Protein AF-0000000068883357 (afdb_homodimer)

Sequence (444 aa):
MAEEHEEHEEHMDNANPYALFEGDIGDMPAEARMAAIALKRDRYISGPTYDTVLDNRDAVVRSLNNDLLDLVINERYRIMYATPVAGDDVTLRSLKTRVSLKREEAALLAFLRIRVLEYENVHADPADWLVSFEEIRAALATGAGYLAARNDEEGVAKQIGAIVSAMITYGYLVRLDDEAMYQITPLVPVVLDRELADTWLDVAEHGDGDTEDDDDDEKGAEMAEEHEEHEEHMDNANPYALFEGDIGDMPAEARMAAIALKRDRYISGPTYDTVLDNRDAVVRSLNNDLLDLVINERYRIMYATPVAGDDVTLRSLKTRVSLKREEAALLAFLRIRVLEYENVHADPADWLVSFEEIRAALATGAGYLAARNDEEGVAKQIGAIVSAMITYGYLVRLDDEAMYQITPLVPVVLDRELADTWLDVAEHGDGDTEDDDDDEKGAE

Solvent-accessible surface area (backbone atoms only — not comparable to full-atom values): 25673 Å² total; per-residue (Å²): 134,81,77,76,75,72,73,71,71,72,70,72,76,81,65,54,90,38,43,76,51,92,87,35,64,19,87,43,50,68,63,30,29,51,37,38,31,44,32,71,70,37,72,53,43,42,68,70,51,43,53,43,34,67,77,28,41,68,64,26,48,25,58,34,32,41,35,37,26,37,82,45,78,40,74,90,82,45,37,35,29,54,40,48,60,82,54,95,77,54,84,70,77,37,65,52,76,80,85,81,74,50,72,70,51,48,50,51,50,51,52,52,39,53,53,48,51,56,38,52,74,70,67,51,53,62,94,67,35,68,48,40,51,65,58,51,49,51,58,54,38,69,42,80,67,82,52,55,74,51,84,48,62,67,58,47,52,52,52,50,51,52,48,51,51,49,35,36,73,65,44,40,34,40,84,49,89,56,84,58,36,29,32,46,37,76,53,43,63,54,53,49,50,48,49,48,46,48,48,48,47,48,43,57,66,61,58,67,56,78,75,66,78,78,75,76,77,84,70,71,86,126,134,81,79,76,75,71,74,71,69,71,71,70,77,81,66,56,90,39,42,75,53,91,88,36,64,21,88,44,52,69,64,30,28,51,37,39,33,46,32,72,71,37,72,54,43,43,68,69,52,43,53,43,35,67,77,30,41,68,64,26,50,25,58,35,31,41,36,37,29,38,82,45,80,40,75,91,80,43,37,35,30,54,40,48,60,82,52,94,77,55,84,69,77,37,66,52,76,80,85,81,73,50,72,69,50,46,50,51,50,52,51,53,39,53,52,48,51,56,38,52,74,71,67,51,56,64,94,66,34,68,49,40,50,66,59,51,49,51,58,54,37,69,43,83,66,81,52,54,72,51,83,46,60,68,58,48,52,52,52,49,50,51,49,49,50,49,35,36,74,66,45,38,33,41,83,48,90,56,84,58,36,29,34,46,36,75,53,44,63,53,53,50,51,47,48,50,46,49,48,49,49,48,43,58,67,60,58,68,60,73,79,66,78,78,76,75,77,80,77,79,81,126

Organism: Bifidobacterium longum (strain NCC 2705) (NCBI:txid206672)

Radius of gyration: 30.2 Å; Cα contacts (8 Å, |Δi|>4): 501; chains: 2; bounding box: 98×130×65 Å

Secondary structure (DSSP, 8-state):
----------------TT--STT----S-HHHHHHHHHHHHSS-B-HHHHHHHHHTHHHHHHHHHHTTEEEEEETTTTEEEEEEPP-TT--SPPSSPPPPPPHHHHHHHHHHHHHHHHHHHTT--GGG-EEEHHHHHHHHHHSSSTTTT---HHHHHHHHHHHHHHHHHHTSEEE-SSTTEEEEPTHHHHHHHHHHHHHHHHHHHHHTSS------------/----------------TT--STT----S-HHHHHHHHHHHHSS-B-HHHHHHHHHTHHHHHHHHHHTTEEEEEETTTTEEEEEEPP-TT--SPPSSPPPPPPHHHHHHHHHHHHHHHHHHHTT--GGG-EEEHHHHHHHHHHSSSTTTT---HHHHHHHHHHHHHHHHHHTSEEE-SSTTEEEEPTHHHHHHHHHHHHHHHHHHHHTTSS------------

Foldseek 3Di:
DPPPPPPPPCPVVVPQPQDPDPPDPDNDHPLLVVLLVCQLPDLKDADPSLVSCVVVVVSSQVSQVVQQWHWDADPVLSMIHIDHHDDPPDPDDGSDDDDDDDPLLVQLLVVLLVLVVVCVVVPHDLQPSKDFQVNSLVSSCPPPDDLVPDPPPVVSSVVSVVSVVVCVVSPQWDDDPPPGMIGGHPVSNVVVVVVVVVVVVVCVVVVPPDPPPPPPPPPDDD/DPPPPPPPPCPVVVPQPQDPDPPDPDNDHPLLVVLLVCQLPDLKDADPSLVSCVVVVVSSQVSQVVQQWHWDADPVLSMIHIDHHDDPPDPDDGSDDDDDDDPLLVQLLVVLLVLVVVCVVVPHDLQPSKDFQVNSLVSSCPDPDDLVPDPPPVVSSVVSVVSVVVCVVSPQWDDDPPPGMIGGHPVSNVVVVVVVVVVVVVCVVVVPPDPPVPPVPPPDDD

Nearest PDB structures (foldseek):
  8dk2-assembly1_H  TM=7.836E-01  e=4.151E-09  Pseudomonas aeruginosa PA14
  8dk2-assembly1_G  TM=7.998E-01  e=5.548E-09  Pseudomonas aeruginosa PA14
  8bfn-assembly1_C  TM=7.828E-01  e=1.771E-08  Escherichia coli
  5meb-assembly2_B  TM=3.824E-01  e=5.414E-01  Saccharomyces cerevisiae
  7qp6-assembly1_5  TM=3.639E-01  e=3.895E+00  Homo sapiens

InterPro domains:
  IPR025449 Wadjet protein JetB [PF13835] (38-195)

pLDDT: mean 81.61, std 22.2, range [21.45, 98.81]

Structure (mmCIF, N/CA/C/O backbone):
data_AF-0000000068883357-model_v1
#
loop_
_entity.id
_entity.type
_entity.pdbx_description
1 polymer 'DUF4194 domain-containing protein'
#
loop_
_atom_site.group_PDB
_atom_site.id
_atom_site.type_symbol
_atom_site.label_atom_id
_atom_site.label_alt_id
_atom_site.label_comp_id
_atom_site.label_asym_id
_atom_site.label_entity_id
_atom_site.label_seq_id
_atom_site.pdbx_PDB_ins_code
_atom_site.Cartn_x
_atom_site.Cartn_y
_atom_site.Cartn_z
_atom_site.occupancy
_atom_site.B_iso_or_equiv
_atom_site.auth_seq_id
_atom_site.auth_comp_id
_atom_site.auth_asym_id
_atom_site.auth_atom_id
_atom_site.pdbx_PDB_model_num
ATOM 1 N N . MET A 1 1 ? 48.25 42.406 -24.797 1 24.56 1 MET A N 1
ATOM 2 C CA . MET A 1 1 ? 46.906 41.938 -25.062 1 24.56 1 MET A CA 1
ATOM 3 C C . MET A 1 1 ? 46.719 40.531 -24.531 1 24.56 1 MET A C 1
ATOM 5 O O . MET A 1 1 ? 47.094 39.531 -25.188 1 24.56 1 MET A O 1
ATOM 9 N N . ALA A 1 2 ? 46.938 40.312 -23.172 1 33.19 2 ALA A N 1
ATOM 10 C CA . ALA A 1 2 ? 46.875 39.062 -22.406 1 33.19 2 ALA A CA 1
ATOM 11 C C . ALA A 1 2 ? 45.531 38.344 -22.641 1 33.19 2 ALA A C 1
ATOM 13 O O . ALA A 1 2 ? 44.469 39 -22.562 1 33.19 2 ALA A O 1
ATOM 14 N N . GLU A 1 3 ? 45.438 37.312 -23.531 1 35.53 3 GLU A N 1
ATOM 15 C CA . GLU A 1 3 ? 44.312 36.406 -23.734 1 35.53 3 GLU A CA 1
ATOM 16 C C . GLU A 1 3 ? 43.781 35.875 -22.406 1 35.53 3 GLU A C 1
ATOM 18 O O . GLU A 1 3 ? 44.5 35.281 -21.625 1 35.53 3 GLU A O 1
ATOM 23 N N . GLU A 1 4 ? 42.969 36.625 -21.656 1 41.06 4 GLU A N 1
ATOM 24 C CA . GLU A 1 4 ? 42.219 36.125 -20.516 1 41.06 4 GLU A CA 1
ATOM 25 C C . GLU A 1 4 ? 41.562 34.781 -20.828 1 41.06 4 GLU A C 1
ATOM 27 O O . GLU A 1 4 ? 40.781 34.656 -21.766 1 41.06 4 GLU A O 1
ATOM 32 N N . HIS A 1 5 ? 42.344 33.656 -20.734 1 40 5 HIS A N 1
ATOM 33 C CA . HIS A 1 5 ? 41.781 32.312 -20.719 1 40 5 HIS A CA 1
ATOM 34 C C . HIS A 1 5 ? 40.562 32.25 -19.797 1 40 5 HIS A C 1
ATOM 36 O O . HIS A 1 5 ? 40.656 32.469 -18.594 1 40 5 HIS A O 1
ATOM 42 N N . GLU A 1 6 ? 39.438 32.812 -20.234 1 40.03 6 GLU A N 1
ATOM 43 C CA . GLU A 1 6 ? 38.188 32.438 -19.547 1 40.03 6 GLU A CA 1
ATOM 44 C C . GLU A 1 6 ? 38.156 30.969 -19.203 1 40.03 6 GLU A C 1
ATOM 46 O O . GLU A 1 6 ? 38.219 30.109 -20.094 1 40.03 6 GLU A O 1
ATOM 51 N N . GLU A 1 7 ? 38.844 30.547 -18.172 1 39.28 7 GLU A N 1
ATOM 52 C CA . GLU A 1 7 ? 38.531 29.25 -17.578 1 39.28 7 GLU A CA 1
ATOM 53 C C . GLU A 1 7 ? 37.031 29 -17.562 1 39.28 7 GLU A C 1
ATOM 55 O O . GLU A 1 7 ? 36.281 29.75 -16.922 1 39.28 7 GLU A O 1
ATOM 60 N N . HIS A 1 8 ? 36.375 28.766 -18.75 1 39.59 8 HIS A N 1
ATOM 61 C CA . HIS A 1 8 ? 35.062 28.109 -18.703 1 39.59 8 HIS A CA 1
ATOM 62 C C . HIS A 1 8 ? 35 27.062 -17.594 1 39.59 8 HIS A C 1
ATOM 64 O O . HIS A 1 8 ? 35.688 26.031 -17.656 1 39.59 8 HIS A O 1
ATOM 70 N N . GLU A 1 9 ? 35.031 27.484 -16.359 1 39.53 9 GLU A N 1
ATOM 71 C CA . GLU A 1 9 ? 34.562 26.516 -15.359 1 39.53 9 GLU A CA 1
ATOM 72 C C . GLU A 1 9 ? 33.469 25.625 -15.914 1 39.53 9 GLU A C 1
ATOM 74 O O . GLU A 1 9 ? 32.438 26.125 -16.344 1 39.53 9 GLU A O 1
ATOM 79 N N . GLU A 1 10 ? 33.719 24.656 -16.75 1 40.91 10 GLU A N 1
ATOM 80 C CA . GLU A 1 10 ? 32.812 23.531 -16.938 1 40.91 10 GLU A CA 1
ATOM 81 C C . GLU A 1 10 ? 32 23.266 -15.672 1 40.91 10 GLU A C 1
ATOM 83 O O . GLU A 1 10 ? 32.531 22.797 -14.664 1 40.91 10 GLU A O 1
ATOM 88 N N . HIS A 1 11 ? 31.312 24.25 -15.18 1 41.28 11 HIS A N 1
ATOM 89 C CA . HIS A 1 11 ? 30.234 23.766 -14.312 1 41.28 11 HIS A CA 1
ATOM 90 C C . HIS A 1 11 ? 29.703 22.422 -14.789 1 41.28 11 HIS A C 1
ATOM 92 O O . HIS A 1 11 ? 29 22.344 -15.797 1 41.28 11 HIS A O 1
ATOM 98 N N . MET A 1 12 ? 30.531 21.391 -14.953 1 41.78 12 MET A N 1
ATOM 99 C CA . MET A 1 12 ? 30.016 20.031 -15.062 1 41.78 12 MET A CA 1
ATOM 100 C C . MET A 1 12 ? 28.641 19.922 -14.391 1 41.78 12 MET A C 1
ATOM 102 O O . MET A 1 12 ? 28.531 20.078 -13.18 1 41.78 12 MET A O 1
ATOM 106 N N . ASP A 1 13 ? 27.562 20.562 -14.711 1 47.5 13 ASP A N 1
ATOM 107 C CA . ASP A 1 13 ? 26.156 20.328 -14.398 1 47.5 13 ASP A CA 1
ATOM 108 C C . ASP A 1 13 ? 25.906 18.859 -14.055 1 47.5 13 ASP A C 1
ATOM 110 O O . ASP A 1 13 ? 25.766 18.016 -14.945 1 47.5 13 ASP A O 1
ATOM 114 N N . ASN A 1 14 ? 26.656 18.141 -13.203 1 58.91 14 ASN A N 1
ATOM 115 C CA . ASN A 1 14 ? 26.594 16.781 -12.664 1 58.91 14 ASN A CA 1
ATOM 116 C C . ASN A 1 14 ? 25.156 16.328 -12.43 1 58.91 14 ASN A C 1
ATOM 118 O O . ASN A 1 14 ? 24.688 16.297 -11.289 1 58.91 14 ASN A O 1
ATOM 122 N N . ALA A 1 15 ? 24.203 16.531 -13.344 1 80 15 ALA A N 1
ATOM 123 C CA . ALA A 1 15 ? 22.797 16.156 -13.344 1 80 15 ALA A CA 1
ATOM 124 C C . ALA A 1 15 ? 22.625 14.648 -13.133 1 80 15 ALA A C 1
ATOM 126 O O . ALA A 1 15 ? 23.422 13.852 -13.641 1 80 15 ALA A O 1
ATOM 127 N N . ASN A 1 16 ? 21.969 14.148 -12.141 1 91.44 16 ASN A N 1
ATOM 128 C CA . ASN A 1 16 ? 21.594 12.75 -11.93 1 91.44 16 ASN A CA 1
ATOM 129 C C . ASN A 1 16 ? 21.094 12.102 -13.211 1 91.44 16 ASN A C 1
ATOM 131 O O . ASN A 1 16 ? 20.062 12.492 -13.75 1 91.44 16 ASN A O 1
ATOM 135 N N . PRO A 1 17 ? 21.953 11.289 -13.82 1 93.88 17 PRO A N 1
ATOM 136 C CA . PRO A 1 17 ? 21.562 10.672 -15.094 1 93.88 17 PRO A CA 1
ATOM 137 C C . PRO A 1 17 ? 20.25 9.898 -15.008 1 93.88 17 PRO A C 1
ATOM 139 O O . PRO A 1 17 ? 19.656 9.578 -16.031 1 93.88 17 PRO A O 1
ATOM 142 N N . TYR A 1 18 ? 19.766 9.609 -13.844 1 94.69 18 TYR A N 1
ATOM 143 C CA . TYR A 1 18 ? 18.531 8.828 -13.68 1 94.69 18 TYR A CA 1
ATOM 144 C C . TYR A 1 18 ? 17.359 9.727 -13.359 1 94.69 18 TYR A C 1
ATOM 146 O O . TYR A 1 18 ? 16.234 9.242 -13.164 1 94.69 18 TYR A O 1
ATOM 154 N N . ALA A 1 19 ? 17.578 11.008 -13.375 1 93.69 19 ALA A N 1
ATOM 155 C CA . ALA A 1 19 ? 16.531 11.922 -12.938 1 93.69 19 ALA A CA 1
ATOM 156 C C . ALA A 1 19 ? 15.336 11.891 -13.883 1 93.69 19 ALA A C 1
ATOM 158 O O . ALA A 1 19 ? 15.5 12.016 -15.102 1 93.69 19 ALA A O 1
ATOM 159 N N . LEU A 1 20 ? 14.164 11.727 -13.312 1 93 20 LEU A N 1
ATOM 160 C CA . LEU A 1 20 ? 12.93 11.688 -14.094 1 93 20 LEU A CA 1
ATOM 161 C C . LEU A 1 20 ? 12.094 12.938 -13.844 1 93 20 LEU A C 1
ATOM 163 O O . LEU A 1 20 ? 11.172 13.234 -14.609 1 93 20 LEU A O 1
ATOM 167 N N . PHE A 1 21 ? 12.352 13.656 -12.828 1 92.44 21 PHE A N 1
ATOM 168 C CA . PHE A 1 21 ? 11.664 14.891 -12.469 1 92.44 21 PHE A CA 1
ATOM 169 C C . PHE A 1 21 ? 12.617 15.859 -11.766 1 92.44 21 PHE A C 1
ATOM 171 O O . PHE A 1 21 ? 13.742 15.492 -11.43 1 92.44 21 PHE A O 1
ATOM 178 N N . GLU A 1 22 ? 12.156 17.062 -11.609 1 89.69 22 GLU A N 1
ATOM 179 C CA . GLU A 1 22 ? 13.008 18.078 -10.992 1 89.69 22 GLU A CA 1
ATOM 180 C C . GLU A 1 22 ? 13.367 17.703 -9.555 1 89.69 22 GLU A C 1
ATOM 182 O O . GLU A 1 22 ? 12.492 17.344 -8.766 1 89.69 22 GLU A O 1
ATOM 187 N N . GLY A 1 23 ? 14.664 17.656 -9.219 1 92.06 23 GLY A N 1
ATOM 188 C CA . GLY A 1 23 ? 15.117 17.375 -7.867 1 92.06 23 GLY A CA 1
ATOM 189 C C . GLY A 1 23 ? 15.281 15.891 -7.59 1 92.06 23 GLY A C 1
ATOM 190 O O . GLY A 1 23 ? 15.672 15.5 -6.488 1 92.06 23 GLY A O 1
ATOM 191 N N . ASP A 1 24 ? 15.07 15.141 -8.648 1 94.94 24 ASP A N 1
ATOM 192 C CA . ASP A 1 24 ? 15.125 13.688 -8.508 1 94.94 24 ASP A CA 1
ATOM 193 C C . ASP A 1 24 ? 16.562 13.219 -8.25 1 94.94 24 ASP A C 1
ATOM 195 O O . ASP A 1 24 ? 17.438 13.414 -9.078 1 94.94 24 ASP A O 1
ATOM 199 N N . ILE A 1 25 ? 16.719 12.5 -7.117 1 97.12 25 ILE A N 1
ATOM 200 C CA . ILE A 1 25 ? 18.047 11.984 -6.816 1 97.12 25 ILE A CA 1
ATOM 201 C C . ILE A 1 25 ? 18.016 10.461 -6.812 1 97.12 25 ILE A C 1
ATOM 203 O O . ILE A 1 25 ? 18.906 9.82 -6.25 1 97.12 25 ILE A O 1
ATOM 207 N N . GLY A 1 26 ? 16.938 9.891 -7.34 1 97 26 GLY A N 1
ATOM 208 C CA . GLY A 1 26 ? 16.891 8.453 -7.52 1 97 26 GLY A CA 1
ATOM 209 C C . GLY A 1 26 ? 18.078 7.902 -8.289 1 97 26 GLY A C 1
ATOM 210 O O . GLY A 1 26 ? 18.719 8.625 -9.047 1 97 26 GLY A O 1
ATOM 211 N N . ASP A 1 27 ? 18.312 6.648 -8.141 1 97.5 27 ASP A N 1
ATOM 212 C CA . ASP A 1 27 ? 19.5 6.047 -8.719 1 97.5 27 ASP A CA 1
ATOM 213 C C . ASP A 1 27 ? 19.156 4.824 -9.562 1 97.5 27 ASP A C 1
ATOM 215 O O . ASP A 1 27 ? 19.984 3.947 -9.773 1 97.5 27 ASP A O 1
ATOM 219 N N . MET A 1 28 ? 17.906 4.762 -9.945 1 97.62 28 MET A N 1
ATOM 220 C CA . MET A 1 28 ? 17.422 3.666 -10.773 1 97.62 28 MET A CA 1
ATOM 221 C C . MET A 1 28 ? 16.891 4.184 -12.117 1 97.62 28 MET A C 1
ATOM 223 O O . MET A 1 28 ? 16.281 5.246 -12.172 1 97.62 28 MET A O 1
ATOM 227 N N . PRO A 1 29 ? 17.188 3.402 -13.18 1 97.06 29 PRO A N 1
ATOM 228 C CA . PRO A 1 29 ? 16.531 3.762 -14.438 1 97.06 29 PRO A CA 1
ATOM 229 C C . PRO A 1 29 ? 15.008 3.68 -14.367 1 97.06 29 PRO A C 1
ATOM 231 O O . PRO A 1 29 ? 14.469 2.969 -13.516 1 97.06 29 PRO A O 1
ATOM 234 N N . ALA A 1 30 ? 14.383 4.328 -15.273 1 96.25 30 ALA A N 1
ATOM 235 C CA . ALA A 1 30 ? 12.93 4.449 -15.281 1 96.25 30 ALA A CA 1
ATOM 236 C C . ALA A 1 30 ? 12.266 3.072 -15.32 1 96.25 30 ALA A C 1
ATOM 238 O O . ALA A 1 30 ? 11.305 2.816 -14.594 1 96.25 30 ALA A O 1
ATOM 239 N N . GLU A 1 31 ? 12.812 2.168 -16.141 1 97.12 31 GLU A N 1
ATOM 240 C CA . GLU A 1 31 ? 12.219 0.845 -16.312 1 97.12 31 GLU A CA 1
ATOM 241 C C . GLU A 1 31 ? 12.344 0.024 -15.031 1 97.12 31 GLU A C 1
ATOM 243 O O . GLU A 1 31 ? 11.43 -0.726 -14.68 1 97.12 31 GLU A O 1
ATOM 248 N N . ALA A 1 32 ? 13.422 0.199 -14.375 1 98.44 32 ALA A N 1
ATOM 249 C CA . ALA A 1 32 ? 13.625 -0.507 -13.109 1 98.44 32 ALA A CA 1
ATOM 250 C C . ALA A 1 32 ? 12.672 0.008 -12.031 1 98.44 32 ALA A C 1
ATOM 252 O O . ALA A 1 32 ? 12.133 -0.774 -11.25 1 98.44 32 ALA A O 1
ATOM 253 N N . ARG A 1 33 ? 12.523 1.33 -12 1 98.31 33 ARG A N 1
ATOM 254 C CA . ARG A 1 33 ? 11.594 1.921 -11.047 1 98.31 33 ARG A CA 1
ATOM 255 C C . ARG A 1 33 ? 10.172 1.423 -11.281 1 98.31 33 ARG A C 1
ATOM 2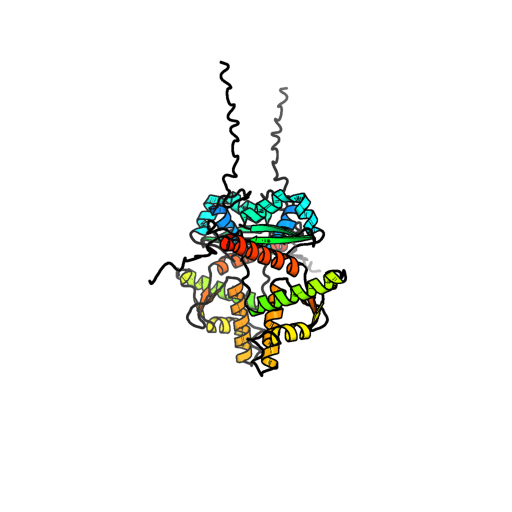57 O O . ARG A 1 33 ? 9.477 1.052 -10.336 1 98.31 33 ARG A O 1
ATOM 264 N N . MET A 1 34 ? 9.789 1.406 -12.539 1 97.62 34 MET A N 1
ATOM 265 C CA . MET A 1 34 ? 8.461 0.92 -12.914 1 97.62 34 MET A CA 1
ATOM 266 C C . MET A 1 34 ? 8.258 -0.52 -12.445 1 97.62 34 MET A C 1
ATOM 268 O O . MET A 1 34 ? 7.219 -0.855 -11.883 1 97.62 34 MET A O 1
ATOM 272 N N . ALA A 1 35 ? 9.227 -1.33 -12.688 1 98.62 35 ALA A N 1
ATOM 273 C CA . ALA A 1 35 ? 9.141 -2.746 -12.344 1 98.62 35 ALA A CA 1
ATOM 274 C C . ALA A 1 35 ? 9.102 -2.939 -10.828 1 98.62 35 ALA A C 1
ATOM 276 O O . ALA A 1 35 ? 8.297 -3.723 -10.32 1 98.62 35 ALA A O 1
ATOM 277 N N . ALA A 1 36 ? 9.969 -2.219 -10.117 1 98.81 36 ALA A N 1
ATOM 278 C CA . ALA A 1 36 ? 10.023 -2.322 -8.664 1 98.81 36 ALA A CA 1
ATOM 279 C C . ALA A 1 36 ? 8.711 -1.862 -8.039 1 98.81 36 ALA A C 1
ATOM 281 O O . ALA A 1 36 ? 8.188 -2.512 -7.129 1 98.81 36 ALA A O 1
ATOM 282 N N . ILE A 1 37 ? 8.18 -0.751 -8.523 1 98.62 37 ILE A N 1
ATOM 283 C CA . ILE A 1 37 ? 6.926 -0.215 -8.008 1 98.62 37 ILE A CA 1
ATOM 284 C C . ILE A 1 37 ? 5.793 -1.208 -8.266 1 98.62 37 ILE A C 1
ATOM 286 O O . ILE A 1 37 ? 4.949 -1.438 -7.395 1 98.62 37 ILE A O 1
ATOM 290 N N . ALA A 1 38 ? 5.742 -1.823 -9.438 1 98.38 38 ALA A N 1
ATOM 291 C CA . ALA A 1 38 ? 4.727 -2.824 -9.75 1 98.38 38 ALA A CA 1
ATOM 292 C C . ALA A 1 38 ? 4.789 -3.994 -8.766 1 98.38 38 ALA A C 1
ATOM 294 O O . ALA A 1 38 ? 3.754 -4.469 -8.297 1 98.38 38 ALA A O 1
ATOM 295 N N . LEU A 1 39 ? 5.98 -4.418 -8.438 1 98.69 39 LEU A N 1
ATOM 296 C CA . LEU A 1 39 ? 6.164 -5.527 -7.508 1 98.69 39 LEU A CA 1
ATOM 297 C C . LEU A 1 39 ? 5.723 -5.137 -6.102 1 98.69 39 LEU A C 1
ATOM 299 O O . LEU A 1 39 ? 5.23 -5.977 -5.344 1 98.69 39 LEU A O 1
ATOM 303 N N . LYS A 1 40 ? 5.918 -3.881 -5.762 1 98.56 40 LYS A N 1
ATOM 304 C CA . LYS A 1 40 ? 5.547 -3.395 -4.438 1 98.56 40 LYS A CA 1
ATOM 305 C C . LYS A 1 40 ? 4.035 -3.217 -4.32 1 98.56 40 LYS A C 1
ATOM 307 O O . LYS A 1 40 ? 3.469 -3.391 -3.238 1 98.56 40 LYS A O 1
ATOM 312 N N . ARG A 1 41 ? 3.379 -2.947 -5.406 1 97.31 41 ARG A N 1
ATOM 313 C CA . ARG A 1 41 ? 1.959 -2.611 -5.391 1 97.31 41 ARG A CA 1
ATOM 314 C C . ARG A 1 41 ? 1.103 -3.846 -5.645 1 97.31 41 ARG A C 1
ATOM 316 O O . ARG A 1 41 ? 0.072 -4.039 -4.996 1 97.31 41 ARG A O 1
ATOM 323 N N . ASP A 1 42 ? 1.564 -4.645 -6.59 1 96.75 42 ASP A N 1
ATOM 324 C CA . ASP A 1 42 ? 0.718 -5.707 -7.125 1 96.75 42 ASP A CA 1
ATOM 325 C C . ASP A 1 42 ? 0.974 -7.031 -6.41 1 96.75 42 ASP A C 1
ATOM 327 O O . ASP A 1 42 ? 2.012 -7.203 -5.766 1 96.75 42 ASP A O 1
ATOM 331 N N . ARG A 1 43 ? -0.01 -7.938 -6.496 1 96.06 43 ARG A N 1
ATOM 332 C CA . ARG A 1 43 ? 0.145 -9.25 -5.887 1 96.06 43 ARG A CA 1
ATOM 333 C C . ARG A 1 43 ? 1.195 -10.078 -6.625 1 96.06 43 ARG A C 1
ATOM 335 O O . ARG A 1 43 ? 1.906 -10.875 -6.012 1 96.06 43 ARG A O 1
ATOM 342 N N . TYR A 1 44 ? 1.238 -9.82 -7.922 1 97.06 44 TYR A N 1
ATOM 343 C CA . TYR A 1 44 ? 2.285 -10.406 -8.758 1 97.06 44 TYR A CA 1
ATOM 344 C C . TYR A 1 44 ? 2.389 -9.68 -10.094 1 97.06 44 TYR A C 1
ATOM 346 O O . TYR A 1 44 ? 1.505 -8.891 -10.445 1 97.06 44 TYR A O 1
ATOM 354 N N . ILE A 1 45 ? 3.543 -9.875 -10.812 1 98.06 45 ILE A N 1
ATOM 355 C CA . ILE A 1 45 ? 3.713 -9.328 -12.156 1 98.06 45 ILE A CA 1
ATOM 356 C C . ILE A 1 45 ? 3.979 -10.453 -13.148 1 98.06 45 ILE A C 1
ATOM 358 O O . ILE A 1 45 ? 4.41 -11.547 -12.758 1 98.06 45 ILE A O 1
ATOM 362 N N . SER A 1 46 ? 3.656 -10.227 -14.383 1 97.12 46 SER A N 1
ATOM 363 C CA . SER A 1 46 ? 3.883 -11.148 -15.492 1 97.12 46 SER A CA 1
ATOM 364 C C . SER A 1 46 ? 4.113 -10.391 -16.797 1 97.12 46 SER A C 1
ATOM 366 O O . SER A 1 46 ? 4.262 -9.172 -16.797 1 97.12 46 SER A O 1
ATOM 368 N N . GLY A 1 47 ? 4.297 -11.148 -17.875 1 96.25 47 GLY A N 1
ATOM 369 C CA . GLY A 1 47 ? 4.398 -10.539 -19.203 1 96.25 47 GLY A CA 1
ATOM 370 C C . GLY A 1 47 ? 5.609 -9.641 -19.344 1 96.25 47 GLY A C 1
ATOM 371 O O . GLY A 1 47 ? 6.711 -9.992 -18.922 1 96.25 47 GLY A O 1
ATOM 372 N N . PRO A 1 48 ? 5.449 -8.5 -19.922 1 97.56 48 PRO A N 1
ATOM 373 C CA . PRO A 1 48 ? 6.574 -7.617 -20.234 1 97.56 48 PRO A CA 1
ATOM 374 C C . PRO A 1 48 ? 7.305 -7.133 -18.984 1 97.56 48 PRO A C 1
ATOM 376 O O . PRO A 1 48 ? 8.523 -6.945 -19 1 97.56 48 PRO A O 1
ATOM 379 N N . THR A 1 49 ? 6.582 -6.895 -17.953 1 98 49 THR A N 1
ATOM 380 C CA . THR A 1 49 ? 7.203 -6.43 -16.719 1 98 49 THR A CA 1
ATOM 381 C C . THR A 1 49 ? 8.148 -7.492 -16.156 1 98 49 THR A C 1
ATOM 383 O O . THR A 1 49 ? 9.18 -7.164 -15.57 1 98 49 THR A O 1
ATOM 386 N N . TYR A 1 50 ? 7.797 -8.75 -16.375 1 98.25 50 TYR A N 1
ATOM 387 C CA . TYR A 1 50 ? 8.664 -9.859 -16 1 98.25 50 TYR A CA 1
ATOM 388 C C . TYR A 1 50 ? 10.031 -9.734 -16.656 1 98.25 50 TYR A C 1
ATOM 390 O O . TYR A 1 50 ? 11.062 -9.828 -15.984 1 98.25 50 TYR A O 1
ATOM 398 N N . ASP A 1 51 ? 10.07 -9.43 -17.891 1 98.5 51 ASP A N 1
ATOM 399 C CA . ASP A 1 51 ? 11.312 -9.281 -18.641 1 98.5 51 ASP A CA 1
ATOM 400 C C . ASP A 1 51 ? 12.078 -8.039 -18.203 1 98.5 51 ASP A C 1
ATOM 402 O O . ASP A 1 51 ? 13.312 -8.055 -18.141 1 98.5 51 ASP A O 1
ATOM 406 N N . THR A 1 52 ? 11.312 -7.027 -17.922 1 98.44 52 THR A N 1
ATOM 407 C CA . THR A 1 52 ? 11.93 -5.793 -17.453 1 98.44 52 THR A CA 1
ATOM 408 C C . THR A 1 52 ? 12.695 -6.027 -16.156 1 98.44 52 THR A C 1
ATOM 410 O O . THR A 1 52 ? 13.781 -5.488 -15.969 1 98.44 52 THR A O 1
ATOM 413 N N . VAL A 1 53 ? 12.141 -6.828 -15.297 1 98.75 53 VAL A N 1
ATOM 414 C CA . VAL A 1 53 ? 12.812 -7.148 -14.039 1 98.75 53 VAL A CA 1
ATOM 415 C C . VAL A 1 53 ? 14.102 -7.91 -14.328 1 98.75 53 VAL A C 1
ATOM 417 O O . VAL A 1 53 ? 15.156 -7.605 -13.75 1 98.75 53 VAL A O 1
ATOM 420 N N . LEU A 1 54 ? 14.023 -8.828 -15.242 1 98.19 54 LEU A N 1
ATOM 421 C CA . LEU A 1 54 ? 15.203 -9.625 -15.57 1 98.19 54 LEU A CA 1
ATOM 422 C C . LEU A 1 54 ? 16.312 -8.742 -16.125 1 98.19 54 LEU A C 1
ATOM 424 O O . LEU A 1 54 ? 17.484 -8.945 -15.812 1 98.19 54 LEU A O 1
ATOM 428 N N . ASP A 1 55 ? 15.938 -7.793 -16.891 1 98.25 55 ASP A N 1
ATOM 429 C CA . ASP A 1 55 ? 16.906 -6.895 -17.531 1 98.25 55 ASP A CA 1
ATOM 430 C C . ASP A 1 55 ? 17.484 -5.914 -16.516 1 98.25 55 ASP A C 1
ATOM 432 O O . ASP A 1 55 ? 18.5 -5.277 -16.781 1 98.25 55 ASP A O 1
ATOM 436 N N . ASN A 1 56 ? 16.781 -5.703 -15.367 1 98.38 56 ASN A N 1
ATOM 437 C CA . ASN A 1 56 ? 17.188 -4.738 -14.352 1 98.38 56 ASN A CA 1
ATOM 438 C C . ASN A 1 56 ? 17.219 -5.375 -12.961 1 98.38 56 ASN A C 1
ATOM 440 O O . ASN A 1 56 ? 16.844 -4.742 -11.977 1 98.38 56 ASN A O 1
ATOM 444 N N . ARG A 1 57 ? 17.594 -6.578 -12.859 1 98.19 57 ARG A N 1
ATOM 445 C CA . ARG A 1 57 ? 17.391 -7.418 -11.68 1 98.19 57 ARG A CA 1
ATOM 446 C C . ARG A 1 57 ? 18.094 -6.816 -10.461 1 98.19 57 ARG A C 1
ATOM 448 O O . ARG A 1 57 ? 17.484 -6.711 -9.391 1 98.19 57 ARG A O 1
ATOM 455 N N . ASP A 1 58 ? 19.312 -6.375 -10.594 1 97.94 58 ASP A N 1
ATOM 456 C CA . ASP A 1 58 ? 20.062 -5.879 -9.445 1 97.94 58 ASP A CA 1
ATOM 457 C C . ASP A 1 58 ? 19.391 -4.645 -8.844 1 97.94 58 ASP A C 1
ATOM 459 O O . ASP A 1 58 ? 19.219 -4.551 -7.629 1 97.94 58 ASP A O 1
ATOM 463 N N . ALA A 1 59 ? 19.047 -3.723 -9.703 1 98.44 59 ALA A N 1
ATOM 464 C CA . ALA A 1 59 ? 18.391 -2.496 -9.25 1 98.44 59 ALA A CA 1
ATOM 465 C C . ALA A 1 59 ? 17.047 -2.799 -8.594 1 98.44 59 ALA A C 1
ATOM 467 O O . ALA A 1 59 ? 16.719 -2.238 -7.543 1 98.44 59 ALA A O 1
ATOM 468 N N . VAL A 1 60 ? 16.312 -3.707 -9.18 1 98.81 60 VAL A N 1
ATOM 469 C CA . VAL A 1 60 ? 14.992 -4.055 -8.664 1 98.81 60 VAL A CA 1
ATOM 470 C C . VAL A 1 60 ? 15.133 -4.781 -7.328 1 98.81 60 VAL A C 1
ATOM 472 O O . VAL A 1 60 ? 14.453 -4.438 -6.359 1 98.81 60 VAL A O 1
ATOM 475 N N . VAL A 1 61 ? 16.047 -5.711 -7.246 1 98.69 61 VAL A N 1
ATOM 476 C CA . VAL A 1 61 ? 16.234 -6.488 -6.027 1 98.69 61 VAL A CA 1
ATOM 477 C C . VAL A 1 61 ? 16.734 -5.578 -4.906 1 98.69 61 VAL A C 1
ATOM 479 O O . VAL A 1 61 ? 16.266 -5.68 -3.766 1 98.69 61 VAL A O 1
ATOM 482 N N . ARG A 1 62 ? 17.578 -4.723 -5.199 1 98.56 62 ARG A N 1
ATOM 483 C CA . ARG A 1 62 ? 18.078 -3.783 -4.195 1 98.56 62 ARG A CA 1
ATOM 484 C C . ARG A 1 62 ? 16.938 -2.912 -3.662 1 98.56 62 ARG A C 1
ATOM 486 O O . ARG A 1 62 ? 16.828 -2.697 -2.451 1 98.56 62 ARG A O 1
ATOM 493 N N . SER A 1 63 ? 16.141 -2.383 -4.559 1 98.75 63 SER A N 1
ATOM 494 C CA . SER A 1 63 ? 14.984 -1.578 -4.168 1 98.75 63 SER A CA 1
ATOM 495 C C . SER A 1 63 ? 14.039 -2.361 -3.26 1 98.75 63 SER A C 1
ATOM 497 O O . SER A 1 63 ? 13.586 -1.844 -2.238 1 98.75 63 SER A O 1
ATOM 499 N N . LEU A 1 64 ? 13.781 -3.582 -3.592 1 98.75 64 LEU A N 1
ATOM 500 C CA . LEU A 1 64 ? 12.922 -4.441 -2.787 1 98.75 64 LEU A CA 1
ATOM 501 C C . LEU A 1 64 ? 13.562 -4.742 -1.438 1 98.75 64 LEU A C 1
ATOM 503 O O . LEU A 1 64 ? 12.898 -4.68 -0.401 1 98.75 64 LEU A O 1
ATOM 507 N N . ASN A 1 65 ? 14.852 -5.039 -1.448 1 98 65 ASN A N 1
ATOM 508 C CA . ASN A 1 65 ? 15.562 -5.348 -0.211 1 98 65 ASN A CA 1
ATOM 509 C C . ASN A 1 65 ? 15.578 -4.156 0.741 1 98 65 ASN A C 1
ATOM 511 O O . ASN A 1 65 ? 15.445 -4.324 1.954 1 98 65 ASN A O 1
ATOM 515 N N . ASN A 1 66 ? 15.695 -2.994 0.186 1 98.44 66 ASN A N 1
ATOM 516 C CA . ASN A 1 66 ? 15.633 -1.79 1.009 1 98.44 66 ASN A CA 1
ATOM 517 C C . ASN A 1 66 ? 14.281 -1.643 1.692 1 98.44 66 ASN A C 1
ATOM 519 O O . ASN A 1 66 ? 14.172 -0.979 2.725 1 98.44 66 ASN A O 1
ATOM 523 N N . ASP A 1 67 ? 13.258 -2.275 1.123 1 98.25 67 ASP A N 1
ATOM 524 C CA . ASP A 1 67 ? 11.922 -2.244 1.712 1 98.25 67 ASP A CA 1
ATOM 525 C C . ASP A 1 67 ? 11.617 -3.543 2.455 1 98.25 67 ASP A C 1
ATOM 527 O O . ASP A 1 67 ? 10.461 -3.85 2.73 1 98.25 67 ASP A O 1
ATOM 531 N N . LEU A 1 68 ? 12.664 -4.344 2.691 1 97.25 68 LEU A N 1
ATOM 532 C CA . LEU A 1 68 ? 12.602 -5.605 3.42 1 97.25 68 LEU A CA 1
ATOM 533 C C . LEU A 1 68 ? 11.688 -6.598 2.709 1 97.25 68 LEU A C 1
ATOM 535 O O . LEU A 1 68 ? 10.875 -7.27 3.35 1 97.25 68 LEU A O 1
ATOM 539 N N . LEU A 1 69 ? 11.82 -6.629 1.431 1 97.56 69 LEU A N 1
ATOM 540 C CA . LEU A 1 69 ? 11.109 -7.57 0.577 1 97.56 69 LEU A CA 1
ATOM 541 C C . LEU A 1 69 ? 12.078 -8.461 -0.19 1 97.56 69 LEU A C 1
ATOM 543 O O . LEU A 1 69 ? 13.164 -8.016 -0.568 1 97.56 69 LEU A O 1
ATOM 547 N N . ASP A 1 70 ? 11.633 -9.672 -0.438 1 96.25 70 ASP A N 1
ATOM 548 C CA . ASP A 1 70 ? 12.352 -10.609 -1.294 1 96.25 70 ASP A CA 1
ATOM 549 C C . ASP A 1 70 ? 11.609 -10.836 -2.607 1 96.25 70 ASP A C 1
ATOM 551 O O . ASP A 1 70 ? 10.375 -10.883 -2.629 1 96.25 70 ASP A O 1
ATOM 555 N N . LEU A 1 71 ? 12.391 -10.984 -3.605 1 97.62 71 LEU A N 1
ATOM 556 C CA . LEU A 1 71 ? 11.828 -11.297 -4.914 1 97.62 71 LEU A CA 1
ATOM 557 C C . LEU A 1 71 ? 11.688 -12.805 -5.102 1 97.62 71 LEU A C 1
ATOM 559 O O . LEU A 1 71 ? 12.656 -13.547 -4.945 1 97.62 71 LEU A O 1
ATOM 563 N N . VAL A 1 72 ? 10.516 -13.25 -5.367 1 95.75 72 VAL A N 1
ATOM 564 C CA . VAL A 1 72 ? 10.258 -14.648 -5.707 1 95.75 72 VAL A CA 1
ATOM 565 C C . VAL A 1 72 ? 9.992 -14.773 -7.207 1 95.75 72 VAL A C 1
ATOM 567 O O . VAL A 1 72 ? 9.125 -14.086 -7.746 1 95.75 72 VAL A O 1
ATOM 570 N N . ILE A 1 73 ? 10.758 -15.617 -7.832 1 96.5 73 ILE A N 1
ATOM 571 C CA . ILE A 1 73 ? 10.664 -15.789 -9.273 1 96.5 73 ILE A CA 1
ATOM 572 C C . ILE A 1 73 ? 10.18 -17.203 -9.586 1 96.5 73 ILE A C 1
ATOM 574 O O . ILE A 1 73 ? 10.758 -18.188 -9.109 1 96.5 73 ILE A O 1
ATOM 578 N N . ASN A 1 74 ? 9.125 -17.344 -10.32 1 96.31 74 ASN A N 1
ATOM 579 C CA . ASN A 1 74 ? 8.68 -18.625 -10.875 1 96.31 74 ASN A CA 1
ATOM 580 C C . ASN A 1 74 ? 8.836 -18.656 -12.398 1 96.31 74 ASN A C 1
ATOM 582 O O . ASN A 1 74 ? 8.102 -17.969 -13.117 1 96.31 74 ASN A O 1
ATOM 586 N N . GLU A 1 75 ? 9.68 -19.438 -12.852 1 95.69 75 GLU A N 1
ATOM 587 C CA . GLU A 1 75 ? 10 -19.484 -14.273 1 95.69 75 GLU A CA 1
ATOM 588 C C . GLU A 1 75 ? 8.969 -20.297 -15.047 1 95.69 75 GLU A C 1
ATOM 590 O O . GLU A 1 75 ? 8.703 -20.031 -16.219 1 95.69 75 GLU A O 1
ATOM 595 N N . ARG A 1 76 ? 8.43 -21.281 -14.406 1 93.19 76 ARG A N 1
ATOM 596 C CA . ARG A 1 76 ? 7.484 -22.172 -15.07 1 93.19 76 ARG A CA 1
ATOM 597 C C . ARG A 1 76 ? 6.262 -21.391 -15.562 1 93.19 76 ARG A C 1
ATOM 599 O O . ARG A 1 76 ? 5.848 -21.547 -16.719 1 93.19 76 ARG A O 1
ATOM 606 N N . TYR A 1 77 ? 5.691 -20.547 -14.711 1 94.38 77 TYR A N 1
ATOM 607 C CA . TYR A 1 77 ? 4.504 -19.781 -15.055 1 94.38 77 TYR A CA 1
ATOM 608 C C . TYR A 1 77 ? 4.875 -18.344 -15.453 1 94.38 77 TYR A C 1
ATOM 610 O O . TYR A 1 77 ? 4.008 -17.562 -15.852 1 94.38 77 TYR A O 1
ATOM 618 N N . ARG A 1 78 ? 6.176 -17.984 -15.312 1 96 78 ARG A N 1
ATOM 619 C CA . ARG A 1 78 ? 6.723 -16.656 -15.641 1 96 78 ARG A CA 1
ATOM 620 C C . ARG A 1 78 ? 6 -15.562 -14.867 1 96 78 ARG A C 1
ATOM 622 O O . ARG A 1 78 ? 5.508 -14.602 -15.453 1 96 78 ARG A O 1
ATOM 629 N N . ILE A 1 79 ? 5.941 -15.711 -13.594 1 96.94 79 ILE A N 1
ATOM 630 C CA . ILE A 1 79 ? 5.422 -14.656 -12.719 1 96.94 79 ILE A CA 1
ATOM 631 C C . ILE A 1 79 ? 6.43 -14.359 -11.617 1 96.94 79 ILE A C 1
ATOM 633 O O . ILE A 1 79 ? 7.289 -15.188 -11.305 1 96.94 79 ILE A O 1
ATOM 637 N N . MET A 1 80 ? 6.398 -13.156 -11.102 1 98.12 80 MET A N 1
ATOM 638 C CA . MET A 1 80 ? 7.199 -12.695 -9.977 1 98.12 80 MET A CA 1
ATOM 639 C C . MET A 1 80 ? 6.328 -11.992 -8.938 1 98.12 80 MET A C 1
ATOM 641 O O . MET A 1 80 ? 5.324 -11.367 -9.281 1 98.12 80 MET A O 1
ATOM 645 N N . TYR A 1 81 ? 6.691 -12.133 -7.734 1 97.19 81 TYR A N 1
ATOM 646 C CA . TYR A 1 81 ? 6.051 -11.328 -6.695 1 97.19 81 TYR A CA 1
ATOM 647 C C . TYR A 1 81 ? 7.031 -11.008 -5.574 1 97.19 81 TYR A C 1
ATOM 649 O O . TYR A 1 81 ? 8.109 -11.602 -5.492 1 97.19 81 TYR A O 1
ATOM 657 N N . ALA A 1 82 ? 6.758 -10.023 -4.809 1 97.19 82 ALA A N 1
ATOM 658 C CA . ALA A 1 82 ? 7.57 -9.602 -3.668 1 97.19 82 ALA A CA 1
ATOM 659 C C . ALA A 1 82 ? 6.938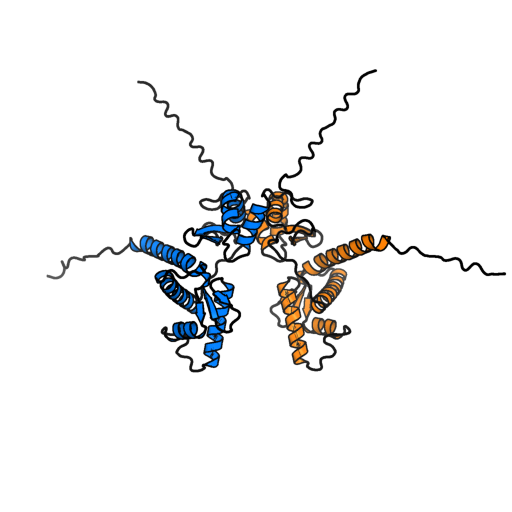 -10.047 -2.352 1 97.19 82 ALA A C 1
ATOM 661 O O . ALA A 1 82 ? 5.727 -9.906 -2.158 1 97.19 82 ALA A O 1
ATOM 662 N N . THR A 1 83 ? 7.742 -10.594 -1.461 1 94.31 83 THR A N 1
ATOM 663 C CA . THR A 1 83 ? 7.266 -11.062 -0.164 1 94.31 83 THR A CA 1
ATOM 664 C C . THR A 1 83 ? 8.141 -10.516 0.961 1 94.31 83 THR A C 1
ATOM 666 O O . THR A 1 83 ? 9.336 -10.297 0.771 1 94.31 83 THR A O 1
ATOM 669 N N . PRO A 1 84 ? 7.512 -10.242 2.113 1 94.62 84 PRO A N 1
ATOM 670 C CA . PRO A 1 84 ? 8.336 -9.797 3.238 1 94.62 84 PRO A CA 1
ATOM 671 C C . PRO A 1 84 ? 9.469 -10.773 3.566 1 94.62 84 PRO A C 1
ATOM 673 O O . PRO A 1 84 ? 9.273 -11.992 3.48 1 94.62 84 PRO A O 1
ATOM 676 N N . VAL A 1 85 ? 10.602 -10.188 3.875 1 92.12 85 VAL A N 1
ATOM 677 C CA . VAL A 1 85 ? 11.742 -11.016 4.266 1 92.12 85 VAL A CA 1
ATOM 678 C C . VAL A 1 85 ? 11.414 -11.766 5.555 1 92.12 85 VAL A C 1
ATOM 680 O O . VAL A 1 85 ? 10.773 -11.219 6.453 1 92.12 85 VAL A O 1
ATOM 683 N N . ALA A 1 86 ? 11.758 -13.047 5.461 1 74.69 86 ALA A N 1
ATOM 684 C CA . ALA A 1 86 ? 11.547 -13.914 6.621 1 74.69 86 ALA A CA 1
ATOM 685 C C . ALA A 1 86 ? 12.773 -13.922 7.527 1 74.69 86 ALA A C 1
ATOM 687 O O . ALA A 1 86 ? 13.898 -13.758 7.062 1 74.69 86 ALA A O 1
ATOM 688 N N . GLY A 1 87 ? 12.68 -13.719 8.789 1 67.94 87 GLY A N 1
ATOM 689 C CA . GLY A 1 87 ? 13.844 -13.953 9.625 1 67.94 87 GLY A CA 1
ATOM 690 C C . GLY A 1 87 ? 13.688 -13.422 11.031 1 67.94 87 GLY A C 1
ATOM 691 O O . GLY A 1 87 ? 12.984 -12.438 11.258 1 67.94 87 GLY A O 1
ATOM 692 N N . ASP A 1 88 ? 13.93 -14.242 11.938 1 63.16 88 ASP A N 1
ATOM 693 C CA . ASP A 1 88 ? 13.891 -13.961 13.367 1 63.16 88 ASP A CA 1
ATOM 694 C C . ASP A 1 88 ? 14.664 -12.688 13.695 1 63.16 88 ASP A C 1
ATOM 696 O O . ASP A 1 88 ? 14.391 -12.023 14.703 1 63.16 88 ASP A O 1
ATOM 700 N N . ASP A 1 89 ? 15.555 -12.336 12.711 1 66.75 89 ASP A N 1
ATOM 701 C CA . ASP A 1 89 ? 16.484 -11.266 13.07 1 66.75 89 ASP A CA 1
ATOM 702 C C . ASP A 1 89 ? 15.914 -9.898 12.68 1 66.75 89 ASP A C 1
ATOM 704 O O . ASP A 1 89 ? 16.375 -8.867 13.172 1 66.75 89 ASP A O 1
ATOM 708 N N . VAL A 1 90 ? 14.938 -10 11.75 1 66.94 90 VAL A N 1
ATOM 709 C CA . VAL A 1 90 ? 14.461 -8.703 11.289 1 66.94 90 VAL A CA 1
ATOM 710 C C . VAL A 1 90 ? 13.227 -8.289 12.094 1 66.94 90 VAL A C 1
ATOM 712 O O . VAL A 1 90 ? 12.195 -8.961 12.055 1 66.94 90 VAL A O 1
ATOM 715 N N . THR A 1 91 ? 13.391 -7.305 12.914 1 80.38 91 THR A N 1
ATOM 716 C CA . THR A 1 91 ? 12.305 -6.812 13.766 1 80.38 91 THR A CA 1
ATOM 717 C C . THR A 1 91 ? 11.594 -5.637 13.102 1 80.38 91 THR A C 1
ATOM 719 O O . THR A 1 91 ? 10.523 -5.219 13.555 1 80.38 91 THR A O 1
ATOM 722 N N . LEU A 1 92 ? 12.172 -5.266 11.906 1 89.44 92 LEU A N 1
ATOM 723 C CA . LEU A 1 92 ? 11.602 -4.109 11.227 1 89.44 92 LEU A CA 1
ATOM 724 C C . LEU A 1 92 ? 10.391 -4.512 10.391 1 89.44 92 LEU A C 1
ATOM 726 O O . LEU A 1 92 ? 10.383 -5.582 9.781 1 89.44 92 LEU A O 1
ATOM 730 N N . ARG A 1 93 ? 9.43 -3.674 10.297 1 92.81 93 ARG A N 1
ATOM 731 C CA . ARG A 1 93 ? 8.234 -3.904 9.484 1 92.81 93 ARG A CA 1
ATOM 732 C C . ARG A 1 93 ? 8.539 -3.74 8 1 92.81 93 ARG A C 1
ATOM 734 O O . ARG A 1 93 ? 9.141 -2.744 7.594 1 92.81 93 ARG A O 1
ATOM 741 N N . SER A 1 94 ? 8.195 -4.688 7.254 1 96.31 94 SER A N 1
ATOM 742 C CA . SER A 1 94 ? 8.383 -4.633 5.805 1 96.31 94 SER A CA 1
ATOM 743 C C . SER A 1 94 ? 7.312 -3.775 5.145 1 96.31 94 SER A C 1
ATOM 745 O O . SER A 1 94 ? 6.316 -3.42 5.777 1 96.31 94 SER A O 1
ATOM 747 N N . LEU A 1 95 ? 7.574 -3.414 3.941 1 97.94 95 LEU A N 1
ATOM 748 C CA . LEU A 1 95 ? 6.609 -2.623 3.189 1 97.94 95 LEU A CA 1
ATOM 749 C C . LEU A 1 95 ? 5.293 -3.377 3.035 1 97.94 95 LEU A C 1
ATOM 751 O O . LEU A 1 95 ? 4.215 -2.801 3.217 1 97.94 95 LEU A O 1
ATOM 755 N N . LYS A 1 96 ? 5.457 -4.629 2.662 1 96.44 96 LYS A N 1
ATOM 756 C CA . LYS A 1 96 ? 4.285 -5.492 2.57 1 96.44 96 LYS A CA 1
ATOM 757 C C . LYS A 1 96 ? 4.133 -6.352 3.822 1 96.44 96 LYS A C 1
ATOM 759 O O . LYS A 1 96 ? 5.121 -6.676 4.48 1 96.44 96 LYS A O 1
ATOM 764 N N . THR A 1 97 ? 2.91 -6.664 4.09 1 89.5 97 THR A N 1
ATOM 765 C CA . THR A 1 97 ? 2.637 -7.594 5.184 1 89.5 97 THR A CA 1
ATOM 766 C C . THR A 1 97 ? 2.287 -8.977 4.645 1 89.5 97 THR A C 1
ATOM 768 O O . THR A 1 97 ? 1.768 -9.102 3.533 1 89.5 97 THR A O 1
ATOM 771 N N . ARG A 1 98 ? 2.682 -9.891 5.477 1 84.44 98 ARG A N 1
ATOM 772 C CA . ARG A 1 98 ? 2.334 -11.25 5.094 1 84.44 98 ARG A CA 1
ATOM 773 C C . ARG A 1 98 ? 0.844 -11.516 5.297 1 84.44 98 ARG A C 1
ATOM 775 O O . ARG A 1 98 ? 0.263 -11.086 6.297 1 84.44 98 ARG A O 1
ATOM 782 N N . VAL A 1 99 ? 0.294 -12.125 4.277 1 80.69 99 VAL A N 1
ATOM 783 C CA . VAL A 1 99 ? -1.121 -12.461 4.391 1 80.69 99 VAL A CA 1
ATOM 784 C C . VAL A 1 99 ? -1.275 -13.82 5.078 1 80.69 99 VAL A C 1
ATOM 786 O O . VAL A 1 99 ? -0.604 -14.789 4.715 1 80.69 99 VAL A O 1
ATOM 789 N N . SER A 1 100 ? -2.023 -13.844 6.16 1 84.75 100 SER A N 1
ATOM 790 C CA . SER A 1 100 ? -2.406 -15.094 6.816 1 84.75 100 SER A CA 1
ATOM 791 C C . SER A 1 100 ? -3.795 -15.547 6.375 1 84.75 100 SER A C 1
ATOM 793 O O . SER A 1 100 ? -4.75 -14.766 6.426 1 84.75 100 SER A O 1
ATOM 795 N N . LEU A 1 101 ? -3.803 -16.781 5.902 1 88.31 101 LEU A N 1
ATOM 796 C CA . LEU A 1 101 ? -5.082 -17.281 5.41 1 88.31 101 LEU A CA 1
ATOM 797 C C . LEU A 1 101 ? -5.879 -17.922 6.535 1 88.31 101 LEU A C 1
ATOM 799 O O . LEU A 1 101 ? -5.332 -18.688 7.332 1 88.31 101 LEU A O 1
ATOM 803 N N . LYS A 1 102 ? -7.145 -17.594 6.535 1 88.81 102 LYS A N 1
ATOM 804 C CA . LYS A 1 102 ? -8.047 -18.359 7.387 1 88.81 102 LYS A CA 1
ATOM 805 C C . LYS A 1 102 ? -8.219 -19.781 6.875 1 88.81 102 LYS A C 1
ATOM 807 O O . LYS A 1 102 ? -7.863 -20.094 5.734 1 88.81 102 LYS A O 1
ATOM 812 N N . ARG A 1 103 ? -8.75 -20.609 7.766 1 86.19 103 ARG A N 1
ATOM 813 C CA . ARG A 1 103 ? -8.906 -22.031 7.434 1 86.19 103 ARG A CA 1
ATOM 814 C C . ARG A 1 103 ? -9.703 -22.203 6.148 1 86.19 103 ARG A C 1
ATOM 816 O O . ARG A 1 103 ? -9.305 -22.953 5.258 1 86.19 103 ARG A O 1
ATOM 823 N N . GLU A 1 104 ? -10.781 -21.5 6.055 1 87.44 104 GLU A N 1
ATOM 824 C CA . GLU A 1 104 ? -11.656 -21.641 4.895 1 87.44 104 GLU A CA 1
ATOM 825 C C . GLU A 1 104 ? -10.984 -21.094 3.633 1 87.44 104 GLU A C 1
ATOM 827 O O . GLU A 1 104 ? -11.195 -21.625 2.537 1 87.44 104 GLU A O 1
ATOM 832 N N . GLU A 1 105 ? -10.195 -20.094 3.754 1 90.94 105 GLU A N 1
ATOM 833 C CA . GLU A 1 105 ? -9.43 -19.531 2.639 1 90.94 105 GLU A CA 1
ATOM 834 C C . GLU A 1 105 ? -8.359 -20.516 2.168 1 90.94 105 GLU A C 1
ATOM 836 O O . GLU A 1 105 ? -8.164 -20.703 0.965 1 90.94 105 GLU A O 1
ATOM 841 N N . ALA A 1 106 ? -7.762 -21.141 3.137 1 90.31 106 ALA A N 1
ATOM 842 C CA . ALA A 1 106 ? -6.766 -22.156 2.814 1 90.31 106 ALA A CA 1
ATOM 843 C C . ALA A 1 106 ? -7.398 -23.344 2.094 1 90.31 106 ALA A C 1
ATOM 845 O O . ALA A 1 106 ? -6.82 -23.891 1.148 1 90.31 106 ALA A O 1
ATOM 846 N N . ALA A 1 107 ? -8.539 -23.734 2.561 1 89.56 107 ALA A N 1
ATOM 847 C CA . ALA A 1 107 ? -9.266 -24.828 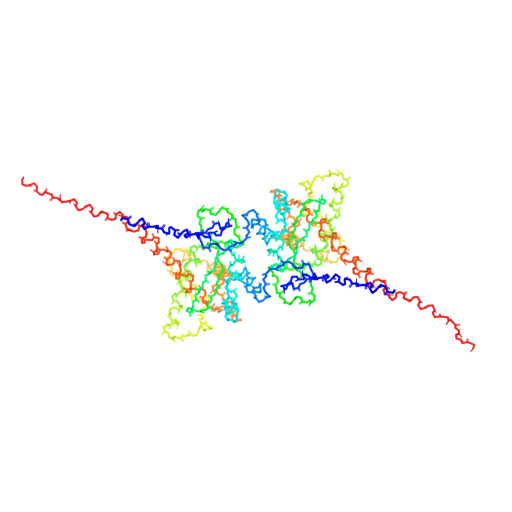1.926 1 89.56 107 ALA A CA 1
ATOM 848 C C . ALA A 1 107 ? -9.617 -24.484 0.48 1 89.56 107 ALA A C 1
ATOM 850 O O . ALA A 1 107 ? -9.461 -25.312 -0.417 1 89.56 107 ALA A O 1
ATOM 851 N N . LEU A 1 108 ? -10.133 -23.312 0.325 1 93.62 108 LEU A N 1
ATOM 852 C CA . LEU A 1 108 ? -10.453 -22.891 -1.032 1 93.62 108 LEU A CA 1
ATOM 853 C C . LEU A 1 108 ? -9.195 -22.875 -1.902 1 93.62 108 LEU A C 1
ATOM 855 O O . LEU A 1 108 ? -9.234 -23.297 -3.055 1 93.62 108 LEU A O 1
ATOM 859 N N . LEU A 1 109 ? -8.102 -22.422 -1.34 1 94.62 109 LEU A N 1
ATOM 860 C CA . LEU A 1 109 ? -6.844 -22.391 -2.078 1 94.62 109 LEU A CA 1
ATOM 861 C C . LEU A 1 109 ? -6.426 -23.797 -2.502 1 94.62 109 LEU A C 1
ATOM 863 O O . LEU A 1 109 ? -5.977 -24 -3.633 1 94.62 109 LEU A O 1
ATOM 867 N N . ALA A 1 110 ? -6.598 -24.688 -1.69 1 92.06 110 ALA A N 1
ATOM 868 C CA . ALA A 1 110 ? -6.281 -26.078 -1.997 1 92.06 110 ALA A CA 1
ATOM 869 C C . ALA A 1 110 ? -7.176 -26.625 -3.115 1 92.06 110 ALA A C 1
ATOM 871 O O . ALA A 1 110 ? -6.699 -27.297 -4.031 1 92.06 110 ALA A O 1
ATOM 872 N N . PHE A 1 111 ? -8.398 -26.312 -2.953 1 93.19 111 PHE A N 1
ATOM 873 C CA . PHE A 1 111 ? -9.328 -26.719 -4 1 93.19 111 PHE A CA 1
ATOM 874 C C . PHE A 1 111 ? -8.93 -26.109 -5.34 1 93.19 111 PHE A C 1
ATOM 876 O O . PHE A 1 111 ? -8.922 -26.812 -6.359 1 93.19 111 PHE A O 1
ATOM 883 N N . LEU A 1 112 ? -8.586 -24.828 -5.398 1 96.81 112 LEU A N 1
ATOM 884 C CA . LEU A 1 112 ? -8.164 -24.156 -6.625 1 96.81 112 LEU A CA 1
ATOM 885 C C . LEU A 1 112 ? -6.926 -24.828 -7.211 1 96.81 112 LEU A C 1
ATOM 887 O O . LEU A 1 112 ? -6.793 -24.953 -8.43 1 96.81 112 LEU A O 1
ATOM 891 N N . ARG A 1 113 ? -6.07 -25.281 -6.344 1 95.62 113 ARG A N 1
ATOM 892 C CA . ARG A 1 113 ? -4.871 -25.953 -6.809 1 95.62 113 ARG A CA 1
ATOM 893 C C . ARG A 1 113 ? -5.227 -27.266 -7.516 1 95.62 113 ARG A C 1
ATOM 895 O O . ARG A 1 113 ? -4.645 -27.594 -8.555 1 95.62 113 ARG A O 1
ATOM 902 N N . ILE A 1 114 ? -6.164 -27.953 -6.969 1 93.94 114 ILE A N 1
ATOM 903 C CA . ILE A 1 114 ? -6.621 -29.203 -7.574 1 93.94 114 ILE A CA 1
ATOM 904 C C . ILE A 1 114 ? -7.207 -28.906 -8.961 1 93.94 114 ILE A C 1
ATOM 906 O O . ILE A 1 114 ? -6.914 -29.625 -9.922 1 93.94 114 ILE A O 1
ATOM 910 N N . ARG A 1 115 ? -7.977 -27.922 -9.047 1 95.62 115 ARG A N 1
ATOM 911 C CA . ARG A 1 115 ? -8.562 -27.531 -10.328 1 95.62 115 ARG A CA 1
ATOM 912 C C . ARG A 1 115 ? -7.477 -27.172 -11.344 1 95.62 115 ARG A C 1
ATOM 914 O O . ARG A 1 115 ? -7.555 -27.578 -12.508 1 95.62 115 ARG A O 1
ATOM 921 N N . VAL A 1 116 ? -6.457 -26.469 -10.883 1 96.81 116 VAL A N 1
ATOM 922 C CA . VAL A 1 116 ? -5.363 -26.062 -11.766 1 96.81 116 VAL A CA 1
ATOM 923 C C . VAL A 1 116 ? -4.656 -27.312 -12.297 1 96.81 116 VAL A C 1
ATOM 925 O O . VAL A 1 116 ? -4.316 -27.375 -13.477 1 96.81 116 VAL A O 1
ATOM 928 N N . LEU A 1 117 ? -4.465 -28.281 -11.43 1 95.06 117 LEU A N 1
ATOM 929 C CA . LEU A 1 117 ? -3.83 -29.516 -11.852 1 95.06 117 LEU A CA 1
ATOM 930 C C . LEU A 1 117 ? -4.637 -30.188 -12.953 1 95.06 117 LEU A C 1
ATOM 932 O O . LEU A 1 117 ? -4.066 -30.734 -13.906 1 95.06 117 LEU A O 1
ATOM 936 N N . GLU A 1 118 ? -5.926 -30.125 -12.805 1 96.19 118 GLU A N 1
ATOM 937 C CA . GLU A 1 118 ? -6.797 -30.688 -13.836 1 96.19 118 GLU A CA 1
ATOM 938 C C . GLU A 1 118 ? -6.633 -29.953 -15.156 1 96.19 118 GLU A C 1
ATOM 940 O O . GLU A 1 118 ? -6.566 -30.578 -16.219 1 96.19 118 GLU A O 1
ATOM 945 N N . TYR A 1 119 ? -6.566 -28.703 -15.094 1 97.19 119 TYR A N 1
ATOM 946 C CA . TYR A 1 119 ? -6.383 -27.891 -16.297 1 97.19 119 TYR A CA 1
ATOM 947 C C . TYR A 1 119 ? -5.02 -28.156 -16.922 1 97.19 119 TYR A C 1
ATOM 949 O O . TYR A 1 119 ? -4.895 -28.219 -18.141 1 97.19 119 TYR A O 1
ATOM 957 N N . GLU A 1 120 ? -4.023 -28.281 -16.078 1 95.31 120 GLU A N 1
ATOM 958 C CA . GLU A 1 120 ? -2.674 -28.531 -16.578 1 95.31 120 GLU A CA 1
ATOM 959 C C . GLU A 1 120 ? -2.58 -29.906 -17.266 1 95.31 120 GLU A C 1
ATOM 961 O O . GLU A 1 120 ? -1.849 -30.062 -18.234 1 95.31 120 GLU A O 1
ATOM 966 N N . ASN A 1 121 ? -3.316 -30.812 -16.719 1 96.06 121 ASN A N 1
ATOM 967 C CA . ASN A 1 121 ? -3.326 -32.156 -17.281 1 96.06 121 ASN A CA 1
ATOM 968 C C . ASN A 1 121 ? -3.816 -32.156 -18.719 1 96.06 121 ASN A C 1
ATOM 970 O O . ASN A 1 121 ? -3.402 -33 -19.531 1 96.06 121 ASN A O 1
ATOM 974 N N . VAL A 1 122 ? -4.633 -31.219 -19.031 1 96.62 122 VAL A N 1
ATOM 975 C CA . VAL A 1 122 ? -5.152 -31.156 -20.391 1 96.62 122 VAL A CA 1
ATOM 976 C C . VAL A 1 122 ? -4.473 -30.016 -21.156 1 96.62 122 VAL A C 1
ATOM 978 O O . VAL A 1 122 ? -4.973 -29.578 -22.188 1 96.62 122 VAL A O 1
ATOM 981 N N . HIS A 1 123 ? -3.424 -29.391 -20.609 1 95.25 123 HIS A N 1
ATOM 982 C CA . HIS A 1 123 ? -2.572 -28.375 -21.219 1 95.25 123 HIS A CA 1
ATOM 983 C C . HIS A 1 123 ? -3.369 -27.109 -21.547 1 95.25 123 HIS A C 1
ATOM 985 O O . HIS A 1 123 ? -3.164 -26.5 -22.594 1 95.25 123 HIS A O 1
ATOM 991 N N . ALA A 1 124 ? -4.34 -26.812 -20.641 1 96.5 124 ALA A N 1
ATOM 992 C CA . ALA A 1 124 ? -5.109 -25.594 -20.812 1 96.5 124 ALA A CA 1
ATOM 993 C C . ALA A 1 124 ? -4.266 -24.359 -20.469 1 96.5 124 ALA A C 1
ATOM 995 O O . ALA A 1 124 ? -3.463 -24.391 -19.531 1 96.5 124 ALA A O 1
ATOM 996 N N . ASP A 1 125 ? -4.473 -23.328 -21.172 1 95.69 125 ASP A N 1
ATOM 997 C CA . ASP A 1 125 ? -3.82 -22.062 -20.875 1 95.69 125 ASP A CA 1
ATOM 998 C C . ASP A 1 125 ? -4.34 -21.469 -19.578 1 95.69 125 ASP A C 1
ATOM 1000 O O . ASP A 1 125 ? -5.535 -21.547 -19.281 1 95.69 125 ASP A O 1
ATOM 1004 N N . PRO A 1 126 ? -3.529 -20.797 -18.844 1 94.94 126 PRO A N 1
ATOM 1005 C CA . PRO A 1 126 ? -3.965 -20.188 -17.594 1 94.94 126 PRO A CA 1
ATOM 1006 C C . PRO A 1 126 ? -5.16 -19.25 -17.766 1 94.94 126 PRO A C 1
ATOM 1008 O O . PRO A 1 126 ? -5.988 -19.125 -16.859 1 94.94 126 PRO A O 1
ATOM 1011 N N . ALA A 1 127 ? -5.215 -18.594 -18.875 1 93.94 127 ALA A N 1
ATOM 1012 C CA . ALA A 1 127 ? -6.332 -17.688 -19.141 1 93.94 127 ALA A CA 1
ATOM 1013 C C . ALA A 1 127 ? -7.652 -18.453 -19.172 1 93.94 127 ALA A C 1
ATOM 1015 O O . ALA A 1 127 ? -8.727 -17.859 -19.031 1 93.94 127 ALA A O 1
ATOM 1016 N N . ASP A 1 128 ? -7.555 -19.812 -19.234 1 96.25 128 ASP A N 1
ATOM 1017 C CA . ASP A 1 128 ? -8.75 -20.641 -19.375 1 96.25 128 ASP A CA 1
ATOM 1018 C C . ASP A 1 128 ? -9.062 -21.359 -18.078 1 96.25 128 ASP A C 1
ATOM 1020 O O . ASP A 1 128 ? -9.977 -22.188 -18.016 1 96.25 128 ASP A O 1
ATOM 1024 N N . TRP A 1 129 ? -8.289 -21.078 -17.062 1 97.94 129 TRP A N 1
ATOM 1025 C CA . TRP A 1 129 ? -8.555 -21.703 -15.766 1 97.94 129 TRP A CA 1
ATOM 1026 C C . TRP A 1 129 ? -9.758 -21.062 -15.086 1 97.94 129 TRP A C 1
ATOM 1028 O O . TRP A 1 129 ? -9.617 -20.078 -14.367 1 97.94 129 TRP A O 1
ATOM 1038 N N . LEU A 1 130 ? -10.938 -21.703 -15.25 1 97.38 130 LEU A N 1
ATOM 1039 C CA . LEU A 1 130 ? -12.18 -21.109 -14.773 1 97.38 130 LEU A CA 1
ATOM 1040 C C . LEU A 1 130 ? -12.789 -21.938 -13.648 1 97.38 130 LEU A C 1
ATOM 1042 O O . LEU A 1 130 ? -12.609 -23.156 -13.602 1 97.38 130 LEU A O 1
ATOM 1046 N N . VAL A 1 131 ? -13.469 -21.297 -12.789 1 97.5 131 VAL A N 1
ATOM 1047 C CA . VAL A 1 131 ? -14.203 -21.953 -11.711 1 97.5 131 VAL A CA 1
ATOM 1048 C C . VAL A 1 131 ? -15.469 -21.156 -11.398 1 97.5 131 VAL A C 1
ATOM 1050 O O . VAL A 1 131 ? -15.453 -19.922 -11.422 1 97.5 131 VAL A O 1
ATOM 1053 N N . SER A 1 132 ? -16.531 -21.797 -11.156 1 96.5 132 SER A N 1
ATOM 1054 C CA . SER A 1 132 ? -17.781 -21.125 -10.867 1 96.5 132 SER A CA 1
ATOM 1055 C C . SER A 1 132 ? -18.016 -21 -9.367 1 96.5 132 SER A C 1
ATOM 1057 O O . SER A 1 132 ? -17.422 -21.734 -8.578 1 96.5 132 SER A O 1
ATOM 1059 N N . PHE A 1 133 ? -18.875 -20.062 -9.016 1 94.75 133 PHE A N 1
ATOM 1060 C CA . PHE A 1 133 ? -19.266 -19.906 -7.625 1 94.75 133 PHE A CA 1
ATOM 1061 C C . PHE A 1 133 ? -19.844 -21.203 -7.078 1 94.75 133 PHE A C 1
ATOM 1063 O O . PHE A 1 133 ? -19.562 -21.594 -5.941 1 94.75 133 PHE A O 1
ATOM 1070 N N . GLU A 1 134 ? -20.578 -21.891 -7.879 1 92.38 134 GLU A N 1
ATOM 1071 C CA . GLU A 1 134 ? -21.219 -23.125 -7.453 1 92.38 134 GLU A CA 1
ATOM 1072 C C . GLU A 1 134 ? -20.203 -24.234 -7.18 1 92.38 134 GLU A C 1
ATOM 1074 O O . GLU A 1 134 ? -20.344 -25 -6.227 1 92.38 134 GLU A O 1
ATOM 1079 N N . GLU A 1 135 ? -19.203 -24.312 -8.008 1 94.25 135 GLU A N 1
ATOM 1080 C CA . GLU A 1 135 ? -18.141 -25.281 -7.777 1 94.25 135 GLU A CA 1
ATOM 1081 C C . GLU A 1 135 ? -17.406 -25 -6.469 1 94.25 135 GLU A C 1
ATOM 1083 O O . GLU A 1 135 ? -17.062 -25.922 -5.73 1 94.25 135 GLU A O 1
ATOM 1088 N N . ILE A 1 136 ? -17.188 -23.672 -6.215 1 94.94 136 ILE A N 1
ATOM 1089 C CA . ILE A 1 136 ? -16.516 -23.266 -4.98 1 94.94 136 ILE A CA 1
ATOM 1090 C C . ILE A 1 136 ? -17.406 -23.625 -3.783 1 94.94 136 ILE A C 1
ATOM 1092 O O . ILE A 1 136 ? -16.922 -24.188 -2.797 1 94.94 136 ILE A O 1
ATOM 1096 N N . ARG A 1 137 ? -18.625 -23.328 -3.951 1 91.5 137 ARG A N 1
ATOM 1097 C CA . ARG A 1 137 ? -19.578 -23.641 -2.889 1 91.5 137 ARG A CA 1
ATOM 1098 C C . ARG A 1 137 ? -19.594 -25.141 -2.582 1 91.5 137 ARG A C 1
ATOM 1100 O O . ARG A 1 137 ? -19.547 -25.547 -1.418 1 91.5 137 ARG A O 1
ATOM 1107 N N . ALA A 1 138 ? -19.656 -25.953 -3.594 1 89.56 138 ALA A N 1
ATOM 1108 C CA . ALA A 1 138 ? -19.688 -27.406 -3.438 1 89.56 138 ALA A CA 1
ATOM 1109 C C . ALA A 1 138 ? -18.406 -27.906 -2.762 1 89.56 138 ALA A C 1
ATOM 1111 O O . ALA A 1 138 ? -18.469 -28.781 -1.902 1 89.56 138 ALA A O 1
ATOM 1112 N N . ALA A 1 139 ? -17.312 -27.375 -3.146 1 88.38 139 ALA A N 1
ATOM 1113 C CA . ALA A 1 139 ? -16.016 -27.781 -2.609 1 88.38 139 ALA A CA 1
ATOM 1114 C C . ALA A 1 139 ? -15.914 -27.469 -1.12 1 88.38 139 ALA A C 1
ATOM 1116 O O . ALA A 1 139 ? -15.359 -28.25 -0.347 1 88.38 139 ALA A O 1
ATOM 1117 N N . LEU A 1 140 ? -16.438 -26.297 -0.727 1 87.88 140 LEU A N 1
ATOM 1118 C CA . LEU A 1 140 ? -16.312 -25.859 0.657 1 87.88 140 LEU A CA 1
ATOM 1119 C C . LEU A 1 140 ? -17.406 -26.484 1.527 1 87.88 140 LEU A C 1
ATOM 1121 O O . LEU A 1 140 ? -17.234 -26.609 2.742 1 87.88 140 LEU A O 1
ATOM 1125 N N . ALA A 1 141 ? -18.516 -26.781 0.925 1 77.88 141 ALA A N 1
ATOM 1126 C CA . ALA A 1 141 ? -19.609 -27.422 1.66 1 77.88 141 ALA A CA 1
ATOM 1127 C C . ALA A 1 141 ? -19.25 -28.859 2.029 1 77.88 141 ALA A C 1
ATOM 1129 O O . ALA A 1 141 ? -19.734 -29.375 3.043 1 77.88 141 ALA A O 1
ATOM 1130 N N . THR A 1 142 ? -18.766 -29.641 1.033 1 63.28 142 THR A N 1
ATOM 1131 C CA . THR A 1 142 ? -18.422 -31.031 1.257 1 63.28 142 THR A CA 1
ATOM 1132 C C . THR A 1 142 ? -17.359 -31.172 2.344 1 63.28 142 THR A C 1
ATOM 1134 O O . THR A 1 142 ? -17.297 -32.188 3.035 1 63.28 142 THR A O 1
ATOM 1137 N N . GLY A 1 143 ? -16.5 -30.281 2.344 1 53.38 143 GLY A N 1
ATOM 1138 C CA . GLY A 1 143 ? -15.516 -30.469 3.402 1 53.38 143 GLY A CA 1
ATOM 1139 C C . GLY A 1 143 ? -16.094 -30.266 4.793 1 53.38 143 GLY A C 1
ATOM 1140 O O . GLY A 1 143 ? -17.188 -29.703 4.945 1 53.38 143 GLY A O 1
ATOM 1141 N N . ALA A 1 144 ? -15.773 -31.156 5.621 1 49.53 144 ALA A N 1
ATOM 1142 C CA . ALA A 1 144 ? -16.281 -31.562 6.93 1 49.53 144 ALA A CA 1
ATOM 1143 C C . ALA A 1 144 ? -16.938 -30.375 7.641 1 49.53 144 ALA A C 1
ATOM 1145 O O . ALA A 1 144 ? -18 -30.531 8.258 1 49.53 144 ALA A O 1
ATOM 1146 N N . GLY A 1 145 ? -16.578 -29.266 8.227 1 50.41 145 GLY A N 1
ATOM 1147 C CA . GLY A 1 145 ? -17.047 -28.641 9.453 1 50.41 145 GLY A CA 1
ATOM 1148 C C . GLY A 1 145 ? -17.844 -27.375 9.227 1 50.41 145 GLY A C 1
ATOM 1149 O O . GLY A 1 145 ? -18.891 -27.172 9.836 1 50.41 145 GLY A O 1
ATOM 1150 N N . TYR A 1 146 ? -17.328 -26.484 8.461 1 54.75 146 TYR A N 1
ATOM 1151 C CA . TYR A 1 146 ? -17.703 -25.141 8.859 1 54.75 146 TYR A CA 1
ATOM 1152 C C . TYR A 1 146 ? -19.047 -24.75 8.266 1 54.75 146 TYR A C 1
ATOM 1154 O O . TYR A 1 146 ? -19.891 -24.188 8.969 1 54.75 146 TYR A O 1
ATOM 1162 N N . LEU A 1 147 ? -19.312 -25.062 6.918 1 61.44 147 LEU A N 1
ATOM 1163 C CA . LEU A 1 147 ? -20.516 -24.484 6.32 1 61.44 147 LEU A CA 1
ATOM 1164 C C . LEU A 1 147 ? -21.609 -25.531 6.219 1 61.44 147 LEU A C 1
ATOM 1166 O O . LEU A 1 147 ? -22.766 -25.203 5.957 1 61.44 147 LEU A O 1
ATOM 1170 N N . ALA A 1 148 ? -21.312 -26.797 6.312 1 55.19 148 ALA A N 1
ATOM 1171 C CA . ALA A 1 148 ? -22.312 -27.844 6.172 1 55.19 148 ALA A CA 1
ATOM 1172 C C . ALA A 1 148 ? -23.391 -27.719 7.23 1 55.19 148 ALA A C 1
ATOM 1174 O O . ALA A 1 148 ? -24.547 -28.109 6.996 1 55.19 148 ALA A O 1
ATOM 1175 N N . ALA A 1 149 ? -22.953 -27.125 8.297 1 54.72 149 ALA A N 1
ATOM 1176 C CA . ALA A 1 149 ? -23.906 -27.188 9.398 1 54.72 149 ALA A CA 1
ATOM 1177 C C . ALA A 1 149 ? -24.953 -26.078 9.273 1 54.72 149 ALA A C 1
ATOM 1179 O O . ALA A 1 149 ? -25.938 -26.062 10.016 1 54.72 149 ALA A O 1
ATOM 1180 N N . ARG A 1 150 ? -24.656 -25.266 8.234 1 58.72 150 ARG A N 1
ATOM 1181 C CA . ARG A 1 150 ? -25.578 -24.125 8.312 1 58.72 150 ARG A CA 1
ATOM 1182 C C . ARG A 1 150 ? -26.75 -24.312 7.344 1 58.72 150 ARG A C 1
ATOM 1184 O O . ARG A 1 150 ? -26.531 -24.594 6.16 1 58.72 150 ARG A O 1
ATOM 1191 N N . ASN A 1 151 ? -27.891 -24.531 7.852 1 63.81 151 ASN A N 1
ATOM 1192 C CA . ASN A 1 151 ? -29.156 -24.656 7.121 1 63.81 151 ASN A CA 1
ATOM 1193 C C . ASN A 1 151 ? -29.547 -23.344 6.438 1 63.81 151 ASN A C 1
ATOM 1195 O O . ASN A 1 151 ? -30.5 -23.312 5.648 1 63.81 151 ASN A O 1
ATOM 1199 N N . ASP A 1 152 ? -28.875 -22.312 6.789 1 76.38 152 ASP A N 1
ATOM 1200 C CA . ASP A 1 152 ? -29.219 -21.016 6.203 1 76.38 152 ASP A CA 1
ATOM 1201 C C . ASP A 1 152 ? -28.453 -20.766 4.91 1 76.38 152 ASP A C 1
ATOM 1203 O O . ASP A 1 152 ? -27.312 -20.297 4.941 1 76.38 152 ASP A O 1
ATOM 1207 N N . GLU A 1 153 ? -29.172 -21.219 3.781 1 78.62 153 GLU A N 1
ATOM 1208 C CA . GLU A 1 153 ? -28.578 -21.172 2.453 1 78.62 153 GLU A CA 1
ATOM 1209 C C . GLU A 1 153 ? -28.078 -19.766 2.133 1 78.62 153 GLU A C 1
ATOM 1211 O O . GLU A 1 153 ? -26.984 -19.594 1.574 1 78.62 153 GLU A O 1
ATOM 1216 N N . GLU A 1 154 ? -28.875 -18.828 2.477 1 82.62 154 GLU A N 1
ATOM 1217 C CA . GLU A 1 154 ? -28.5 -17.453 2.203 1 82.62 154 GLU A CA 1
ATOM 1218 C C . GLU A 1 154 ? -27.266 -17.047 2.996 1 82.62 154 GLU A C 1
ATOM 1220 O O . GLU A 1 154 ? -26.375 -16.375 2.471 1 82.62 154 GLU A O 1
ATOM 1225 N N . GLY A 1 155 ? -27.25 -17.484 4.176 1 84 155 GLY A N 1
ATOM 1226 C CA . GLY A 1 155 ? -26.094 -17.203 5.023 1 84 155 GLY A CA 1
ATOM 1227 C C . GLY A 1 155 ? -24.812 -17.859 4.527 1 84 155 GLY A C 1
ATOM 1228 O O . GLY A 1 155 ? -23.75 -17.234 4.543 1 84 155 GLY A O 1
ATOM 1229 N N . VAL A 1 156 ? -25.031 -19.031 4.039 1 83.12 156 VAL A N 1
ATOM 1230 C CA . VAL A 1 156 ? -23.891 -19.766 3.502 1 83.12 156 VAL A CA 1
ATOM 1231 C C . VAL A 1 156 ? -23.359 -19.062 2.25 1 83.12 156 VAL A C 1
ATOM 1233 O O . VAL A 1 156 ? -22.156 -18.891 2.088 1 83.12 156 VAL A O 1
ATOM 1236 N N . ALA A 1 157 ? -24.234 -18.656 1.372 1 86.56 157 ALA A N 1
ATOM 1237 C CA . ALA A 1 157 ? -23.859 -17.984 0.139 1 86.56 157 ALA A CA 1
ATOM 1238 C C . ALA A 1 157 ? -23.125 -16.688 0.439 1 86.56 157 ALA A C 1
ATOM 1240 O O . ALA A 1 157 ? -22.141 -16.344 -0.24 1 86.56 157 ALA A O 1
ATOM 1241 N N . LYS A 1 158 ? -23.562 -16.047 1.401 1 90.12 158 LYS A N 1
ATOM 1242 C CA . LYS A 1 158 ? -22.922 -14.805 1.813 1 90.12 158 LYS A CA 1
ATOM 1243 C C . LYS A 1 158 ? -21.5 -15.062 2.344 1 90.12 158 LYS A C 1
ATOM 1245 O O . LYS A 1 158 ? -20.578 -14.32 2.029 1 90.12 158 LYS A O 1
ATOM 1250 N N . GLN A 1 159 ? -21.406 -16.109 3.076 1 91 159 GLN A N 1
ATOM 1251 C CA . GLN A 1 159 ? -20.109 -16.469 3.635 1 91 159 GLN A CA 1
ATOM 1252 C C . GLN A 1 159 ? -19.125 -16.875 2.537 1 91 159 GLN A C 1
ATOM 1254 O O . GLN A 1 159 ? -17.953 -16.469 2.562 1 91 159 GLN A O 1
ATOM 1259 N N . ILE A 1 160 ? -19.609 -17.625 1.645 1 92.06 160 ILE A N 1
ATOM 1260 C CA . ILE A 1 160 ? -18.781 -18.047 0.526 1 92.06 160 ILE A CA 1
ATOM 1261 C C . ILE A 1 160 ? -18.375 -16.828 -0.305 1 92.06 160 ILE A C 1
ATOM 1263 O O . ILE A 1 160 ? -17.234 -16.719 -0.752 1 92.06 160 ILE A O 1
ATOM 1267 N N . GLY A 1 161 ? -19.344 -15.992 -0.533 1 93.62 161 GLY A N 1
ATOM 1268 C CA . GLY A 1 161 ? -19.062 -14.75 -1.234 1 93.62 161 GLY A CA 1
ATOM 1269 C C . GLY A 1 161 ? -17.922 -13.953 -0.604 1 93.62 161 GLY A C 1
ATOM 127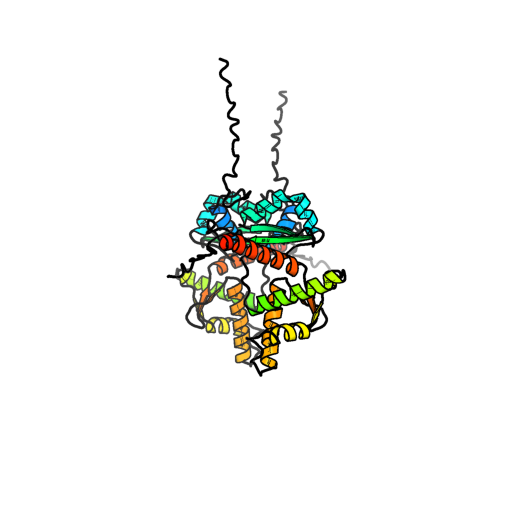0 O O . GLY A 1 161 ? -17.078 -13.398 -1.31 1 93.62 161 GLY A O 1
ATOM 1271 N N . ALA A 1 162 ? -17.922 -13.953 0.69 1 95.25 162 ALA A N 1
ATOM 1272 C CA . ALA A 1 162 ? -16.875 -13.234 1.417 1 95.25 162 ALA A CA 1
ATOM 1273 C C . ALA A 1 162 ? -15.508 -13.898 1.209 1 95.25 162 ALA A C 1
ATOM 1275 O O . ALA A 1 162 ? -14.5 -13.211 1.052 1 95.25 162 ALA A O 1
ATOM 1276 N N . ILE A 1 163 ? -15.531 -15.148 1.216 1 94 163 ILE A N 1
ATOM 1277 C CA . ILE A 1 163 ? -14.297 -15.898 1.019 1 94 163 ILE A CA 1
ATOM 1278 C C . ILE A 1 163 ? -13.766 -15.656 -0.393 1 94 163 ILE A C 1
ATOM 1280 O O . ILE A 1 163 ? -12.57 -15.43 -0.583 1 94 163 ILE A O 1
ATOM 1284 N N . VAL A 1 164 ? -14.656 -15.695 -1.323 1 95.75 164 VAL A N 1
ATOM 1285 C CA . VAL A 1 164 ? -14.281 -15.461 -2.715 1 95.75 164 VAL A CA 1
ATOM 1286 C C . VAL A 1 164 ? -13.727 -14.047 -2.867 1 95.75 164 VAL A C 1
ATOM 1288 O O . VAL A 1 164 ? -12.703 -13.836 -3.533 1 95.75 164 VAL A O 1
ATOM 1291 N N . SER A 1 165 ? -14.383 -13.156 -2.248 1 96.44 165 SER A N 1
ATOM 1292 C CA . SER A 1 165 ? -13.922 -11.773 -2.289 1 96.44 165 SER A CA 1
ATOM 1293 C C . SER A 1 165 ? -12.508 -11.648 -1.729 1 96.44 165 SER A C 1
ATOM 1295 O O . SER A 1 165 ? -11.68 -10.914 -2.277 1 96.44 165 SER A O 1
ATOM 1297 N N . ALA A 1 166 ? -12.211 -12.359 -0.695 1 96.19 166 ALA A N 1
ATOM 1298 C CA . ALA A 1 166 ? -10.875 -12.359 -0.114 1 96.19 166 ALA A CA 1
ATOM 1299 C C . ALA A 1 166 ? -9.852 -12.938 -1.093 1 96.19 166 ALA A C 1
ATOM 1301 O O . ALA A 1 166 ? -8.766 -12.383 -1.259 1 96.19 166 ALA A O 1
ATOM 1302 N N . MET A 1 167 ? -10.227 -13.906 -1.745 1 95.81 167 MET A N 1
ATOM 1303 C CA . MET A 1 167 ? -9.32 -14.57 -2.678 1 95.81 167 MET A CA 1
ATOM 1304 C C . MET A 1 167 ? -9.016 -13.672 -3.875 1 95.81 167 MET A C 1
ATOM 1306 O O . MET A 1 167 ? -7.922 -13.727 -4.438 1 95.81 167 MET A O 1
ATOM 1310 N N . ILE A 1 168 ? -10.023 -12.914 -4.246 1 96.69 168 ILE A N 1
ATOM 1311 C CA . ILE A 1 168 ? -9.82 -11.93 -5.305 1 96.69 168 ILE A CA 1
ATOM 1312 C C . ILE A 1 168 ? -8.852 -10.852 -4.824 1 96.69 168 ILE A C 1
ATOM 1314 O O . ILE A 1 168 ? -7.902 -10.5 -5.531 1 96.69 168 ILE A O 1
ATOM 1318 N N . THR A 1 169 ? -9.078 -10.477 -3.625 1 95.69 169 THR A N 1
ATOM 1319 C CA . THR A 1 169 ? -8.227 -9.445 -3.035 1 95.69 169 THR A CA 1
ATOM 1320 C C . THR A 1 169 ? -6.785 -9.938 -2.92 1 95.69 169 THR A C 1
ATOM 1322 O O . THR A 1 169 ? -5.844 -9.172 -3.146 1 95.69 169 THR A O 1
ATOM 1325 N N . TYR A 1 170 ? -6.594 -11.227 -2.674 1 94.56 170 TYR A N 1
ATOM 1326 C CA . TYR A 1 170 ? -5.266 -11.805 -2.49 1 94.56 170 TYR A CA 1
ATOM 1327 C C . TYR A 1 170 ? -4.613 -12.109 -3.834 1 94.56 170 TYR A C 1
ATOM 1329 O O . TYR A 1 170 ? -3.424 -12.43 -3.895 1 94.56 170 TYR A O 1
ATOM 1337 N N . GLY A 1 171 ? -5.32 -12.047 -4.863 1 95.56 171 GLY A N 1
ATOM 1338 C CA . GLY A 1 171 ? -4.773 -12.211 -6.203 1 95.56 171 GLY A CA 1
ATOM 1339 C C . GLY A 1 171 ? -4.898 -13.625 -6.73 1 95.56 171 GLY A C 1
ATOM 1340 O O . GLY A 1 171 ? -4.379 -13.938 -7.805 1 95.56 171 GLY A O 1
ATOM 1341 N N . TYR A 1 172 ? -5.668 -14.438 -6.082 1 96.38 172 TYR A N 1
ATOM 1342 C CA . TYR A 1 172 ? -5.773 -15.836 -6.5 1 96.38 172 TYR A CA 1
ATOM 1343 C C . TYR A 1 172 ? -6.883 -16.016 -7.531 1 96.38 172 TYR A C 1
ATOM 1345 O O . TYR A 1 172 ? -6.863 -16.969 -8.312 1 96.38 172 TYR A O 1
ATOM 1353 N N . LEU A 1 173 ? -7.871 -15.109 -7.484 1 97.69 173 LEU A N 1
ATOM 1354 C CA . LEU A 1 173 ? -9.016 -15.141 -8.391 1 97.69 173 LEU A CA 1
ATOM 1355 C C . LEU A 1 173 ? -9.219 -13.781 -9.055 1 97.69 173 LEU A C 1
ATOM 1357 O O . LEU A 1 173 ? -8.906 -12.742 -8.461 1 97.69 173 LEU A O 1
ATOM 1361 N N . VAL A 1 174 ? -9.719 -13.844 -10.234 1 97.25 174 VAL A N 1
ATOM 1362 C CA . VAL A 1 174 ? -10.164 -12.656 -10.953 1 97.25 174 VAL A CA 1
ATOM 1363 C C . VAL A 1 174 ? -11.648 -12.789 -11.289 1 97.25 174 VAL A C 1
ATOM 1365 O O . VAL A 1 174 ? -12.086 -13.805 -11.828 1 97.25 174 VAL A O 1
ATOM 1368 N N . ARG A 1 175 ? -12.336 -11.773 -10.93 1 95.94 175 ARG A N 1
ATOM 1369 C CA . ARG A 1 175 ? -13.758 -11.773 -11.266 1 95.94 175 ARG A CA 1
ATOM 1370 C C . ARG A 1 175 ? -13.961 -11.531 -12.758 1 95.94 175 ARG A C 1
ATOM 1372 O O . ARG A 1 175 ? -13.359 -10.625 -13.336 1 95.94 175 ARG A O 1
ATOM 1379 N N . LEU A 1 176 ? -14.734 -12.352 -13.406 1 93.56 176 LEU A N 1
ATOM 1380 C CA . LEU A 1 176 ? -15.062 -12.18 -14.812 1 93.56 176 LEU A CA 1
ATOM 1381 C C . LEU A 1 176 ? -16.406 -11.484 -14.977 1 93.56 176 LEU A C 1
ATOM 1383 O O . LEU A 1 176 ? -17.109 -11.234 -13.992 1 93.56 176 LEU A O 1
ATOM 1387 N N . ASP A 1 177 ? -16.734 -11.031 -16.203 1 86.12 177 ASP A N 1
ATOM 1388 C CA . ASP A 1 177 ? -17.953 -10.289 -16.5 1 86.12 177 ASP A CA 1
ATOM 1389 C C . ASP A 1 177 ? -19.203 -11.094 -16.141 1 86.12 177 ASP A C 1
ATOM 1391 O O . ASP A 1 177 ? -20.188 -10.531 -15.641 1 86.12 177 ASP A O 1
ATOM 1395 N N . ASP A 1 178 ? -19.188 -12.398 -16.562 1 75.5 178 ASP A N 1
ATOM 1396 C CA . ASP A 1 178 ? -20.281 -13.266 -16.156 1 75.5 178 ASP A CA 1
ATOM 1397 C C . ASP A 1 178 ? -20.297 -13.453 -14.633 1 75.5 178 ASP A C 1
ATOM 1399 O O . ASP A 1 178 ? -19.312 -13.875 -14.039 1 75.5 178 ASP A O 1
ATOM 1403 N N . GLU A 1 179 ? -21.484 -13.117 -14.203 1 76.88 179 GLU A N 1
ATOM 1404 C CA . GLU A 1 179 ? -21.672 -13.195 -12.758 1 76.88 179 GLU A CA 1
ATOM 1405 C C . GLU A 1 179 ? -21.453 -14.617 -12.25 1 76.88 179 GLU A C 1
ATOM 1407 O O . GLU A 1 179 ? -21.797 -15.586 -12.93 1 76.88 179 GLU A O 1
ATOM 1412 N N . ALA A 1 180 ? -20.562 -14.914 -11.414 1 86.94 180 ALA A N 1
ATOM 1413 C CA . ALA A 1 180 ? -20.391 -16.156 -10.68 1 86.94 180 ALA A CA 1
ATOM 1414 C C . ALA A 1 180 ? -19.281 -17.016 -11.297 1 86.94 180 ALA A C 1
ATOM 1416 O O . ALA A 1 180 ? -19.219 -18.219 -11.055 1 86.94 180 ALA A O 1
ATOM 1417 N N . MET A 1 181 ? -18.594 -16.438 -12.336 1 95.19 181 MET A N 1
ATOM 1418 C CA . MET A 1 181 ? -17.422 -17.125 -12.898 1 95.19 181 MET A CA 1
ATOM 1419 C C . MET A 1 181 ? -16.141 -16.391 -12.555 1 95.19 181 MET A C 1
ATOM 1421 O O . MET A 1 181 ? -16.109 -15.148 -12.594 1 95.19 181 MET A O 1
ATOM 1425 N N . TYR A 1 182 ? -15.102 -17.156 -12.25 1 98.06 182 TYR A N 1
ATOM 1426 C CA . TYR A 1 182 ? -13.812 -16.609 -11.852 1 98.06 182 TYR A CA 1
ATOM 1427 C C . TYR A 1 182 ? -12.672 -17.281 -12.602 1 98.06 182 TYR A C 1
ATOM 1429 O O . TYR A 1 182 ? -12.789 -18.453 -13 1 98.06 182 TYR A O 1
ATOM 1437 N N . GLN A 1 183 ? -11.742 -16.562 -12.828 1 98.25 183 GLN A N 1
ATOM 1438 C CA . GLN A 1 183 ? -10.508 -17.109 -13.367 1 98.25 183 GLN A CA 1
ATOM 1439 C C . GLN A 1 183 ? -9.492 -17.359 -12.258 1 98.25 183 GLN A C 1
ATOM 1441 O O . GLN A 1 183 ? -9.281 -16.516 -11.391 1 98.25 183 GLN A O 1
ATOM 1446 N N . ILE A 1 184 ? -8.945 -18.516 -12.227 1 98.12 184 ILE A N 1
ATOM 1447 C CA . ILE A 1 184 ? -7.863 -18.844 -11.312 1 98.12 184 ILE A CA 1
ATOM 1448 C C . ILE A 1 184 ? -6.547 -18.297 -11.844 1 98.12 184 ILE A C 1
ATOM 1450 O O . ILE A 1 184 ? -6.211 -18.484 -13.016 1 98.12 184 ILE A O 1
ATOM 1454 N N . THR A 1 185 ? -5.789 -17.672 -10.984 1 97.75 185 THR A N 1
ATOM 1455 C CA . THR A 1 185 ? -4.562 -17.031 -11.461 1 97.75 185 THR A CA 1
ATOM 1456 C C . THR A 1 185 ? -3.373 -17.984 -11.297 1 97.75 185 THR A C 1
ATOM 1458 O O . THR A 1 185 ? -3.414 -18.906 -10.484 1 97.75 185 THR A O 1
ATOM 1461 N N . PRO A 1 186 ? -2.281 -17.719 -11.938 1 96.5 186 PRO A N 1
ATOM 1462 C CA . PRO A 1 186 ? -1.078 -18.547 -11.82 1 96.5 186 PRO A CA 1
ATOM 1463 C C . PRO A 1 186 ? -0.402 -18.406 -10.461 1 96.5 186 PRO A C 1
ATOM 1465 O O . PRO A 1 186 ? 0.499 -19.188 -10.133 1 96.5 186 PRO A O 1
ATOM 1468 N N . LEU A 1 187 ? -0.845 -17.5 -9.703 1 95.94 187 LEU A N 1
ATOM 1469 C CA . LEU A 1 187 ? -0.317 -17.359 -8.344 1 95.94 187 LEU A CA 1
ATOM 1470 C C . LEU A 1 187 ? -0.647 -18.594 -7.512 1 95.94 187 LEU A C 1
ATOM 1472 O O . LEU A 1 187 ? 0.11 -18.953 -6.605 1 95.94 187 LEU A O 1
ATOM 1476 N N . VAL A 1 188 ? -1.72 -19.281 -7.816 1 95.56 188 VAL A N 1
ATOM 1477 C CA . VAL A 1 188 ? -2.221 -20.406 -7.031 1 95.56 188 VAL A CA 1
ATOM 1478 C C . VAL A 1 188 ? -1.193 -21.531 -7.027 1 95.56 188 VAL A C 1
ATOM 1480 O O . VAL A 1 188 ? -0.722 -21.953 -5.969 1 95.56 188 VAL A O 1
ATOM 1483 N N . PRO A 1 189 ? -0.745 -22.031 -8.164 1 94.75 189 PRO A N 1
ATOM 1484 C CA . PRO A 1 189 ? 0.245 -23.109 -8.133 1 94.75 189 PRO A CA 1
ATOM 1485 C C . PRO A 1 189 ? 1.607 -22.656 -7.621 1 94.75 189 PRO A C 1
ATOM 1487 O O . PRO A 1 189 ? 2.379 -23.469 -7.094 1 94.75 189 PRO A O 1
ATOM 1490 N N . VAL A 1 190 ? 1.873 -21.422 -7.668 1 92.56 190 VAL A N 1
ATOM 1491 C CA . VAL A 1 190 ? 3.191 -20.922 -7.305 1 92.56 190 VAL A CA 1
ATOM 1492 C C . VAL A 1 190 ? 3.303 -20.812 -5.785 1 92.56 190 VAL A C 1
ATOM 1494 O O . VAL A 1 190 ? 4.305 -21.234 -5.199 1 92.56 190 VAL A O 1
ATOM 1497 N N . VAL A 1 191 ? 2.277 -20.266 -5.156 1 88.94 191 VAL A N 1
ATOM 1498 C CA . VAL A 1 191 ? 2.33 -20.016 -3.719 1 88.94 191 VAL A CA 1
ATOM 1499 C C . VAL A 1 191 ? 2.189 -21.344 -2.967 1 88.94 191 VAL A C 1
ATOM 1501 O O . VAL A 1 191 ? 2.85 -21.562 -1.947 1 88.94 191 VAL A O 1
ATOM 1504 N N . LEU A 1 192 ? 1.391 -22.219 -3.383 1 84.56 192 LEU A N 1
ATOM 1505 C CA . LEU A 1 192 ? 1.195 -23.484 -2.697 1 84.56 192 LEU A CA 1
ATOM 1506 C C . LEU A 1 192 ? 2.416 -24.391 -2.861 1 84.56 192 LEU A C 1
ATOM 1508 O O . LEU A 1 192 ? 2.764 -25.141 -1.949 1 84.56 192 LEU A O 1
ATOM 1512 N N . ASP A 1 193 ? 3.043 -24.266 -3.988 1 77.5 193 ASP A N 1
ATOM 1513 C CA . ASP A 1 193 ? 4.285 -25.016 -4.164 1 77.5 193 ASP A CA 1
ATOM 1514 C C . ASP A 1 193 ? 5.344 -24.562 -3.162 1 77.5 193 ASP A C 1
ATOM 1516 O O . ASP A 1 193 ? 6.066 -25.391 -2.602 1 77.5 193 ASP A O 1
ATOM 1520 N N . ARG A 1 194 ? 5.328 -23.344 -2.959 1 70.31 194 ARG A N 1
ATOM 1521 C CA . ARG A 1 194 ? 6.277 -22.797 -1.996 1 70.31 194 ARG A CA 1
ATOM 1522 C C . ARG A 1 194 ? 5.898 -23.188 -0.57 1 70.31 194 ARG A C 1
ATOM 1524 O O . ARG A 1 194 ? 6.758 -23.562 0.229 1 70.31 194 ARG A O 1
ATOM 1531 N N . GLU A 1 195 ? 4.664 -23.016 -0.251 1 66.12 195 GLU A N 1
ATOM 1532 C CA . GLU A 1 195 ? 4.191 -23.359 1.083 1 66.12 195 GLU A CA 1
ATOM 1533 C C . GLU A 1 195 ? 4.387 -24.859 1.358 1 66.12 195 GLU A C 1
ATOM 1535 O O . GLU A 1 195 ? 4.754 -25.25 2.471 1 66.12 195 GLU A O 1
ATOM 1540 N N . LEU A 1 196 ? 4.035 -25.531 0.355 1 62.12 196 LEU A N 1
ATOM 1541 C CA . LEU A 1 196 ? 4.254 -26.969 0.462 1 62.12 196 LEU A CA 1
ATOM 1542 C C . LEU A 1 196 ? 5.738 -27.281 0.608 1 62.12 196 LEU A C 1
ATOM 1544 O O . LEU A 1 196 ? 6.117 -28.141 1.404 1 62.12 196 LEU A O 1
ATOM 1548 N N . ALA A 1 197 ? 6.516 -26.516 -0.17 1 56.12 197 ALA A N 1
ATOM 1549 C CA . ALA A 1 197 ? 7.961 -26.672 -0.037 1 56.12 197 ALA A CA 1
ATOM 1550 C C . ALA A 1 197 ? 8.43 -26.281 1.364 1 56.12 197 ALA A C 1
ATOM 1552 O O . ALA A 1 197 ? 9.242 -26.984 1.969 1 56.12 197 ALA A O 1
ATOM 1553 N N . ASP A 1 198 ? 7.836 -25.281 1.891 1 60.22 198 ASP A N 1
ATOM 1554 C CA . ASP A 1 198 ? 8.195 -24.844 3.232 1 60.22 198 ASP A CA 1
ATOM 1555 C C . ASP A 1 198 ? 7.727 -25.828 4.289 1 60.22 198 ASP A C 1
ATOM 1557 O O . ASP A 1 198 ? 8.43 -26.078 5.27 1 60.22 198 ASP A O 1
ATOM 1561 N N . THR A 1 199 ? 6.551 -26.312 4.059 1 56.16 199 THR A N 1
ATOM 1562 C CA . THR A 1 199 ? 6.035 -27.344 4.957 1 56.16 199 THR A CA 1
ATOM 1563 C C . THR A 1 199 ? 6.891 -28.594 4.883 1 56.16 199 THR A C 1
ATOM 1565 O O . THR A 1 199 ? 7.207 -29.203 5.91 1 56.16 199 THR A O 1
ATOM 1568 N N . TRP A 1 200 ? 7.25 -28.969 3.641 1 51.78 200 TRP A N 1
ATOM 1569 C CA . TRP A 1 200 ? 8.094 -30.141 3.461 1 51.78 200 TRP A CA 1
ATOM 1570 C C . TRP A 1 200 ? 9.492 -29.891 4.023 1 51.78 200 TRP A C 1
ATOM 1572 O O . TRP A 1 200 ? 10.07 -30.781 4.66 1 51.78 200 TRP A O 1
ATOM 1582 N N . LEU A 1 201 ? 9.984 -28.797 3.879 1 50 201 LEU A N 1
ATOM 1583 C CA . LEU A 1 201 ? 11.273 -28.438 4.449 1 50 201 LEU A CA 1
ATOM 1584 C C . LEU A 1 201 ? 11.195 -28.375 5.973 1 50 201 LEU A C 1
ATOM 1586 O O . LEU A 1 201 ? 12.125 -28.797 6.664 1 50 201 LEU A O 1
ATOM 1590 N N . ASP A 1 202 ? 10.125 -27.844 6.434 1 50.94 202 ASP A N 1
ATOM 1591 C CA . ASP A 1 202 ? 9.898 -27.844 7.875 1 50.94 202 ASP A CA 1
ATOM 1592 C C . ASP A 1 202 ? 9.734 -29.25 8.422 1 50.94 202 ASP A C 1
ATOM 1594 O O . ASP A 1 202 ? 10.242 -29.578 9.5 1 50.94 202 ASP A O 1
ATOM 1598 N N . VAL A 1 203 ? 8.984 -30.062 7.738 1 48.41 203 VAL A N 1
ATOM 1599 C CA . VAL A 1 203 ? 8.828 -31.469 8.102 1 48.41 203 VAL A CA 1
ATOM 1600 C C . VAL A 1 203 ? 10.156 -32.188 7.941 1 48.41 203 VAL A C 1
ATOM 1602 O O . VAL A 1 203 ? 10.531 -33 8.789 1 48.41 203 VAL A O 1
ATOM 1605 N N . ALA A 1 204 ? 10.922 -32.031 6.879 1 48.94 204 ALA A N 1
ATOM 1606 C CA . ALA A 1 204 ? 12.242 -32.625 6.699 1 48.94 204 ALA A CA 1
ATOM 1607 C C . ALA A 1 204 ? 13.211 -32.156 7.777 1 48.94 204 ALA A C 1
ATOM 1609 O O . ALA A 1 204 ? 14.039 -32.938 8.258 1 48.94 204 ALA A O 1
ATOM 1610 N N . GLU A 1 205 ? 13.18 -30.922 8.133 1 47.62 205 GLU A N 1
ATOM 1611 C CA . GLU A 1 205 ? 14.031 -30.391 9.188 1 47.62 205 GLU A CA 1
ATOM 1612 C C . GLU A 1 205 ? 13.586 -30.891 10.562 1 47.62 205 GLU A C 1
ATOM 1614 O O . GLU A 1 205 ? 14.422 -31.156 11.43 1 47.62 205 GLU A O 1
ATOM 1619 N N . HIS A 1 206 ? 12.266 -30.938 10.797 1 46.59 206 HIS A N 1
ATOM 1620 C CA . HIS A 1 206 ? 11.766 -31.438 12.07 1 46.59 206 HIS A CA 1
ATOM 1621 C C . HIS A 1 206 ? 11.547 -32.938 12.031 1 46.59 206 HIS A C 1
ATOM 1623 O O . HIS A 1 206 ? 11.289 -33.562 13.07 1 46.59 206 HIS A O 1
ATOM 1629 N N . GLY A 1 207 ? 11.383 -33.5 10.828 1 43.78 207 GLY A N 1
ATOM 1630 C CA . GLY A 1 207 ? 11.18 -34.938 10.688 1 43.78 207 GLY A CA 1
ATOM 1631 C C . GLY A 1 207 ? 12.43 -35.75 11.008 1 43.78 207 GLY A C 1
ATOM 1632 O O . GLY A 1 207 ? 12.383 -36.969 11.031 1 43.78 207 GLY A O 1
ATOM 1633 N N . ASP A 1 208 ? 13.633 -35.188 10.766 1 42.28 208 ASP A N 1
ATOM 1634 C CA . ASP A 1 208 ? 14.781 -36.062 11.047 1 42.28 208 ASP A CA 1
ATOM 1635 C C . ASP A 1 208 ? 14.938 -36.281 12.547 1 42.28 208 ASP A C 1
ATOM 1637 O O . ASP A 1 208 ? 15.867 -36.969 12.984 1 42.28 208 ASP A O 1
ATOM 1641 N N . GLY A 1 209 ? 14.234 -35.438 13.383 1 38.59 209 GLY A N 1
ATOM 1642 C CA . GLY A 1 209 ? 14.578 -35.75 14.758 1 38.59 209 GLY A CA 1
ATOM 1643 C C . GLY A 1 209 ? 14.156 -37.125 15.18 1 38.59 209 GLY A C 1
ATOM 1644 O O . GLY A 1 209 ? 15 -38.031 15.328 1 38.59 209 GLY A O 1
ATOM 1645 N N . ASP A 1 210 ? 13.148 -37.25 16.125 1 37.84 210 ASP A N 1
ATOM 1646 C CA . ASP A 1 210 ? 13.094 -38.188 17.25 1 37.84 210 ASP A CA 1
ATOM 1647 C C . ASP A 1 210 ? 12.508 -39.531 16.812 1 37.84 210 ASP A C 1
ATOM 1649 O O . ASP A 1 210 ? 11.391 -39.875 17.203 1 37.84 210 ASP A O 1
ATOM 1653 N N . THR A 1 211 ? 12.383 -39.812 15.5 1 36.34 211 THR A N 1
ATOM 1654 C CA . THR A 1 211 ? 11.859 -41.188 15.461 1 36.34 211 THR A CA 1
ATOM 1655 C C . THR A 1 211 ? 12.859 -42.156 16.078 1 36.34 211 THR A C 1
ATOM 1657 O O . THR A 1 211 ? 13.633 -42.781 15.352 1 36.34 211 THR A O 1
ATOM 1660 N N . GLU A 1 212 ? 13.641 -41.656 17.062 1 34.09 212 GLU A N 1
ATOM 1661 C CA . GLU A 1 212 ? 14.367 -42.719 17.766 1 34.09 212 GLU A CA 1
ATOM 1662 C C . GLU A 1 212 ? 13.438 -43.844 18.172 1 34.09 212 GLU A C 1
ATOM 1664 O O . GLU A 1 212 ? 12.422 -43.625 18.828 1 34.09 212 GLU A O 1
ATOM 1669 N N . ASP A 1 213 ? 13.336 -44.844 17.344 1 34.09 213 ASP A N 1
ATOM 1670 C CA . ASP A 1 213 ? 12.82 -46.188 17.609 1 34.09 213 ASP A CA 1
ATOM 1671 C C . ASP A 1 213 ? 13.328 -46.719 18.938 1 34.09 213 ASP A C 1
ATOM 1673 O O . ASP A 1 213 ? 14.523 -46.938 19.109 1 34.09 213 ASP A O 1
ATOM 1677 N N . ASP A 1 214 ? 12.867 -46.156 20.125 1 32.25 214 ASP A N 1
ATOM 1678 C CA . ASP A 1 214 ? 13.07 -46.75 21.453 1 32.25 214 ASP A CA 1
ATOM 1679 C C . ASP A 1 214 ? 12.711 -48.219 21.438 1 32.25 214 ASP A C 1
ATOM 1681 O O . ASP A 1 214 ? 11.531 -48.594 21.375 1 32.25 214 ASP A O 1
ATOM 1685 N N . ASP A 1 215 ? 13.383 -49.094 20.688 1 32.25 215 ASP A N 1
ATOM 1686 C CA . ASP A 1 215 ? 13.359 -50.531 20.859 1 32.25 215 ASP A CA 1
ATOM 1687 C C . ASP A 1 215 ? 13.727 -50.938 22.297 1 32.25 215 ASP A C 1
ATOM 1689 O O . ASP A 1 215 ? 14.898 -50.875 22.672 1 32.25 215 ASP A O 1
ATOM 1693 N N . ASP A 1 216 ? 13 -50.438 23.297 1 31.97 216 ASP A N 1
ATOM 1694 C CA . ASP A 1 216 ? 13.117 -50.938 24.672 1 31.97 216 ASP A CA 1
ATOM 1695 C C . ASP A 1 216 ? 12.984 -52.438 24.719 1 31.97 216 ASP A C 1
ATOM 1697 O O . ASP A 1 216 ? 11.969 -53 24.297 1 31.97 216 ASP A O 1
ATOM 1701 N N . ASP A 1 217 ? 14.156 -53.25 24.688 1 32.72 217 ASP A N 1
ATOM 1702 C CA . ASP A 1 217 ? 14.406 -54.656 25.047 1 32.72 217 ASP A CA 1
ATOM 1703 C C . ASP A 1 217 ? 13.742 -55 26.375 1 32.72 217 ASP A C 1
ATOM 1705 O O . ASP A 1 217 ? 13.758 -54.188 27.312 1 32.72 217 ASP A O 1
ATOM 1709 N N . GLU A 1 218 ? 12.719 -55.938 26.344 1 32.81 218 GLU A N 1
ATOM 1710 C CA . GLU A 1 218 ? 11.945 -56.688 27.312 1 32.81 218 GLU A CA 1
ATOM 1711 C C . GLU A 1 218 ? 12.852 -57.344 28.344 1 32.81 218 GLU A C 1
ATOM 1713 O O . GLU A 1 218 ? 13.289 -58.5 28.172 1 32.81 218 GLU A O 1
ATOM 1718 N N . LYS A 1 219 ? 13.984 -56.781 28.766 1 31.58 219 LYS A N 1
ATOM 1719 C CA . LYS A 1 219 ? 14.672 -57.688 29.703 1 31.58 219 LYS A CA 1
ATOM 1720 C C . LYS A 1 219 ? 13.852 -57.875 30.969 1 31.58 219 LYS A C 1
ATOM 1722 O O . LYS A 1 219 ? 14.328 -58.5 31.922 1 31.58 219 LYS A O 1
ATOM 1727 N N . GLY A 1 220 ? 12.812 -57.219 31.281 1 21.45 220 GLY A N 1
ATOM 1728 C CA . GLY A 1 220 ? 12.508 -57.312 32.688 1 21.45 220 GLY A CA 1
ATOM 1729 C C . GLY A 1 220 ? 12.352 -58.719 33.188 1 21.45 220 GLY A C 1
ATOM 1730 O O . GLY A 1 220 ? 12.984 -59.125 34.188 1 21.45 220 GLY A O 1
ATOM 1731 N N . ALA A 1 221 ? 11.141 -59.031 33.688 1 23.73 221 ALA A N 1
ATOM 1732 C CA . ALA A 1 221 ? 10.672 -59.594 34.938 1 23.73 221 ALA A CA 1
ATOM 1733 C C . ALA A 1 221 ? 10.641 -61.125 34.875 1 23.73 221 ALA A C 1
ATOM 1735 O O . ALA A 1 221 ? 9.883 -61.688 34.094 1 23.73 221 ALA A O 1
ATOM 1736 N N . GLU A 1 222 ? 11.906 -61.75 34.969 1 22.64 222 GLU A N 1
ATOM 1737 C CA . GLU A 1 222 ? 11.883 -62.969 35.75 1 22.64 222 GLU A CA 1
ATOM 1738 C C . GLU A 1 222 ? 11.242 -62.75 37.125 1 22.64 222 GLU A C 1
ATOM 1740 O O . GLU A 1 222 ? 11.484 -61.75 37.781 1 22.64 222 GLU A O 1
ATOM 1745 N N . MET B 1 1 ? 63.406 -26.266 2.287 1 24.17 1 MET B N 1
ATOM 1746 C CA . MET B 1 1 ? 62.25 -26.062 3.168 1 24.17 1 MET B CA 1
ATOM 1747 C C . MET B 1 1 ? 61.531 -24.766 2.832 1 24.17 1 MET B C 1
ATOM 1749 O O . MET B 1 1 ? 61.875 -23.703 3.336 1 24.17 1 MET B O 1
ATOM 1753 N N . ALA B 1 2 ? 61.156 -24.531 1.488 1 33.69 2 ALA B N 1
ATOM 1754 C CA . ALA B 1 2 ? 60.5 -23.375 0.913 1 33.69 2 ALA B CA 1
ATOM 1755 C C . ALA B 1 2 ? 59.219 -23.031 1.674 1 33.69 2 ALA B C 1
ATOM 1757 O O . ALA B 1 2 ? 58.438 -23.938 2.012 1 33.69 2 ALA B O 1
ATOM 1758 N N . GLU B 1 3 ? 59.219 -22.016 2.58 1 35.44 3 GLU B N 1
ATOM 1759 C CA . GLU B 1 3 ? 58.094 -21.422 3.264 1 35.44 3 GLU B CA 1
ATOM 1760 C C . GLU B 1 3 ? 56.938 -21.141 2.287 1 35.44 3 GLU B C 1
ATOM 1762 O O . GLU B 1 3 ? 57.125 -20.422 1.309 1 35.44 3 GLU B O 1
ATOM 1767 N N . GLU B 1 4 ? 56.156 -22.109 1.847 1 40.72 4 GLU B N 1
ATOM 1768 C CA . GLU B 1 4 ? 54.875 -21.906 1.146 1 40.72 4 GLU B CA 1
ATOM 1769 C C . GLU B 1 4 ? 54.094 -20.75 1.763 1 40.72 4 GLU B C 1
ATOM 1771 O O . GLU B 1 4 ? 53.719 -20.812 2.936 1 40.72 4 GLU B O 1
ATOM 1776 N N . HIS B 1 5 ? 54.469 -19.5 1.486 1 40.62 5 HIS B N 1
ATOM 1777 C CA . HIS B 1 5 ? 53.625 -18.359 1.783 1 40.62 5 HIS B CA 1
ATOM 1778 C C . HIS B 1 5 ? 52.156 -18.656 1.392 1 40.62 5 HIS B C 1
ATOM 1780 O O . HIS B 1 5 ? 51.875 -18.891 0.218 1 40.62 5 HIS B O 1
ATOM 1786 N N . GLU B 1 6 ? 51.5 -19.5 2.178 1 39.88 6 GLU B N 1
ATOM 1787 C CA . GLU B 1 6 ? 50.031 -19.516 2.027 1 39.88 6 GLU B CA 1
ATOM 1788 C C . GLU B 1 6 ? 49.5 -18.094 1.81 1 39.88 6 GLU B C 1
ATOM 1790 O O . GLU B 1 6 ? 49.625 -17.234 2.672 1 39.88 6 GLU B O 1
ATOM 1795 N N . GLU B 1 7 ? 49.625 -17.547 0.647 1 39.41 7 GLU B N 1
ATOM 1796 C CA . GLU B 1 7 ? 48.781 -16.422 0.293 1 39.41 7 GLU B CA 1
ATOM 1797 C C . GLU B 1 7 ? 47.375 -16.609 0.847 1 39.41 7 GLU B C 1
ATOM 1799 O O . GLU B 1 7 ? 46.656 -17.547 0.47 1 39.41 7 GLU B O 1
ATOM 1804 N N . HIS B 1 8 ? 47.188 -16.531 2.205 1 39.59 8 HIS B N 1
ATOM 1805 C CA . HIS B 1 8 ? 45.844 -16.266 2.682 1 39.59 8 HIS B CA 1
ATOM 1806 C C . HIS B 1 8 ? 45.094 -15.32 1.735 1 39.59 8 HIS B C 1
ATOM 1808 O O . HIS B 1 8 ? 45.469 -14.148 1.602 1 39.59 8 HIS B O 1
ATOM 1814 N N . GLU B 1 9 ? 44.781 -15.75 0.57 1 39.69 9 GLU B N 1
ATOM 1815 C CA . GLU B 1 9 ? 43.75 -14.984 -0.136 1 39.69 9 GLU B CA 1
ATOM 1816 C C . GLU B 1 9 ? 42.719 -14.391 0.836 1 39.69 9 GLU B C 1
ATOM 1818 O O . GLU B 1 9 ? 42.094 -15.125 1.593 1 39.69 9 GLU B O 1
ATOM 1823 N N . GLU B 1 10 ? 43.031 -13.359 1.566 1 41.09 10 GLU B N 1
ATOM 1824 C CA . GLU B 1 10 ? 41.969 -12.508 2.123 1 41.09 10 GLU B CA 1
ATOM 1825 C C . GLU B 1 10 ? 40.719 -12.555 1.269 1 41.09 10 GLU B C 1
ATOM 1827 O O . GLU B 1 10 ? 40.688 -12.016 0.16 1 41.09 10 GLU B O 1
ATOM 1832 N N . HIS B 1 11 ? 40.219 -13.703 1.022 1 41.44 11 HIS B N 1
ATOM 1833 C CA . HIS B 1 11 ? 38.812 -13.586 0.646 1 41.44 11 HIS B CA 1
ATOM 1834 C C . HIS B 1 11 ? 38.125 -12.414 1.359 1 41.44 11 HIS B C 1
ATOM 1836 O O . HIS B 1 11 ? 37.875 -12.477 2.562 1 41.44 11 HIS B O 1
ATOM 1842 N N . MET B 1 12 ? 38.656 -11.188 1.265 1 41.97 12 MET B N 1
ATOM 1843 C CA . MET B 1 12 ? 37.875 -10.023 1.631 1 41.97 12 MET B CA 1
ATOM 1844 C C . MET B 1 12 ? 36.375 -10.336 1.528 1 41.97 12 MET B C 1
ATOM 1846 O O . MET B 1 12 ? 35.875 -10.594 0.438 1 41.97 12 MET B O 1
ATOM 1850 N N . ASP B 1 13 ? 35.75 -11.219 2.205 1 47.47 13 ASP B N 1
ATOM 1851 C CA . ASP B 1 13 ? 34.312 -11.406 2.434 1 47.47 13 ASP B CA 1
ATOM 1852 C C . ASP B 1 13 ? 33.562 -10.094 2.268 1 47.47 13 ASP B C 1
ATOM 1854 O O . ASP B 1 13 ? 33.5 -9.273 3.189 1 47.47 13 ASP B O 1
ATOM 1858 N N . ASN B 1 14 ? 33.688 -9.25 1.243 1 59.75 14 ASN B N 1
ATOM 1859 C CA . ASN B 1 14 ? 33.062 -8.008 0.823 1 59.75 14 ASN B CA 1
ATOM 1860 C C . ASN B 1 14 ? 31.562 -8.008 1.17 1 59.75 14 ASN B C 1
ATOM 1862 O O . ASN B 1 14 ? 30.719 -8.203 0.296 1 59.75 14 ASN B O 1
ATOM 1866 N N . ALA B 1 15 ? 31.141 -8.422 2.371 1 80.75 15 ALA B N 1
ATOM 1867 C CA . ALA B 1 15 ? 29.797 -8.477 2.926 1 80.75 15 ALA B CA 1
ATOM 1868 C C . ALA B 1 15 ? 29.125 -7.102 2.875 1 80.75 15 ALA B C 1
ATOM 1870 O O . ALA B 1 15 ? 29.781 -6.078 3.064 1 80.75 15 ALA B O 1
ATOM 1871 N N . ASN B 1 16 ? 28.062 -6.863 2.211 1 91.44 16 ASN B N 1
ATOM 1872 C CA . ASN B 1 16 ? 27.25 -5.652 2.229 1 91.44 16 ASN B CA 1
ATOM 1873 C C . ASN B 1 16 ? 27.094 -5.102 3.643 1 91.44 16 ASN B C 1
ATOM 1875 O O . ASN B 1 16 ? 26.484 -5.746 4.5 1 91.44 16 ASN B O 1
ATOM 1879 N N . PRO B 1 17 ? 27.812 -4.043 3.945 1 93.88 17 PRO B N 1
ATOM 1880 C CA . PRO B 1 17 ? 27.766 -3.494 5.305 1 93.88 17 PRO B CA 1
ATOM 1881 C C . PRO B 1 17 ? 26.344 -3.145 5.75 1 93.88 17 PRO B C 1
ATOM 1883 O O . PRO B 1 17 ? 26.109 -2.953 6.945 1 93.88 17 PRO B O 1
ATOM 1886 N N . TYR B 1 18 ? 25.406 -3.078 4.859 1 94.75 18 TYR B N 1
ATOM 1887 C CA . TYR B 1 18 ? 24.047 -2.699 5.207 1 94.75 18 TYR B CA 1
ATOM 1888 C C . TYR B 1 18 ? 23.141 -3.926 5.293 1 94.75 18 TYR B C 1
ATOM 1890 O O . TYR B 1 18 ? 21.953 -3.805 5.555 1 94.75 18 TYR B O 1
ATOM 1898 N N . ALA B 1 19 ? 23.719 -5.07 5.148 1 93.81 19 ALA B N 1
ATOM 1899 C CA . ALA B 1 19 ? 22.906 -6.277 5.074 1 93.81 19 ALA B CA 1
ATOM 1900 C C . ALA B 1 19 ? 22.188 -6.543 6.398 1 93.81 19 ALA B C 1
ATOM 1902 O O . ALA B 1 19 ? 22.828 -6.539 7.461 1 93.81 19 ALA B O 1
ATOM 1903 N N . LEU B 1 20 ? 20.906 -6.766 6.305 1 93.06 20 LEU B N 1
ATOM 1904 C CA . LEU B 1 20 ? 20.109 -7.051 7.488 1 93.06 20 LEU B CA 1
ATOM 1905 C C . LEU B 1 20 ? 19.641 -8.508 7.492 1 93.06 20 LEU B C 1
ATOM 1907 O O . LEU B 1 20 ? 19.203 -9.016 8.523 1 93.06 20 LEU B O 1
ATOM 1911 N N . PHE B 1 21 ? 19.703 -9.164 6.418 1 92.44 21 PHE B N 1
ATOM 1912 C CA . PHE B 1 21 ? 19.328 -10.57 6.27 1 92.44 21 PHE B CA 1
ATOM 1913 C C . PHE B 1 21 ? 20.188 -11.25 5.207 1 92.44 21 PHE B C 1
ATOM 1915 O O . PHE B 1 21 ? 20.953 -10.586 4.5 1 92.44 21 PHE B O 1
ATOM 1922 N N . GLU B 1 22 ? 20.078 -12.539 5.16 1 89.81 22 GLU B N 1
ATOM 1923 C CA . GLU B 1 22 ? 20.906 -13.297 4.211 1 89.81 22 GLU B CA 1
ATOM 1924 C C . GLU B 1 22 ? 20.562 -12.914 2.771 1 89.81 22 GLU B C 1
ATOM 1926 O O . GLU B 1 22 ? 19.406 -12.883 2.383 1 89.81 22 GLU B O 1
ATOM 1931 N N . GLY B 1 23 ? 21.578 -12.516 1.971 1 92 23 GLY B N 1
ATOM 1932 C CA . GLY B 1 23 ? 21.406 -12.188 0.565 1 92 23 GLY B CA 1
ATOM 1933 C C . GLY B 1 23 ? 21 -10.742 0.336 1 92 23 GLY B C 1
ATOM 1934 O O . GLY B 1 23 ? 20.812 -10.32 -0.806 1 92 23 GLY B O 1
ATOM 1935 N N . ASP B 1 24 ? 20.984 -10.016 1.44 1 94.94 24 ASP B N 1
ATOM 1936 C CA . ASP B 1 24 ? 20.562 -8.625 1.377 1 94.94 24 ASP B CA 1
ATOM 1937 C C . ASP B 1 24 ? 21.578 -7.77 0.632 1 94.94 24 ASP B C 1
ATOM 1939 O O . ASP B 1 24 ? 22.719 -7.641 1.067 1 94.94 24 ASP B O 1
ATOM 1943 N N . ILE B 1 25 ? 21.078 -7.109 -0.434 1 97.12 25 ILE B N 1
ATOM 1944 C CA . ILE B 1 25 ? 21.984 -6.246 -1.181 1 97.12 25 ILE B CA 1
ATOM 1945 C C . ILE B 1 25 ? 21.516 -4.797 -1.081 1 97.12 25 ILE B C 1
ATOM 1947 O O . ILE B 1 25 ? 21.922 -3.953 -1.888 1 97.12 25 ILE B O 1
ATOM 1951 N N . GLY B 1 26 ? 20.594 -4.543 -0.157 1 97 26 GLY B N 1
ATOM 1952 C CA . GLY B 1 26 ? 20.188 -3.172 0.11 1 97 26 GLY B CA 1
ATOM 1953 C C . GLY B 1 26 ? 21.359 -2.258 0.418 1 97 26 GLY B C 1
ATOM 1954 O O . GLY B 1 26 ? 22.422 -2.719 0.851 1 97 26 GLY B O 1
ATOM 1955 N N . ASP B 1 27 ? 21.156 -0.997 0.264 1 97.5 27 ASP B N 1
ATOM 1956 C CA . ASP B 1 27 ? 22.25 -0.04 0.4 1 97.5 27 ASP B CA 1
ATOM 1957 C C . ASP B 1 27 ? 21.891 1.074 1.378 1 97.5 27 ASP B C 1
ATOM 1959 O O . ASP B 1 27 ? 22.438 2.172 1.311 1 97.5 27 ASP B O 1
ATOM 1963 N N . MET B 1 28 ? 20.922 0.776 2.203 1 97.62 28 MET B N 1
ATOM 1964 C CA . MET B 1 28 ? 20.469 1.73 3.215 1 97.62 28 MET B CA 1
ATOM 1965 C C . MET B 1 28 ? 20.656 1.163 4.617 1 97.62 28 MET B C 1
ATOM 1967 O O . MET B 1 28 ? 20.453 -0.029 4.844 1 97.62 28 MET B O 1
ATOM 1971 N N . PRO B 1 29 ? 21.078 2.064 5.539 1 97.06 29 PRO B N 1
ATOM 1972 C CA . PRO B 1 29 ? 21.062 1.604 6.93 1 97.06 29 PRO B CA 1
ATOM 1973 C C . PRO B 1 29 ? 19.672 1.233 7.426 1 97.06 29 PRO B C 1
ATOM 1975 O O . PRO B 1 29 ? 18.672 1.702 6.875 1 97.06 29 PRO B O 1
ATOM 1978 N N . ALA B 1 30 ? 19.656 0.483 8.469 1 96.25 30 ALA B N 1
ATOM 1979 C CA . ALA B 1 30 ? 18.406 -0.055 9.008 1 96.25 30 ALA B CA 1
ATOM 1980 C C . ALA B 1 30 ? 17.438 1.066 9.367 1 96.25 30 ALA B C 1
ATOM 1982 O O . ALA B 1 30 ? 16.25 0.988 9.055 1 96.25 30 ALA B O 1
ATOM 1983 N N . GLU B 1 31 ? 17.953 2.137 9.984 1 97.06 31 GLU B N 1
ATOM 1984 C CA . GLU B 1 31 ? 17.109 3.238 10.43 1 97.06 31 GLU B CA 1
ATOM 1985 C C . GLU B 1 31 ? 16.5 3.98 9.242 1 97.06 31 GLU B C 1
ATOM 1987 O O . GLU B 1 31 ? 15.344 4.406 9.297 1 97.06 31 GLU B O 1
ATOM 1992 N N . ALA B 1 32 ? 17.266 4.09 8.219 1 98.44 32 ALA B N 1
ATOM 1993 C CA . ALA B 1 32 ? 16.766 4.75 7.016 1 98.44 32 ALA B CA 1
ATOM 1994 C C . ALA B 1 32 ? 15.68 3.918 6.34 1 98.44 32 ALA B C 1
ATOM 1996 O O . ALA B 1 32 ? 14.688 4.461 5.855 1 98.44 32 ALA B O 1
ATOM 1997 N N . ARG B 1 33 ? 15.914 2.613 6.293 1 98.31 33 ARG B N 1
ATOM 1998 C CA . ARG B 1 33 ? 14.914 1.723 5.711 1 98.31 33 ARG B CA 1
ATOM 1999 C C . ARG B 1 33 ? 13.602 1.796 6.48 1 98.31 33 ARG B C 1
ATOM 2001 O O . ARG B 1 33 ? 12.531 1.891 5.883 1 98.31 33 ARG B O 1
ATOM 2008 N N . MET B 1 34 ? 13.727 1.769 7.805 1 97.62 34 MET B N 1
ATOM 2009 C CA . MET B 1 34 ? 12.555 1.866 8.664 1 97.62 34 MET B CA 1
ATOM 2010 C C . MET B 1 34 ? 11.781 3.156 8.391 1 97.62 34 MET B C 1
ATOM 2012 O O . MET B 1 34 ? 10.555 3.139 8.266 1 97.62 34 MET B O 1
ATOM 2016 N N . ALA B 1 35 ? 12.492 4.23 8.305 1 98.56 35 ALA B N 1
ATOM 2017 C CA . ALA B 1 35 ? 11.875 5.535 8.094 1 98.56 35 ALA B CA 1
ATOM 2018 C C . ALA B 1 35 ? 11.227 5.621 6.715 1 98.56 35 ALA B C 1
ATOM 2020 O O . ALA B 1 35 ? 10.102 6.105 6.582 1 98.56 35 ALA B O 1
ATOM 2021 N N . ALA B 1 36 ? 11.938 5.145 5.688 1 98.81 36 ALA B N 1
ATOM 2022 C CA . ALA B 1 36 ? 11.414 5.176 4.324 1 98.81 36 ALA B CA 1
ATOM 2023 C C . ALA B 1 36 ? 10.156 4.316 4.203 1 98.81 36 ALA B C 1
ATOM 2025 O O . ALA B 1 36 ? 9.172 4.73 3.59 1 98.81 36 ALA B O 1
ATOM 2026 N N . ILE B 1 37 ? 10.195 3.127 4.781 1 98.62 37 ILE B N 1
ATOM 2027 C CA . ILE B 1 37 ? 9.055 2.219 4.738 1 98.62 37 ILE B CA 1
ATOM 2028 C C . ILE B 1 37 ? 7.863 2.854 5.453 1 98.62 37 ILE B C 1
ATOM 2030 O O . ILE B 1 37 ? 6.73 2.775 4.973 1 98.62 37 ILE B O 1
ATOM 2034 N N . ALA B 1 38 ? 8.062 3.494 6.594 1 98.38 38 ALA B N 1
ATOM 2035 C CA . ALA B 1 38 ? 6.992 4.172 7.32 1 98.38 38 ALA B CA 1
ATOM 2036 C C . ALA B 1 38 ? 6.344 5.25 6.457 1 98.38 38 ALA B C 1
ATOM 2038 O O . ALA B 1 38 ? 5.117 5.379 6.43 1 98.38 38 ALA B O 1
ATOM 2039 N N . LEU B 1 39 ? 7.152 5.98 5.727 1 98.62 39 LEU B N 1
ATOM 2040 C CA . LEU B 1 39 ? 6.648 7.039 4.859 1 98.62 39 LEU B CA 1
ATOM 2041 C C . LEU B 1 39 ? 5.852 6.457 3.695 1 98.62 39 LEU B C 1
ATOM 2043 O O . LEU B 1 39 ? 4.898 7.074 3.221 1 98.62 39 LEU B O 1
ATOM 2047 N N . LYS B 1 40 ? 6.266 5.293 3.244 1 98.56 40 LYS B N 1
ATOM 2048 C CA . LYS B 1 40 ? 5.59 4.645 2.123 1 98.56 40 LYS B CA 1
ATOM 2049 C C . LYS B 1 40 ? 4.266 4.027 2.562 1 98.56 40 LYS B C 1
ATOM 2051 O O . LYS B 1 40 ? 3.314 3.967 1.78 1 98.56 40 LYS B O 1
ATOM 2056 N N . ARG B 1 41 ? 4.168 3.639 3.787 1 97.31 41 ARG B N 1
ATOM 2057 C CA . ARG B 1 41 ? 3.01 2.9 4.281 1 97.31 41 ARG B CA 1
ATOM 2058 C C . ARG B 1 41 ? 1.987 3.844 4.906 1 97.31 41 ARG B C 1
ATOM 2060 O O . ARG B 1 41 ? 0.782 3.688 4.699 1 97.31 41 ARG B O 1
ATOM 2067 N N . ASP B 1 42 ? 2.506 4.793 5.664 1 96.62 42 ASP B N 1
ATOM 2068 C CA . ASP B 1 42 ? 1.648 5.59 6.535 1 96.62 42 ASP B CA 1
ATOM 2069 C C . ASP B 1 42 ? 1.223 6.887 5.848 1 96.62 42 ASP B C 1
ATOM 2071 O O . ASP B 1 42 ? 1.849 7.316 4.879 1 96.62 42 ASP B O 1
ATOM 2075 N N . ARG B 1 43 ? 0.128 7.465 6.352 1 95.81 43 ARG B N 1
ATOM 2076 C CA . ARG B 1 43 ? -0.343 8.734 5.805 1 95.81 43 ARG B CA 1
ATOM 2077 C C . ARG B 1 43 ? 0.615 9.867 6.148 1 95.81 43 ARG B C 1
ATOM 2079 O O . ARG B 1 43 ? 0.782 10.805 5.367 1 95.81 43 ARG B O 1
ATOM 2086 N N . TYR B 1 44 ? 1.199 9.703 7.32 1 96.94 44 TYR B N 1
ATOM 2087 C CA . TYR B 1 44 ? 2.258 10.617 7.742 1 96.94 44 TYR B CA 1
ATOM 2088 C C . TYR B 1 44 ? 3.057 10.031 8.898 1 96.94 44 TYR B C 1
ATOM 2090 O O . TYR B 1 44 ? 2.641 9.047 9.508 1 96.94 44 TYR B O 1
ATOM 2098 N N . ILE B 1 45 ? 4.285 10.602 9.148 1 98 45 ILE B N 1
ATOM 2099 C CA . ILE B 1 45 ? 5.094 10.203 10.297 1 98 45 ILE B CA 1
ATOM 2100 C C . ILE B 1 45 ? 5.363 11.422 11.188 1 98 45 ILE B C 1
ATOM 2102 O O . ILE B 1 45 ? 5.281 12.562 10.727 1 98 45 ILE B O 1
ATOM 2106 N N . SER B 1 46 ? 5.605 11.18 12.445 1 97.06 46 SER B N 1
ATOM 2107 C CA . SER B 1 46 ? 5.945 12.195 13.438 1 97.06 46 SER B CA 1
ATOM 2108 C C . SER B 1 46 ? 6.855 11.617 14.523 1 97.06 46 SER B C 1
ATOM 2110 O O . SER B 1 46 ? 7.344 10.492 14.398 1 97.06 46 SER B O 1
ATOM 2112 N N . GLY B 1 47 ? 7.195 12.453 15.508 1 96.06 47 GLY B N 1
ATOM 2113 C CA . GLY B 1 47 ? 7.953 11.984 16.656 1 96.06 47 GLY B CA 1
ATOM 2114 C C . GLY B 1 47 ? 9.336 11.484 16.297 1 96.06 47 GLY B C 1
ATOM 2115 O O . GLY B 1 47 ? 10.047 12.117 15.508 1 96.06 47 GLY B O 1
ATOM 2116 N N . PRO B 1 48 ? 9.734 10.391 16.828 1 97.5 48 PRO B N 1
ATOM 2117 C CA . PRO B 1 48 ? 11.102 9.891 16.641 1 97.5 48 PRO B CA 1
ATOM 2118 C C . PRO B 1 48 ? 11.422 9.562 15.188 1 97.5 48 PRO B C 1
ATOM 2120 O O . PRO B 1 48 ? 12.562 9.742 14.75 1 97.5 48 PRO B O 1
ATOM 2123 N N . THR B 1 49 ? 10.477 9.062 14.484 1 98 49 THR B N 1
ATOM 2124 C CA . THR B 1 49 ? 10.703 8.734 13.086 1 98 49 THR B CA 1
ATOM 2125 C C . THR B 1 49 ? 11.016 9.984 12.281 1 98 49 THR B C 1
ATOM 2127 O O . THR B 1 49 ? 11.805 9.945 11.328 1 98 49 THR B O 1
ATOM 2130 N N . TYR B 1 50 ? 10.422 11.109 12.688 1 98.25 50 TYR B N 1
ATOM 2131 C CA . TYR B 1 50 ? 10.719 12.398 12.078 1 98.25 50 TYR B CA 1
ATOM 2132 C C . TYR B 1 50 ? 12.211 12.719 12.172 1 98.25 50 TYR B C 1
ATOM 2134 O O . TYR B 1 50 ? 12.844 13.07 11.18 1 98.25 50 TYR B O 1
ATOM 2142 N N . ASP B 1 51 ? 12.789 12.5 13.281 1 98.44 51 ASP B N 1
ATOM 2143 C CA . ASP B 1 51 ? 14.211 12.766 13.523 1 98.44 51 ASP B CA 1
ATOM 2144 C C . ASP B 1 51 ? 15.086 11.773 12.75 1 98.44 51 ASP B C 1
ATOM 2146 O O . ASP B 1 51 ? 16.141 12.148 12.242 1 98.44 51 ASP B O 1
ATOM 2150 N N . THR B 1 52 ? 14.602 10.578 12.711 1 98.44 52 THR B N 1
ATOM 2151 C CA . THR B 1 52 ? 15.336 9.555 11.984 1 98.44 52 THR B CA 1
ATOM 2152 C C . THR B 1 52 ? 15.461 9.922 10.508 1 98.44 52 THR B C 1
ATOM 2154 O O . THR B 1 52 ? 16.516 9.719 9.891 1 98.44 52 THR B O 1
ATOM 2157 N N . VAL B 1 53 ? 14.422 10.469 9.961 1 98.75 53 VAL B N 1
ATOM 2158 C CA . VAL B 1 53 ? 14.453 10.898 8.57 1 98.75 53 VAL B CA 1
ATOM 2159 C C . VAL B 1 53 ? 15.477 12.023 8.398 1 98.75 53 VAL B C 1
ATOM 2161 O O . VAL B 1 53 ? 16.281 12 7.457 1 98.75 53 VAL B O 1
ATOM 2164 N N . LEU B 1 54 ? 15.469 12.93 9.32 1 98.12 54 LEU B N 1
ATOM 2165 C CA . LEU B 1 54 ? 16.391 14.055 9.234 1 98.12 54 LEU B CA 1
ATOM 2166 C C . LEU B 1 54 ? 17.844 13.57 9.297 1 98.12 54 LEU B C 1
ATOM 2168 O O . LEU B 1 54 ? 18.703 14.086 8.578 1 98.12 54 LEU B O 1
ATOM 2172 N N . ASP B 1 55 ? 18.078 12.602 10.086 1 98.19 55 ASP B N 1
ATOM 2173 C CA . ASP B 1 55 ? 19.422 12.062 10.266 1 98.19 55 ASP B CA 1
ATOM 2174 C C . ASP B 1 55 ? 19.844 11.234 9.055 1 98.19 55 ASP B C 1
ATOM 2176 O O . ASP B 1 55 ? 21.031 10.945 8.891 1 98.19 55 ASP B O 1
ATOM 2180 N N . ASN B 1 56 ? 18.875 10.766 8.234 1 98.38 56 ASN B N 1
ATOM 2181 C CA . ASN B 1 56 ? 19.125 9.898 7.086 1 98.38 56 ASN B CA 1
ATOM 2182 C C . ASN B 1 56 ? 18.469 10.438 5.82 1 98.38 56 ASN B C 1
ATOM 2184 O O . ASN B 1 56 ? 17.953 9.664 5.008 1 98.38 56 ASN B O 1
ATOM 2188 N N . ARG B 1 57 ? 18.391 11.695 5.664 1 98.19 57 ARG B N 1
ATOM 2189 C CA . ARG B 1 57 ? 17.531 12.359 4.695 1 98.19 57 ARG B CA 1
ATOM 2190 C C . ARG B 1 57 ? 17.859 11.922 3.273 1 98.19 57 ARG B C 1
ATOM 2192 O O . ARG B 1 57 ? 16.969 11.586 2.494 1 98.19 57 ARG B O 1
ATOM 2199 N N . ASP B 1 58 ? 19.125 11.867 2.918 1 97.94 58 ASP B N 1
ATOM 2200 C CA . ASP B 1 58 ? 19.5 11.547 1.546 1 97.94 58 ASP B CA 1
ATOM 2201 C C . ASP B 1 58 ? 19.062 10.141 1.167 1 97.94 58 ASP B C 1
ATOM 2203 O O . ASP B 1 58 ? 18.484 9.93 0.093 1 97.94 58 ASP B O 1
ATOM 2207 N N . ALA B 1 59 ? 19.344 9.203 2.045 1 98.44 59 ALA B N 1
ATOM 2208 C CA . ALA B 1 59 ? 18.969 7.82 1.788 1 98.44 59 ALA B CA 1
ATOM 2209 C C . ALA B 1 59 ? 17.453 7.676 1.694 1 98.44 59 ALA B C 1
ATOM 2211 O O . ALA B 1 59 ? 16.938 6.98 0.813 1 98.44 59 ALA B O 1
ATOM 2212 N N . VAL B 1 60 ? 16.75 8.359 2.564 1 98.81 60 VAL B N 1
ATOM 2213 C CA . VAL B 1 60 ? 15.289 8.273 2.6 1 98.81 60 VAL B CA 1
ATOM 2214 C C . VAL B 1 60 ? 14.711 8.93 1.35 1 98.81 60 VAL B C 1
ATOM 2216 O O . VAL B 1 60 ? 13.852 8.352 0.68 1 98.81 60 VAL B O 1
ATOM 2219 N N . VAL B 1 61 ? 15.211 10.078 0.985 1 98.69 61 VAL B N 1
ATOM 2220 C CA . VAL B 1 61 ? 14.695 10.805 -0.172 1 98.69 61 VAL B CA 1
ATOM 2221 C C . VAL B 1 61 ? 14.984 10.016 -1.446 1 98.69 61 VAL B C 1
ATOM 2223 O O . VAL B 1 61 ? 14.125 9.914 -2.326 1 98.69 61 VAL B O 1
ATOM 2226 N N . ARG B 1 62 ? 16.109 9.461 -1.542 1 98.56 62 ARG B N 1
ATOM 2227 C CA . ARG B 1 62 ? 16.438 8.656 -2.707 1 98.56 62 ARG B CA 1
ATOM 2228 C C . ARG B 1 62 ? 15.5 7.461 -2.834 1 98.56 62 ARG B C 1
ATOM 2230 O O . ARG B 1 62 ? 15.016 7.152 -3.928 1 98.56 62 ARG B O 1
ATOM 2237 N N . SER B 1 63 ? 15.273 6.773 -1.737 1 98.75 63 SER B N 1
ATOM 2238 C CA . SER B 1 63 ? 14.352 5.648 -1.717 1 98.75 63 SER B CA 1
ATOM 2239 C C . SER B 1 63 ? 12.953 6.066 -2.17 1 98.75 63 SER B C 1
ATOM 2241 O O . SER B 1 63 ? 12.328 5.379 -2.977 1 98.75 63 SER B O 1
ATOM 2243 N N . LEU B 1 64 ? 12.484 7.18 -1.686 1 98.75 64 LEU B N 1
ATOM 2244 C CA . LEU B 1 64 ? 11.172 7.699 -2.062 1 98.75 64 LEU B CA 1
ATOM 2245 C C . LEU B 1 64 ? 11.148 8.094 -3.535 1 98.75 64 LEU B C 1
ATOM 2247 O O . LEU B 1 64 ? 10.195 7.785 -4.254 1 98.75 64 LEU B O 1
ATOM 2251 N N . ASN B 1 65 ? 12.203 8.758 -3.99 1 98 65 ASN B N 1
ATOM 2252 C CA . ASN B 1 65 ? 12.281 9.195 -5.383 1 98 65 ASN B CA 1
ATOM 2253 C C . ASN B 1 65 ? 12.289 8.008 -6.34 1 98 65 ASN B C 1
ATOM 2255 O O . ASN B 1 65 ? 11.664 8.055 -7.402 1 98 65 ASN B O 1
ATOM 2259 N N . ASN B 1 66 ? 12.945 6.961 -5.93 1 98.44 66 ASN B N 1
ATOM 2260 C CA . ASN B 1 66 ? 12.938 5.75 -6.742 1 98.44 66 ASN B CA 1
ATOM 2261 C C . ASN B 1 66 ? 11.531 5.172 -6.883 1 98.44 66 ASN B C 1
ATOM 2263 O O . ASN B 1 66 ? 11.25 4.449 -7.836 1 98.44 66 ASN B O 1
ATOM 2267 N N . ASP B 1 67 ? 10.656 5.508 -5.945 1 98.25 67 ASP B N 1
ATOM 2268 C CA . ASP B 1 67 ? 9.266 5.051 -6 1 98.25 67 ASP B CA 1
ATOM 2269 C C . ASP B 1 67 ? 8.344 6.16 -6.504 1 98.25 67 ASP B C 1
ATOM 2271 O O . ASP B 1 67 ? 7.129 6.094 -6.312 1 98.25 67 ASP B O 1
ATOM 2275 N N . LEU B 1 68 ? 8.945 7.215 -7.059 1 97.25 68 LEU B N 1
ATOM 2276 C CA . LEU B 1 68 ? 8.242 8.352 -7.641 1 97.25 68 LEU B CA 1
ATOM 2277 C C . LEU B 1 68 ? 7.41 9.078 -6.586 1 97.25 68 LEU B C 1
ATOM 2279 O O . LEU B 1 68 ? 6.266 9.453 -6.844 1 97.25 68 LEU B O 1
ATOM 2283 N N . LEU B 1 69 ? 7.996 9.227 -5.445 1 97.56 69 LEU B N 1
ATO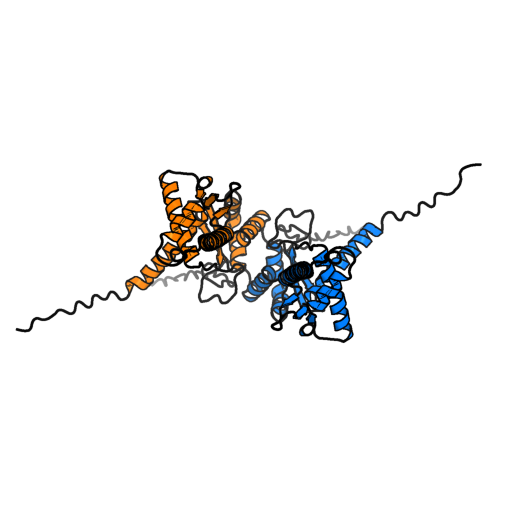M 2284 C CA . LEU B 1 69 ? 7.402 9.969 -4.336 1 97.56 69 LEU B CA 1
ATOM 2285 C C . LEU B 1 69 ? 8.289 11.141 -3.934 1 97.56 69 LEU B C 1
ATOM 2287 O O . LEU B 1 69 ? 9.516 11.055 -4.008 1 97.56 69 LEU B O 1
ATOM 2291 N N . ASP B 1 70 ? 7.637 12.188 -3.473 1 96.19 70 ASP B N 1
ATOM 2292 C CA . ASP B 1 70 ? 8.312 13.344 -2.891 1 96.19 70 ASP B CA 1
ATOM 2293 C C . ASP B 1 70 ? 8.078 13.422 -1.384 1 96.19 70 ASP B C 1
ATOM 2295 O O . ASP B 1 70 ? 6.98 13.117 -0.906 1 96.19 70 ASP B O 1
ATOM 2299 N N . LEU B 1 71 ? 9.094 13.836 -0.738 1 97.56 71 LEU B N 1
ATOM 2300 C CA . LEU B 1 71 ? 8.992 14.047 0.702 1 97.56 71 LEU B CA 1
ATOM 2301 C C . LEU B 1 71 ? 8.5 15.453 1.014 1 97.56 71 LEU B C 1
ATOM 2303 O O . LEU B 1 71 ? 9.078 16.438 0.55 1 97.56 71 LEU B O 1
ATOM 2307 N N . VAL B 1 72 ? 7.438 15.555 1.72 1 95.69 72 VAL B N 1
ATOM 2308 C CA . VAL B 1 72 ? 6.934 16.828 2.209 1 9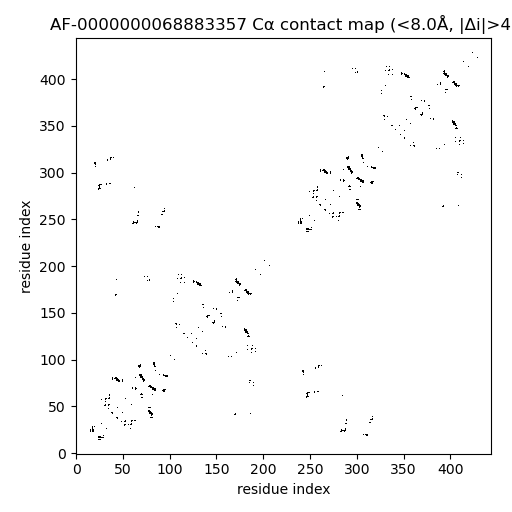5.69 72 VAL B CA 1
ATOM 2309 C C . VAL B 1 72 ? 7.211 16.969 3.705 1 95.69 72 VAL B C 1
ATOM 2311 O O . VAL B 1 72 ? 6.848 16.078 4.488 1 95.69 72 VAL B O 1
ATOM 2314 N N . ILE B 1 73 ? 7.883 18.031 4.051 1 96.5 73 ILE B N 1
ATOM 2315 C CA . ILE B 1 73 ? 8.273 18.25 5.438 1 96.5 73 ILE B CA 1
ATOM 2316 C C . ILE B 1 73 ? 7.555 19.484 5.988 1 96.5 73 ILE B C 1
ATOM 2318 O O . ILE B 1 73 ? 7.605 20.562 5.391 1 96.5 73 ILE B O 1
ATOM 2322 N N . ASN B 1 74 ? 6.848 19.328 7.066 1 96.25 74 ASN B N 1
ATOM 2323 C CA . ASN B 1 74 ? 6.289 20.453 7.816 1 96.25 74 ASN B CA 1
ATOM 2324 C C . ASN B 1 74 ? 6.977 20.625 9.172 1 96.25 74 ASN B C 1
ATOM 2326 O O . ASN B 1 74 ? 6.781 19.797 10.07 1 96.25 74 ASN B O 1
ATOM 2330 N N . GLU B 1 75 ? 7.664 21.625 9.328 1 95.62 75 GLU B N 1
ATOM 2331 C CA . GLU B 1 75 ? 8.461 21.844 10.531 1 95.62 75 GLU B CA 1
ATOM 2332 C C . GLU B 1 75 ? 7.605 22.375 11.672 1 95.62 75 GLU B C 1
ATOM 2334 O O . GLU B 1 75 ? 7.879 22.094 12.844 1 95.62 75 GLU B O 1
ATOM 2339 N N . ARG B 1 76 ? 6.609 23.125 11.336 1 93.12 76 ARG B N 1
ATOM 2340 C CA . ARG B 1 76 ? 5.762 23.734 12.352 1 93.12 76 ARG B CA 1
ATOM 2341 C C . ARG B 1 76 ? 5.09 22.656 13.211 1 93.12 76 ARG B C 1
ATOM 2343 O O . ARG B 1 76 ? 5.109 22.75 14.445 1 93.12 76 ARG B O 1
ATOM 2350 N N . TYR B 1 77 ? 4.52 21.641 12.594 1 94.25 77 TYR B N 1
ATOM 2351 C CA . TYR B 1 77 ? 3.824 20.578 13.312 1 94.25 77 TYR B CA 1
ATOM 2352 C C . TYR B 1 77 ? 4.711 19.344 13.461 1 94.25 77 TYR B C 1
ATOM 2354 O O . TYR B 1 77 ? 4.324 18.375 14.109 1 94.25 77 TYR B O 1
ATOM 2362 N N . ARG B 1 78 ? 5.91 19.375 12.82 1 95.94 78 ARG B N 1
ATOM 2363 C CA . ARG B 1 78 ? 6.895 18.297 12.844 1 95.94 78 ARG B CA 1
ATOM 2364 C C . ARG B 1 78 ? 6.289 16.984 12.328 1 95.94 78 ARG B C 1
ATOM 2366 O O . ARG B 1 78 ? 6.355 15.961 13 1 95.94 78 ARG B O 1
ATOM 2373 N N . ILE B 1 79 ? 5.73 17.031 11.18 1 96.81 79 ILE B N 1
ATOM 2374 C CA . ILE B 1 79 ? 5.25 15.82 10.5 1 96.81 79 ILE B CA 1
ATOM 2375 C C . ILE B 1 79 ? 5.816 15.766 9.086 1 96.81 79 ILE B C 1
ATOM 2377 O O . ILE B 1 79 ? 6.215 16.797 8.531 1 96.81 79 ILE B O 1
ATOM 2381 N N . MET B 1 80 ? 5.949 14.594 8.562 1 98.06 80 MET B N 1
ATOM 2382 C CA . MET B 1 80 ? 6.375 14.32 7.188 1 98.06 80 MET B CA 1
ATOM 2383 C C . MET B 1 80 ? 5.43 13.336 6.508 1 98.06 80 MET B C 1
ATOM 2385 O O . MET B 1 80 ? 4.855 12.461 7.168 1 98.06 80 MET B O 1
ATOM 2389 N N . TYR B 1 81 ? 5.254 13.508 5.27 1 97.12 81 TYR B N 1
ATOM 2390 C CA . TYR B 1 81 ? 4.543 12.492 4.496 1 97.12 81 TYR B CA 1
ATOM 2391 C C . TYR B 1 81 ? 5.09 12.406 3.078 1 97.12 81 TYR B C 1
ATOM 2393 O O . TYR B 1 81 ? 5.832 13.289 2.637 1 97.12 81 TYR B O 1
ATOM 2401 N N . ALA B 1 82 ? 4.859 11.344 2.402 1 97.12 82 ALA B N 1
ATOM 2402 C CA . ALA B 1 82 ? 5.277 11.117 1.022 1 97.12 82 ALA B CA 1
ATOM 2403 C C . ALA B 1 82 ? 4.102 11.273 0.061 1 97.12 82 ALA B C 1
ATOM 2405 O O . ALA B 1 82 ? 3.006 10.766 0.32 1 97.12 82 ALA B O 1
ATOM 2406 N N . THR B 1 83 ? 4.312 11.992 -1.03 1 94.25 83 THR B N 1
ATOM 2407 C CA . THR B 1 83 ? 3.277 12.219 -2.031 1 94.25 83 THR B CA 1
ATOM 2408 C C . THR B 1 83 ? 3.793 11.891 -3.43 1 94.25 83 THR B C 1
ATOM 2410 O O . THR B 1 83 ? 4.984 12.047 -3.711 1 94.25 83 THR B O 1
ATOM 2413 N N . PRO B 1 84 ? 2.887 11.375 -4.285 1 94.62 84 PRO B N 1
ATOM 2414 C CA . PRO B 1 84 ? 3.328 11.133 -5.66 1 94.62 84 PRO B CA 1
ATOM 2415 C C . PRO B 1 84 ? 3.91 12.375 -6.324 1 94.62 84 PRO B C 1
ATOM 2417 O O . PRO B 1 84 ? 3.418 13.484 -6.102 1 94.62 84 PRO B O 1
ATOM 2420 N N . VAL B 1 85 ? 4.977 12.141 -7.059 1 92.06 85 VAL B N 1
ATOM 2421 C CA . VAL B 1 85 ? 5.594 13.234 -7.793 1 92.06 85 VAL B CA 1
ATOM 2422 C C . VAL B 1 85 ? 4.613 13.789 -8.828 1 92.06 85 VAL B C 1
ATOM 2424 O O . VAL B 1 85 ? 3.873 13.023 -9.453 1 92.06 85 VAL B O 1
ATOM 2427 N N . ALA B 1 86 ? 4.574 15.109 -8.797 1 74.69 86 ALA B N 1
ATOM 2428 C CA . ALA B 1 86 ? 3.701 15.805 -9.742 1 74.69 86 ALA B CA 1
ATOM 2429 C C . ALA B 1 86 ? 4.441 16.125 -11.039 1 74.69 86 ALA B C 1
ATOM 2431 O O . ALA B 1 86 ? 5.66 16.328 -11.031 1 74.69 86 ALA B O 1
ATOM 2432 N N . GLY B 1 87 ? 3.963 15.82 -12.172 1 67.94 87 GLY B N 1
ATOM 2433 C CA . GLY B 1 87 ? 4.605 16.344 -13.367 1 67.94 87 GLY B CA 1
ATOM 2434 C C . GLY B 1 87 ? 4.105 15.711 -14.648 1 67.94 87 GLY B C 1
ATOM 2435 O O . GLY B 1 87 ? 3.686 14.555 -14.648 1 67.94 87 GLY B O 1
ATOM 2436 N N . ASP B 1 88 ? 3.766 16.516 -15.531 1 63.22 88 ASP B N 1
ATOM 2437 C CA . ASP B 1 88 ? 3.285 16.156 -16.859 1 63.22 88 ASP B CA 1
ATOM 2438 C C . ASP B 1 88 ? 4.219 15.148 -17.531 1 63.22 88 ASP B C 1
ATOM 2440 O O . ASP B 1 88 ? 3.793 14.375 -18.391 1 63.22 88 ASP B O 1
ATOM 2444 N N . ASP B 1 89 ? 5.465 15.117 -16.969 1 66.69 89 ASP B N 1
ATOM 2445 C CA . ASP B 1 89 ? 6.461 14.344 -17.688 1 66.69 89 ASP B CA 1
ATOM 2446 C C . ASP B 1 89 ? 6.492 12.891 -17.203 1 66.69 89 ASP B C 1
ATOM 2448 O O . ASP B 1 89 ? 7.004 12.016 -17.906 1 66.69 89 ASP B O 1
ATOM 2452 N N . VAL B 1 90 ? 5.949 12.75 -15.977 1 67.06 90 VAL B N 1
ATOM 2453 C CA . VAL B 1 90 ? 6.074 11.391 -15.445 1 67.06 90 VAL B CA 1
ATOM 2454 C C . VAL B 1 90 ? 4.809 10.602 -15.758 1 67.06 90 VAL B C 1
ATOM 2456 O O . VAL B 1 90 ? 3.719 10.953 -15.297 1 67.06 90 VAL B O 1
ATOM 2459 N N . THR B 1 91 ? 4.922 9.656 -16.641 1 80.31 91 THR B N 1
ATOM 2460 C CA . THR B 1 91 ? 3.799 8.828 -17.047 1 80.31 91 THR B CA 1
ATOM 2461 C C . THR B 1 91 ? 3.76 7.535 -16.234 1 80.31 91 THR B C 1
ATOM 2463 O O . THR B 1 91 ? 2.773 6.797 -16.266 1 80.31 91 THR B O 1
ATOM 2466 N N . LEU B 1 92 ? 4.816 7.418 -15.375 1 89.5 92 LEU B N 1
ATOM 2467 C CA . LEU B 1 92 ? 4.906 6.188 -14.594 1 89.5 92 LEU B CA 1
ATOM 2468 C C . LEU B 1 92 ? 4.031 6.27 -13.344 1 89.5 92 LEU B C 1
ATOM 2470 O O . LEU B 1 92 ? 3.938 7.328 -12.719 1 89.5 92 LEU B O 1
ATOM 2474 N N . ARG B 1 93 ? 3.465 5.195 -12.953 1 92.75 93 ARG B N 1
ATOM 2475 C CA . ARG B 1 93 ? 2.645 5.113 -11.75 1 92.75 93 ARG B CA 1
ATOM 2476 C C . ARG B 1 93 ? 3.512 5.133 -10.492 1 92.75 93 ARG B C 1
ATOM 2478 O O . ARG B 1 93 ? 4.484 4.383 -10.391 1 92.75 93 ARG B O 1
ATOM 2485 N N . SER B 1 94 ? 3.211 5.98 -9.617 1 96.31 94 SER B N 1
ATOM 2486 C CA . SER B 1 94 ? 3.926 6.066 -8.352 1 96.31 94 SER B CA 1
ATOM 2487 C C . SER B 1 94 ? 3.479 4.973 -7.387 1 96.31 94 SER B C 1
ATOM 2489 O O . SER B 1 94 ? 2.467 4.305 -7.621 1 96.31 94 SER B O 1
ATOM 2491 N N . LEU B 1 95 ? 4.266 4.777 -6.395 1 97.94 95 LEU B N 1
ATOM 2492 C CA . LEU B 1 95 ? 3.922 3.779 -5.383 1 97.94 95 LEU B CA 1
ATOM 2493 C C . LEU B 1 95 ? 2.598 4.121 -4.711 1 97.94 95 LEU B C 1
ATOM 2495 O O . LEU B 1 95 ? 1.752 3.244 -4.516 1 97.94 95 LEU B O 1
ATOM 2499 N N . LYS B 1 96 ? 2.506 5.383 -4.344 1 96.44 96 LYS B N 1
ATOM 2500 C CA . LYS B 1 96 ? 1.251 5.867 -3.777 1 96.44 96 LYS B CA 1
ATOM 2501 C C . LYS B 1 96 ? 0.406 6.57 -4.836 1 96.44 96 LYS B C 1
ATOM 2503 O O . LYS B 1 96 ? 0.943 7.141 -5.785 1 96.44 96 LYS B O 1
ATOM 2508 N N . THR B 1 97 ? -0.864 6.492 -4.621 1 89.44 97 THR B N 1
ATOM 2509 C CA . THR B 1 97 ? -1.777 7.238 -5.48 1 89.44 97 THR B CA 1
ATOM 2510 C C . THR B 1 97 ? -2.283 8.492 -4.773 1 89.44 97 THR B C 1
ATOM 2512 O O . THR B 1 97 ? -2.377 8.523 -3.543 1 89.44 97 THR B O 1
ATOM 2515 N N . ARG B 1 98 ? -2.506 9.438 -5.637 1 84.25 98 ARG B N 1
ATOM 2516 C CA . ARG B 1 98 ? -3.07 10.664 -5.078 1 84.25 98 ARG B CA 1
ATOM 2517 C C . ARG B 1 98 ? -4.535 10.469 -4.703 1 84.25 98 ARG B C 1
ATOM 2519 O O . ARG B 1 98 ? -5.293 9.836 -5.441 1 84.25 98 ARG B O 1
ATOM 2526 N N . VAL B 1 99 ? -4.824 10.945 -3.516 1 80.62 99 VAL B N 1
ATOM 2527 C CA . VAL B 1 99 ? -6.215 10.844 -3.08 1 80.62 99 VAL B CA 1
ATOM 2528 C C . VAL B 1 99 ? -6.996 12.062 -3.568 1 80.62 99 VAL B C 1
ATOM 2530 O O . VAL B 1 99 ? -6.551 13.203 -3.406 1 80.62 99 VAL B O 1
ATOM 2533 N N . SER B 1 100 ? -8.07 11.812 -4.289 1 84.69 100 SER B N 1
ATOM 2534 C CA . SER B 1 100 ? -9.008 12.859 -4.676 1 84.69 100 SER B CA 1
ATOM 2535 C C . SER B 1 100 ? -10.203 12.906 -3.727 1 84.69 100 SER B C 1
ATOM 2537 O O . SER B 1 100 ? -10.836 11.883 -3.463 1 84.69 100 SER B O 1
ATOM 2539 N N . LEU B 1 101 ? -10.383 14.102 -3.205 1 88.38 101 LEU B N 1
ATOM 2540 C CA . LEU B 1 101 ? -11.477 14.234 -2.248 1 88.38 101 LEU B CA 1
ATOM 2541 C C . LEU B 1 101 ? -12.789 14.555 -2.963 1 88.38 101 LEU B C 1
ATOM 2543 O O . LEU B 1 101 ? -12.82 15.398 -3.861 1 88.38 101 LEU B O 1
ATOM 2547 N N . LYS B 1 102 ? -13.812 13.867 -2.516 1 88.75 102 LYS B N 1
ATOM 2548 C CA . LYS B 1 102 ? -15.148 14.281 -2.934 1 88.75 102 LYS B CA 1
ATOM 2549 C C . LYS B 1 102 ? -15.523 15.625 -2.309 1 88.75 102 LYS B C 1
ATOM 2551 O O . LYS B 1 102 ? -14.875 16.078 -1.365 1 88.75 102 LYS B O 1
ATOM 2556 N N . ARG B 1 103 ? -16.562 16.203 -2.887 1 86.12 103 ARG B N 1
ATOM 2557 C CA . ARG B 1 103 ? -17 17.531 -2.439 1 86.12 103 ARG B CA 1
ATOM 2558 C C . ARG B 1 103 ? -17.281 17.531 -0.941 1 86.12 103 ARG B C 1
ATOM 2560 O O . ARG B 1 103 ? -16.812 18.422 -0.22 1 86.12 103 ARG B O 1
ATOM 2567 N N . GLU B 1 104 ? -17.984 16.562 -0.503 1 87.38 104 GLU B N 1
ATOM 2568 C CA . GLU B 1 104 ? -18.375 16.5 0.905 1 87.38 104 GLU B CA 1
ATOM 2569 C C . GLU B 1 104 ? -17.156 16.25 1.795 1 87.38 104 GLU B C 1
ATOM 2571 O O . GLU B 1 104 ? -17.094 16.734 2.924 1 87.38 104 GLU B O 1
ATOM 2576 N N . GLU B 1 105 ? -16.219 15.508 1.33 1 91 105 GLU B N 1
ATOM 2577 C CA . GLU B 1 105 ? -14.969 15.273 2.049 1 91 105 GLU B CA 1
ATOM 2578 C C . GLU B 1 105 ? -14.133 16.547 2.148 1 91 105 GLU B C 1
ATOM 2580 O O . GLU B 1 105 ? -13.57 16.844 3.203 1 91 105 GLU B O 1
ATOM 2585 N N . ALA B 1 106 ? -14.133 17.266 1.066 1 90.38 106 ALA B N 1
ATOM 2586 C CA . ALA B 1 106 ? -13.43 18.547 1.056 1 90.38 106 ALA B CA 1
ATOM 2587 C C . ALA B 1 106 ? -14.07 19.531 2.031 1 90.38 106 ALA B C 1
ATOM 2589 O O . ALA B 1 106 ? -13.367 20.266 2.721 1 90.38 106 ALA B O 1
ATOM 2590 N N . ALA B 1 107 ? -15.359 19.531 2.041 1 89.62 107 ALA B N 1
ATOM 2591 C CA . ALA B 1 107 ? -16.094 20.406 2.967 1 89.62 107 ALA B CA 1
ATOM 2592 C C . ALA B 1 107 ? -15.766 20.047 4.418 1 89.62 107 ALA B C 1
ATOM 2594 O O . ALA B 1 107 ? -15.539 20.938 5.238 1 89.62 107 ALA B O 1
ATOM 2595 N N . LEU B 1 108 ? -15.82 18.797 4.684 1 93.62 108 LEU B N 1
ATOM 2596 C CA . LEU B 1 108 ? -15.469 18.375 6.035 1 93.62 108 LEU B CA 1
ATOM 2597 C C . LEU B 1 108 ? -14.039 18.766 6.375 1 93.62 108 LEU B C 1
ATOM 2599 O O . LEU B 1 108 ? -13.766 19.234 7.48 1 93.62 108 LEU B O 1
ATOM 2603 N N . LEU B 1 109 ? -13.148 18.625 5.414 1 94.62 109 LEU B N 1
ATOM 2604 C CA . LEU B 1 109 ? -11.758 19.016 5.629 1 94.62 109 LEU B CA 1
ATOM 2605 C C . LEU B 1 109 ? -11.641 20.5 5.949 1 94.62 109 LEU B C 1
ATOM 2607 O O . LEU B 1 109 ? -10.883 20.891 6.84 1 94.62 109 LEU B O 1
ATOM 2611 N N . ALA B 1 110 ? -12.359 21.266 5.32 1 92.06 110 ALA B N 1
ATOM 2612 C CA . ALA B 1 110 ? -12.375 22.703 5.57 1 92.06 110 ALA B CA 1
ATOM 2613 C C . ALA B 1 110 ? -12.898 23 6.969 1 92.06 110 ALA B C 1
ATOM 2615 O O . ALA B 1 110 ? -12.328 23.844 7.68 1 92.06 110 ALA B O 1
ATOM 2616 N N . PHE B 1 111 ? -13.945 22.344 7.246 1 93.19 111 PHE B N 1
ATOM 2617 C CA . PHE B 1 111 ? -14.5 22.516 8.586 1 93.19 111 PHE B CA 1
ATOM 2618 C C . PHE B 1 111 ? -13.469 22.141 9.648 1 93.19 111 PHE B C 1
ATOM 2620 O O . PHE B 1 111 ? -13.289 22.859 10.633 1 93.19 111 PHE B O 1
ATOM 2627 N N . LEU B 1 112 ? -12.773 21.016 9.492 1 96.88 112 LEU B N 1
ATOM 2628 C CA . LEU B 1 112 ? -11.75 20.578 10.438 1 96.88 112 LEU B CA 1
ATOM 2629 C C . LEU B 1 112 ? -10.633 21.609 10.555 1 96.88 112 LEU B C 1
ATOM 2631 O O . LEU B 1 112 ? -10.102 21.828 11.641 1 96.88 112 LEU B O 1
ATOM 2635 N N . ARG B 1 113 ? -10.328 22.234 9.461 1 95.56 113 ARG B N 1
ATOM 2636 C CA . ARG B 1 113 ? -9.297 23.266 9.484 1 95.56 113 ARG B CA 1
ATOM 2637 C C . ARG B 1 113 ? -9.727 24.438 10.352 1 95.56 113 ARG B C 1
ATOM 2639 O O . ARG B 1 113 ? -8.93 24.984 11.109 1 95.56 113 ARG B O 1
ATOM 2646 N N . ILE B 1 114 ? -10.961 24.797 10.234 1 94 114 ILE B N 1
ATOM 2647 C CA . ILE B 1 114 ? -11.508 25.891 11.039 1 94 114 ILE B CA 1
ATOM 2648 C C . ILE B 1 114 ? -11.422 25.516 12.516 1 94 114 ILE B C 1
ATOM 2650 O O . ILE B 1 114 ? -11.023 26.344 13.344 1 94 114 ILE B O 1
ATOM 2654 N N . ARG B 1 115 ? -11.781 24.344 12.836 1 95.62 115 ARG B N 1
ATOM 2655 C CA . ARG B 1 115 ? -11.711 23.875 14.219 1 95.62 115 ARG B CA 1
ATOM 2656 C C . ARG B 1 115 ? -10.273 23.906 14.734 1 95.62 115 ARG B C 1
ATOM 2658 O O . ARG B 1 115 ? -10.031 24.328 15.867 1 95.62 115 ARG B O 1
ATOM 2665 N N . VAL B 1 116 ? -9.336 23.5 13.891 1 96.81 116 VAL B N 1
ATOM 2666 C CA . VAL B 1 116 ? -7.93 23.5 14.273 1 96.81 116 VAL B CA 1
ATOM 2667 C C . VAL B 1 116 ? -7.469 24.922 14.578 1 96.81 116 VAL B C 1
ATOM 2669 O O . VAL B 1 116 ? -6.746 25.141 15.555 1 96.81 116 VAL B O 1
ATOM 2672 N N . LEU B 1 117 ? -7.91 25.844 13.758 1 95.06 117 LEU B N 1
ATOM 2673 C CA . LEU B 1 117 ? -7.555 27.25 13.992 1 95.06 117 LEU B CA 1
ATOM 2674 C C . LEU B 1 117 ? -8.055 27.719 15.352 1 95.06 117 LEU B C 1
ATOM 2676 O O . LEU B 1 117 ? -7.355 28.453 16.062 1 95.06 117 LEU B O 1
ATOM 2680 N N . GLU B 1 118 ? -9.227 27.266 15.68 1 96.19 118 GLU B N 1
ATOM 2681 C CA . GLU B 1 118 ? -9.781 27.609 16.984 1 96.19 118 GLU B CA 1
ATOM 2682 C C . GLU B 1 118 ? -8.93 27.031 18.109 1 96.19 118 GLU B C 1
ATOM 2684 O O . GLU B 1 118 ? -8.656 27.703 19.109 1 96.19 118 GLU B O 1
ATOM 2689 N N . TYR B 1 119 ? -8.531 25.844 17.953 1 97.19 119 TYR B N 1
ATOM 2690 C CA . TYR B 1 119 ? -7.691 25.203 18.953 1 97.19 119 TYR B CA 1
ATOM 2691 C C . TYR B 1 119 ? -6.332 25.891 19.047 1 97.19 119 TYR B C 1
ATOM 2693 O O . TYR B 1 119 ? -5.789 26.047 20.141 1 97.19 119 TYR B O 1
ATOM 2701 N N . GLU B 1 120 ? -5.797 26.25 17.906 1 95.25 120 GLU B N 1
ATOM 2702 C CA . GLU B 1 120 ? -4.492 26.906 17.875 1 95.25 120 GLU B CA 1
ATOM 2703 C C . GLU B 1 120 ? -4.551 28.281 18.562 1 95.25 120 GLU B C 1
ATOM 2705 O O . GLU B 1 120 ? -3.592 28.703 19.203 1 95.25 120 GLU B O 1
ATOM 2710 N N . ASN B 1 121 ? -5.672 28.906 18.375 1 96 121 ASN B N 1
ATOM 2711 C CA . ASN B 1 121 ? -5.859 30.219 18.984 1 96 121 ASN B CA 1
ATOM 2712 C C . ASN B 1 121 ? -5.754 30.156 20.5 1 96 121 ASN B C 1
ATOM 2714 O O . ASN B 1 121 ? -5.34 31.109 21.141 1 96 121 ASN B O 1
ATOM 2718 N N . VAL B 1 122 ? -6.098 29.047 21.047 1 96.56 122 VAL B N 1
ATOM 2719 C CA . VAL B 1 122 ? -6.035 28.906 22.5 1 96.56 122 VAL B CA 1
ATOM 2720 C C . VAL B 1 122 ? -4.824 28.062 22.891 1 96.56 122 VAL B C 1
ATOM 2722 O O . VAL B 1 122 ? -4.754 27.547 24 1 96.56 122 VAL B O 1
ATOM 2725 N N . HIS B 1 123 ? -3.904 27.75 21.969 1 95.12 123 HIS B N 1
ATOM 2726 C CA . HIS B 1 123 ? -2.635 27.047 22.141 1 95.12 123 HIS B CA 1
ATOM 2727 C C . HIS B 1 123 ? -2.85 25.641 22.672 1 95.12 123 HIS B C 1
ATOM 2729 O O . HIS B 1 123 ? -2.105 25.172 23.531 1 95.12 123 HIS B O 1
ATOM 2735 N N . ALA B 1 124 ? -3.953 25.031 22.172 1 96.38 124 ALA B N 1
ATOM 2736 C CA . ALA B 1 124 ? -4.211 23.641 22.547 1 96.38 124 ALA B CA 1
ATOM 2737 C C . ALA B 1 124 ? -3.238 22.688 21.844 1 96.38 124 ALA B C 1
ATOM 2739 O O . ALA B 1 124 ? -2.889 22.906 20.672 1 96.38 124 ALA B O 1
ATOM 2740 N N . ASP B 1 125 ? -2.854 21.688 22.516 1 95.62 125 ASP B N 1
ATOM 2741 C CA . ASP B 1 125 ? -2.016 20.656 21.938 1 95.62 125 ASP B CA 1
ATOM 2742 C C . ASP B 1 125 ? -2.789 19.859 20.875 1 95.62 125 ASP B C 1
ATOM 2744 O O . ASP B 1 125 ? -3.975 19.562 21.062 1 95.62 125 ASP B O 1
ATOM 2748 N N . PRO B 1 126 ? -2.148 19.422 19.859 1 94.81 126 PRO B N 1
ATOM 2749 C CA . PRO B 1 126 ? -2.824 18.641 18.828 1 94.81 126 PRO B CA 1
ATOM 2750 C C . PRO B 1 126 ? -3.543 17.406 19.375 1 94.81 126 PRO B C 1
ATOM 2752 O O . PRO B 1 126 ? -4.57 17 18.844 1 94.81 126 PRO B O 1
ATOM 2755 N N . ALA B 1 127 ? -2.98 16.812 20.375 1 93.75 127 ALA B N 1
ATOM 2756 C CA . ALA B 1 127 ? -3.604 15.648 20.984 1 93.75 127 ALA B CA 1
ATOM 2757 C C . ALA B 1 127 ? -4.984 15.984 21.547 1 93.75 127 ALA B C 1
ATOM 2759 O O . ALA B 1 127 ? -5.801 15.094 21.781 1 93.75 127 ALA B O 1
ATOM 2760 N N . ASP B 1 128 ? -5.262 17.328 21.656 1 96.19 128 ASP B N 1
ATOM 2761 C CA . ASP B 1 128 ? -6.508 17.766 22.266 1 96.19 128 ASP B CA 1
ATOM 2762 C C . ASP B 1 128 ? -7.48 18.312 21.219 1 96.19 128 ASP B C 1
ATOM 2764 O O . ASP B 1 128 ? -8.539 18.828 21.562 1 96.19 128 ASP B O 1
ATOM 2768 N N . TRP B 1 129 ? -7.098 18.188 19.969 1 97.94 129 TRP B N 1
ATOM 2769 C CA . TRP B 1 129 ? -7.992 18.641 18.906 1 97.94 129 TRP B CA 1
ATOM 2770 C C . TRP B 1 129 ? -9.117 17.641 18.688 1 97.94 129 TRP B C 1
ATOM 2772 O O . TRP B 1 129 ? -8.977 16.688 17.906 1 97.94 129 TRP B O 1
ATOM 2782 N N . LEU B 1 130 ? -10.281 17.922 19.328 1 97.38 130 LEU B N 1
ATOM 2783 C CA . LEU B 1 130 ? -11.383 16.953 19.312 1 97.38 130 LEU B CA 1
ATOM 2784 C C . LEU B 1 130 ? -12.578 17.516 18.547 1 97.38 130 LEU B C 1
ATOM 2786 O O . LEU B 1 130 ? -12.789 18.719 18.5 1 97.38 130 LEU B O 1
ATOM 2790 N N . VAL B 1 131 ? -13.297 16.656 17.953 1 97.44 131 VAL B N 1
ATOM 2791 C CA . VAL B 1 131 ? -14.539 17 17.266 1 97.44 131 VAL B CA 1
ATOM 2792 C C . VAL B 1 131 ? -15.539 15.844 17.391 1 97.44 131 VAL B C 1
ATOM 2794 O O . VAL B 1 131 ? -15.148 14.672 17.344 1 97.44 131 VAL B O 1
ATOM 2797 N N . SER B 1 132 ? -16.766 16.141 17.594 1 96.5 132 SER B N 1
ATOM 2798 C CA . SER B 1 132 ? -17.781 15.109 17.75 1 96.5 132 SER B CA 1
ATOM 2799 C C . SER B 1 132 ? -18.5 14.836 16.438 1 96.5 132 SER B C 1
ATOM 2801 O O . SER B 1 132 ? -18.484 15.672 15.531 1 96.5 132 SER B O 1
ATOM 2803 N N . PHE B 1 133 ? -19.109 13.68 16.375 1 94.75 133 PHE B N 1
ATOM 2804 C CA . PHE B 1 133 ? -19.938 13.336 15.227 1 94.75 133 PHE B CA 1
ATOM 2805 C C . PHE B 1 133 ? -21.016 14.383 15.008 1 94.75 133 PHE B C 1
ATOM 2807 O O . PHE B 1 133 ? -21.297 14.766 13.867 1 94.75 133 PHE B O 1
ATOM 2814 N N . GLU B 1 134 ? -21.562 14.859 16.062 1 92.19 134 GLU B N 1
ATOM 2815 C CA . GLU B 1 134 ? -22.656 15.828 15.984 1 92.19 134 GLU B CA 1
ATOM 2816 C C . GLU B 1 134 ? -22.172 17.156 15.414 1 92.19 134 GLU B C 1
ATOM 2818 O O . GLU B 1 134 ? -22.875 17.797 14.633 1 92.19 134 GLU B O 1
ATOM 2823 N N . GLU B 1 135 ? -21 17.578 15.812 1 94.25 135 GLU B N 1
ATOM 2824 C CA . GLU B 1 135 ? -20.422 18.797 15.266 1 94.25 135 GLU B CA 1
ATOM 2825 C C . GLU B 1 135 ? -20.188 18.672 13.758 1 94.25 135 GLU B C 1
ATOM 2827 O O . GLU B 1 135 ? -20.438 19.609 13 1 94.25 135 GLU B O 1
ATOM 2832 N N . ILE B 1 136 ? -19.703 17.438 13.367 1 94.88 136 ILE B N 1
ATOM 2833 C CA . ILE B 1 136 ? -19.469 17.188 11.953 1 94.88 136 ILE B CA 1
ATOM 2834 C C . ILE B 1 136 ? -20.781 17.203 11.188 1 94.88 136 ILE B C 1
ATOM 2836 O O . ILE B 1 136 ? -20.891 17.812 10.133 1 94.88 136 ILE B O 1
ATOM 2840 N N . ARG B 1 137 ? -21.719 16.578 11.781 1 91.44 137 ARG B N 1
ATOM 2841 C CA . ARG B 1 137 ? -23.047 16.531 11.164 1 91.44 137 ARG B CA 1
ATOM 2842 C C . ARG B 1 137 ? -23.609 17.938 10.977 1 91.44 137 ARG B C 1
ATOM 2844 O O . ARG B 1 137 ? -24.125 18.266 9.906 1 91.44 137 ARG B O 1
ATOM 2851 N N . ALA B 1 138 ? -23.531 18.75 11.992 1 89.5 138 ALA B N 1
ATOM 2852 C CA . ALA B 1 138 ? -24.031 20.125 11.938 1 89.5 138 ALA B CA 1
ATOM 2853 C C . ALA B 1 138 ? -23.312 20.938 10.867 1 89.5 138 ALA B C 1
ATOM 2855 O O . ALA B 1 138 ? -23.922 21.719 10.141 1 89.5 138 ALA B O 1
ATOM 2856 N N . ALA B 1 139 ? -22.047 20.766 10.773 1 88.25 139 ALA B N 1
ATOM 2857 C CA . ALA B 1 139 ? -21.219 21.516 9.82 1 88.25 139 ALA B CA 1
ATOM 2858 C C . ALA B 1 139 ? -21.594 21.141 8.383 1 88.25 139 ALA B C 1
ATOM 2860 O O . ALA B 1 139 ? -21.625 22 7.5 1 88.25 139 ALA B O 1
ATOM 2861 N N . LEU B 1 140 ? -21.859 19.844 8.141 1 87.88 140 LEU B N 1
ATOM 2862 C CA . LEU B 1 140 ? -22.141 19.375 6.789 1 87.88 140 LEU B CA 1
ATOM 2863 C C . LEU B 1 140 ? -23.609 19.609 6.422 1 87.88 140 LEU B C 1
ATOM 2865 O O . LEU B 1 140 ? -23.938 19.688 5.238 1 87.88 140 LEU B O 1
ATOM 2869 N N . ALA B 1 141 ? -24.453 19.609 7.41 1 77.75 141 ALA B N 1
ATOM 2870 C CA . ALA B 1 141 ? -25.875 19.859 7.168 1 77.75 141 ALA B CA 1
ATOM 2871 C C . ALA B 1 141 ? -26.125 21.312 6.777 1 77.75 141 ALA B C 1
ATOM 2873 O O . ALA B 1 141 ? -27.078 21.609 6.051 1 77.75 141 ALA B O 1
ATOM 2874 N N . THR B 1 142 ? -25.547 22.25 7.559 1 62.97 142 THR B N 1
ATOM 2875 C CA . THR B 1 142 ? -25.75 23.672 7.309 1 62.97 142 THR B CA 1
ATOM 2876 C C . THR B 1 142 ? -25.266 24.062 5.91 1 62.97 142 THR B C 1
ATOM 2878 O O . THR B 1 142 ? -25.766 25.016 5.312 1 62.97 142 THR B O 1
ATOM 2881 N N . GLY B 1 143 ? -24.266 23.469 5.508 1 53.22 143 GLY B N 1
ATOM 2882 C CA . GLY B 1 143 ? -23.859 23.891 4.172 1 53.22 143 GLY B CA 1
ATOM 2883 C C . GLY B 1 143 ? -24.828 23.469 3.094 1 53.22 143 GLY B C 1
ATOM 2884 O O . GLY B 1 143 ? -25.656 22.578 3.309 1 53.22 143 GLY B O 1
ATOM 2885 N N . ALA B 1 144 ? -25.125 24.375 2.268 1 49.44 144 ALA B N 1
ATOM 2886 C CA . ALA B 1 144 ? -26.172 24.531 1.265 1 49.44 144 ALA B CA 1
ATOM 2887 C C . ALA B 1 144 ? -26.641 23.188 0.744 1 49.44 144 ALA B C 1
ATOM 2889 O O . ALA B 1 144 ? -27.844 23 0.481 1 49.44 144 ALA B O 1
ATOM 2890 N N . GLY B 1 145 ? -26.141 22.156 0.09 1 50.34 145 GLY B N 1
ATOM 2891 C CA . GLY B 1 145 ? -26.781 21.344 -0.934 1 50.34 145 GLY B CA 1
ATOM 2892 C C . GLY B 1 145 ? -27.078 19.922 -0.471 1 50.34 145 GLY B C 1
ATOM 2893 O O . GLY B 1 145 ? -28.188 19.438 -0.653 1 50.34 145 GLY B O 1
ATOM 2894 N N . TYR B 1 146 ? -26.094 19.234 -0.024 1 54.44 146 TYR B N 1
ATOM 2895 C CA . TYR B 1 146 ? -26.188 17.812 -0.335 1 54.44 146 TYR B CA 1
ATOM 2896 C C . TYR B 1 146 ? -27.047 17.094 0.702 1 54.44 146 TYR B C 1
ATOM 2898 O O . TYR B 1 146 ? -27.891 16.281 0.353 1 54.44 146 TYR B O 1
ATOM 2906 N N . LEU B 1 147 ? -26.859 17.391 2.059 1 61.25 147 LEU B N 1
ATOM 2907 C CA . LEU B 1 147 ? -27.531 16.531 3.033 1 61.25 147 LEU B CA 1
ATOM 2908 C C . LEU B 1 147 ? -28.766 17.219 3.607 1 61.25 147 LEU B C 1
ATOM 2910 O O . LEU B 1 147 ? -29.594 16.578 4.262 1 61.25 147 LEU B O 1
ATOM 2914 N N . ALA B 1 148 ? -28.891 18.5 3.496 1 55.16 148 ALA B N 1
ATOM 2915 C CA . ALA B 1 148 ? -30.016 19.234 4.066 1 55.16 148 ALA B CA 1
ATOM 2916 C C . ALA B 1 148 ? -31.344 18.734 3.494 1 55.16 148 ALA B C 1
ATOM 2918 O O . ALA B 1 148 ? -32.375 18.781 4.168 1 55.16 148 ALA B O 1
ATOM 2919 N N . ALA B 1 149 ? -31.188 18.25 2.293 1 54.59 149 ALA B N 1
ATOM 2920 C CA . ALA B 1 149 ? -32.469 17.984 1.647 1 54.59 149 ALA B CA 1
ATOM 2921 C C . ALA B 1 149 ? -33.031 16.625 2.078 1 54.59 149 ALA B C 1
ATOM 2923 O O . ALA B 1 149 ? -34.156 16.281 1.775 1 54.59 149 ALA B O 1
ATOM 2924 N N . ARG B 1 150 ? -32.125 15.969 2.857 1 58.53 150 ARG B N 1
ATOM 2925 C CA . ARG B 1 150 ? -32.625 14.617 3.059 1 58.53 150 ARG B CA 1
ATOM 2926 C C . ARG B 1 150 ? -33.344 14.5 4.398 1 58.53 150 ARG B C 1
ATOM 2928 O O . ARG B 1 150 ? -32.812 14.891 5.438 1 58.53 150 ARG B O 1
ATOM 2935 N N . ASN B 1 151 ? -34.625 14.336 4.371 1 63.41 151 ASN B N 1
ATOM 2936 C CA . ASN B 1 151 ? -35.5 14.133 5.52 1 63.41 151 ASN B CA 1
ATOM 2937 C C . ASN B 1 151 ? -35.188 12.805 6.211 1 63.41 151 ASN B C 1
ATOM 2939 O O . ASN B 1 151 ? -35.719 12.531 7.293 1 63.41 151 ASN B O 1
ATOM 2943 N N . ASP B 1 152 ? -34.438 11.992 5.582 1 76 152 ASP B N 1
ATOM 2944 C CA . ASP B 1 152 ? -34.156 10.688 6.172 1 76 152 ASP B CA 1
ATOM 2945 C C . ASP B 1 152 ? -32.906 10.75 7.066 1 76 152 ASP B C 1
ATOM 2947 O O . ASP B 1 152 ? -31.781 10.633 6.586 1 76 152 ASP B O 1
ATOM 2951 N N . GLU B 1 153 ? -33.281 11.039 8.414 1 78.31 153 GLU B N 1
ATOM 2952 C CA . GLU B 1 153 ? -32.25 11.234 9.414 1 78.31 153 GLU B CA 1
ATOM 2953 C C . GLU B 1 153 ? -31.266 10.055 9.445 1 78.31 153 GLU B C 1
ATOM 2955 O O . GLU B 1 153 ? -30.047 10.25 9.547 1 78.31 153 GLU B O 1
ATOM 2960 N N . GLU B 1 154 ? -31.828 8.906 9.375 1 82.19 154 GLU B N 1
ATOM 2961 C CA . GLU B 1 154 ? -30.984 7.711 9.398 1 82.19 154 GLU B CA 1
ATOM 2962 C C . GLU B 1 154 ? -30.078 7.648 8.18 1 82.19 154 GLU B C 1
ATOM 2964 O O . GLU B 1 154 ? -28.891 7.293 8.297 1 82.19 154 GLU B O 1
ATOM 2969 N N . GLY B 1 155 ? -30.625 8.016 7.113 1 83.62 155 GLY B N 1
ATOM 2970 C CA . GLY B 1 155 ? -29.844 8.039 5.883 1 83.62 155 GLY B CA 1
ATOM 2971 C C . GLY B 1 155 ? -28.719 9.062 5.906 1 83.62 155 GLY B C 1
ATOM 2972 O O . GLY B 1 155 ? -27.609 8.781 5.457 1 83.62 155 GLY B O 1
ATOM 2973 N N . VAL B 1 156 ? -29.062 10.148 6.512 1 82.94 156 VAL B N 1
ATOM 2974 C CA . VAL B 1 156 ? -28.078 11.211 6.629 1 82.94 156 VAL B CA 1
ATOM 2975 C C . VAL B 1 156 ? -26.953 10.766 7.555 1 82.94 156 VAL B C 1
ATOM 2977 O O . VAL B 1 156 ? -25.766 10.961 7.246 1 82.94 156 VAL B O 1
ATOM 2980 N N . ALA B 1 157 ? -27.281 10.172 8.672 1 86.31 157 ALA B N 1
ATOM 2981 C CA . ALA B 1 157 ? -26.297 9.695 9.633 1 86.31 157 ALA B CA 1
ATOM 2982 C C . ALA B 1 157 ? -25.359 8.656 9 1 86.31 157 ALA B C 1
ATOM 2984 O O . ALA B 1 157 ? -24.156 8.664 9.25 1 86.31 157 ALA B O 1
ATOM 2985 N N . LYS B 1 158 ? -25.922 7.871 8.234 1 89.88 158 LYS B N 1
ATOM 2986 C CA . LYS B 1 158 ? -25.141 6.848 7.539 1 89.88 158 LYS B CA 1
ATOM 2987 C C . LYS B 1 158 ? -24.172 7.477 6.539 1 89.88 158 LYS B C 1
ATOM 2989 O O . LYS B 1 158 ? -23.016 7.059 6.441 1 89.88 158 LYS B O 1
ATOM 2994 N N . GLN B 1 159 ? -24.672 8.477 5.883 1 90.94 159 GLN B N 1
ATOM 2995 C CA . GLN B 1 159 ? -23.828 9.164 4.902 1 90.94 159 GLN B CA 1
ATOM 2996 C C . GLN B 1 159 ? -22.672 9.891 5.578 1 90.94 159 GLN B C 1
ATOM 2998 O O . GLN B 1 159 ? -21.547 9.844 5.098 1 90.94 159 GLN B O 1
ATOM 3003 N N . ILE B 1 160 ? -23 10.516 6.629 1 92 160 ILE B N 1
ATOM 3004 C CA . ILE B 1 160 ? -21.969 11.227 7.379 1 92 160 ILE B CA 1
ATOM 3005 C C . ILE B 1 160 ? -20.953 10.234 7.934 1 92 160 ILE B C 1
ATOM 3007 O O . ILE B 1 160 ? -19.75 10.492 7.918 1 92 160 ILE B O 1
ATOM 3011 N N . GLY B 1 161 ? -21.469 9.164 8.461 1 93.5 161 GLY B N 1
ATOM 3012 C CA . GLY B 1 161 ? -20.594 8.102 8.93 1 93.5 161 GLY B CA 1
ATOM 3013 C C . GLY B 1 161 ? -19.609 7.633 7.883 1 93.5 161 GLY B C 1
ATOM 3014 O O . GLY B 1 161 ? -18.438 7.391 8.195 1 93.5 161 GLY B O 1
ATOM 3015 N N . ALA B 1 162 ? -20.078 7.57 6.68 1 95.19 162 ALA B N 1
ATOM 3016 C CA . ALA B 1 162 ? -19.203 7.152 5.578 1 95.19 162 ALA B CA 1
ATOM 3017 C C . ALA B 1 162 ? -18.125 8.195 5.305 1 95.19 162 ALA B C 1
ATOM 3019 O O . ALA B 1 162 ? -16.969 7.844 5.035 1 95.19 162 ALA B O 1
ATOM 3020 N N . ILE B 1 163 ? -18.516 9.375 5.379 1 94 163 ILE B N 1
ATOM 3021 C CA . ILE B 1 163 ? -17.578 10.469 5.148 1 94 163 ILE B CA 1
ATOM 3022 C C . ILE B 1 163 ? -16.516 10.477 6.246 1 94 163 ILE B C 1
ATOM 3024 O O . ILE B 1 163 ? -15.328 10.617 5.961 1 94 163 ILE B O 1
ATOM 3028 N N . VAL B 1 164 ? -16.953 10.289 7.434 1 95.69 164 VAL B N 1
ATOM 3029 C CA . VAL B 1 164 ? -16.047 10.258 8.57 1 95.69 164 VAL B CA 1
ATOM 3030 C C . VAL B 1 164 ? -15.078 9.078 8.422 1 95.69 164 VAL B C 1
ATOM 3032 O O . VAL B 1 164 ? -13.875 9.219 8.648 1 95.69 164 VAL B O 1
ATOM 3035 N N . SER B 1 165 ? -15.648 8.008 8.039 1 96.44 165 SER B N 1
ATOM 3036 C CA . SER B 1 165 ? -14.82 6.82 7.828 1 96.44 165 SER B CA 1
ATOM 3037 C C . SER B 1 165 ? -13.742 7.082 6.781 1 96.44 165 SER B C 1
ATOM 3039 O O . SER B 1 165 ? -12.602 6.656 6.941 1 96.44 165 SER B O 1
ATOM 3041 N N . ALA B 1 166 ? -14.07 7.789 5.758 1 96.12 166 ALA B N 1
ATOM 3042 C CA . ALA B 1 166 ? -13.102 8.148 4.723 1 96.12 166 ALA B CA 1
ATOM 3043 C C . ALA B 1 166 ? -12.008 9.055 5.289 1 96.12 166 ALA B C 1
ATOM 3045 O O . ALA B 1 166 ? -10.82 8.859 5.008 1 96.12 166 ALA B O 1
ATOM 3046 N N . MET B 1 167 ? -12.375 9.914 6.086 1 95.75 167 MET B N 1
ATOM 3047 C CA . MET B 1 167 ? -11.422 10.859 6.652 1 95.75 167 MET B CA 1
ATOM 3048 C C . MET B 1 167 ? -10.453 10.164 7.598 1 95.75 167 MET B C 1
ATOM 3050 O O . MET B 1 167 ? -9.297 10.562 7.719 1 95.75 167 MET B O 1
ATOM 3054 N N . ILE B 1 168 ? -10.984 9.172 8.266 1 96.56 168 ILE B N 1
ATOM 3055 C CA . ILE B 1 168 ? -10.125 8.352 9.117 1 96.56 168 ILE B CA 1
ATOM 3056 C C . ILE B 1 168 ? -9.133 7.57 8.258 1 96.56 168 ILE B C 1
ATOM 3058 O O . ILE B 1 168 ? -7.934 7.562 8.539 1 96.56 168 ILE B O 1
ATOM 3062 N N . THR B 1 169 ? -9.664 7.078 7.199 1 95.5 169 THR B N 1
ATOM 3063 C CA . THR B 1 169 ? -8.828 6.312 6.277 1 95.5 169 THR B CA 1
ATOM 3064 C C . THR B 1 169 ? -7.75 7.195 5.664 1 95.5 169 THR B C 1
ATOM 3066 O O . THR B 1 169 ? -6.609 6.758 5.484 1 95.5 169 THR B O 1
ATOM 3069 N N . TYR B 1 170 ? -8.055 8.469 5.438 1 94.44 170 TYR B N 1
ATOM 3070 C CA . TYR B 1 170 ? -7.125 9.398 4.809 1 94.44 170 TYR B CA 1
ATOM 3071 C C . TYR B 1 170 ? -6.137 9.953 5.828 1 94.44 170 TYR B C 1
ATOM 3073 O O . TYR B 1 170 ? -5.16 10.617 5.465 1 94.44 170 TYR B O 1
ATOM 3081 N N . GLY B 1 171 ? -6.359 9.75 7.047 1 95.31 171 GLY B N 1
ATOM 3082 C CA . GLY B 1 171 ? -5.43 10.141 8.094 1 95.31 171 GLY B CA 1
ATOM 3083 C C . GLY B 1 171 ? -5.75 11.484 8.711 1 95.31 171 GLY B C 1
ATOM 3084 O O . GLY B 1 171 ? -4.984 12 9.531 1 95.31 171 GLY B O 1
ATOM 3085 N N . TYR B 1 172 ? -6.91 11.992 8.445 1 96.31 172 TYR B N 1
ATOM 3086 C CA . TYR B 1 172 ? -7.254 13.32 8.953 1 96.31 172 TYR B CA 1
ATOM 3087 C C . TYR B 1 172 ? -7.898 13.227 10.336 1 96.31 172 TYR B C 1
ATOM 3089 O O . TYR B 1 172 ? -7.875 14.188 11.102 1 96.31 172 TYR B O 1
ATOM 3097 N N . LEU B 1 173 ? -8.523 12.07 10.602 1 97.62 173 LEU B N 1
ATOM 3098 C CA . LEU B 1 173 ? -9.203 11.82 11.867 1 97.62 173 LEU B CA 1
ATOM 3099 C C . LEU B 1 173 ? -8.742 10.5 12.477 1 97.62 173 LEU B C 1
ATOM 3101 O O . LEU B 1 173 ? -8.375 9.57 11.758 1 97.62 173 LEU B O 1
ATOM 3105 N N . VAL B 1 174 ? -8.766 10.477 13.758 1 97.19 174 VAL B N 1
ATOM 3106 C CA . VAL B 1 174 ? -8.547 9.258 14.523 1 97.19 174 VAL B CA 1
ATOM 3107 C C . VAL B 1 174 ? -9.766 8.961 15.391 1 97.19 174 VAL B C 1
ATOM 3109 O O . VAL B 1 174 ? -10.25 9.844 16.109 1 97.19 174 VAL B O 1
ATOM 3112 N N . ARG B 1 175 ? -10.211 7.781 15.258 1 95.81 175 ARG B N 1
ATOM 3113 C CA . ARG B 1 175 ? -11.344 7.387 16.094 1 95.81 175 ARG B CA 1
ATOM 3114 C C . ARG B 1 175 ? -10.898 7.184 17.547 1 95.81 175 ARG B C 1
ATOM 3116 O O . ARG B 1 175 ? -9.891 6.531 17.812 1 95.81 175 ARG B O 1
ATOM 3123 N N . LEU B 1 176 ? -11.578 7.777 18.469 1 93.5 176 LEU B N 1
ATOM 3124 C CA . LEU B 1 176 ? -11.297 7.594 19.891 1 93.5 176 LEU B CA 1
ATOM 3125 C C . LEU B 1 176 ? -12.227 6.551 20.5 1 93.5 176 LEU B C 1
ATOM 3127 O O . LEU B 1 176 ? -13.133 6.051 19.828 1 93.5 176 LEU B O 1
ATOM 3131 N N . ASP B 1 177 ? -11.93 6.074 21.719 1 86.06 177 ASP B N 1
ATOM 3132 C CA . ASP B 1 177 ? -12.672 5.023 22.406 1 86.06 177 ASP B CA 1
ATOM 3133 C C . ASP B 1 177 ? -14.141 5.406 22.578 1 86.06 177 ASP B C 1
ATOM 3135 O O . ASP B 1 177 ? -15.031 4.559 22.453 1 86.06 177 ASP B O 1
ATOM 3139 N N . ASP B 1 178 ? -14.359 6.672 23.047 1 75.31 178 ASP B N 1
ATOM 3140 C CA . ASP B 1 178 ? -15.734 7.156 23.125 1 75.31 178 ASP B CA 1
ATOM 3141 C C . ASP B 1 178 ? -16.359 7.238 21.75 1 75.31 178 ASP B C 1
ATOM 3143 O O . ASP B 1 178 ? -15.836 7.895 20.844 1 75.31 178 ASP B O 1
ATOM 3147 N N . GLU B 1 179 ? -17.484 6.551 21.75 1 76.56 179 GLU B N 1
ATOM 3148 C CA . GLU B 1 179 ? -18.203 6.492 20.484 1 76.56 179 GLU B CA 1
ATOM 3149 C C . GLU B 1 179 ? -18.609 7.887 20.016 1 76.56 179 GLU B C 1
ATOM 3151 O O . GLU B 1 179 ? -18.938 8.75 20.828 1 76.56 179 GLU B O 1
ATOM 3156 N N . ALA B 1 180 ? -18.219 8.383 18.938 1 86.81 180 ALA B N 1
ATOM 3157 C CA . ALA B 1 180 ? -18.703 9.586 18.266 1 86.81 180 ALA B CA 1
ATOM 3158 C C . ALA B 1 180 ? -17.75 10.758 18.484 1 86.81 180 ALA B C 1
ATOM 3160 O O . ALA B 1 180 ? -18.125 11.914 18.281 1 86.81 180 ALA B O 1
ATOM 3161 N N . MET B 1 181 ? -16.578 10.477 19.156 1 95.06 181 MET B N 1
ATOM 3162 C CA . MET B 1 181 ? -15.547 11.5 19.281 1 95.06 181 MET B CA 1
ATOM 3163 C C . MET B 1 181 ? -14.32 11.148 18.438 1 95.06 181 MET B C 1
ATOM 3165 O O . MET B 1 181 ? -13.922 9.984 18.391 1 95.06 181 MET B O 1
ATOM 3169 N N . TYR B 1 182 ? -13.75 12.172 17.812 1 98.06 182 TYR B N 1
ATOM 3170 C CA . TYR B 1 182 ? -12.594 12 16.938 1 98.06 182 TYR B CA 1
ATOM 3171 C C . TYR B 1 182 ? -11.508 13.023 17.25 1 98.06 182 TYR B C 1
ATOM 3173 O O . TYR B 1 182 ? -11.805 14.125 17.734 1 98.06 182 TYR B O 1
ATOM 3181 N N . GLN B 1 183 ? -10.391 12.625 17.062 1 98.25 183 GLN B N 1
ATOM 3182 C CA . GLN B 1 183 ? -9.266 13.547 17.141 1 98.25 183 GLN B CA 1
ATOM 3183 C C . GLN B 1 183 ? -8.852 14.023 15.75 1 98.25 183 GLN B C 1
ATOM 3185 O O . GLN B 1 183 ? -8.742 13.219 14.82 1 98.25 183 GLN B O 1
ATOM 3190 N N . ILE B 1 184 ? -8.719 15.273 15.594 1 98.06 184 ILE B N 1
ATOM 3191 C CA . ILE B 1 184 ? -8.203 15.859 14.359 1 98.06 184 ILE B CA 1
ATOM 3192 C C . ILE B 1 184 ? -6.68 15.742 14.336 1 98.06 184 ILE B C 1
ATOM 3194 O O . ILE B 1 184 ? -6.008 16.094 15.312 1 98.06 184 ILE B O 1
ATOM 3198 N N . THR B 1 185 ? -6.148 15.32 13.227 1 97.69 185 THR B N 1
ATOM 3199 C CA . THR B 1 185 ? -4.707 15.102 13.172 1 97.69 185 THR B CA 1
ATOM 3200 C C . THR B 1 185 ? -3.994 16.344 12.641 1 97.69 185 THR B C 1
ATOM 3202 O O . THR B 1 185 ? -4.598 17.156 11.953 1 97.69 185 THR B O 1
ATOM 3205 N N . PRO B 1 186 ? -2.715 16.438 12.82 1 96.44 186 PRO B N 1
ATOM 3206 C CA . PRO B 1 186 ? -1.936 17.578 12.312 1 96.44 186 PRO B CA 1
ATOM 3207 C C . PRO B 1 186 ? -1.808 17.578 10.797 1 96.44 186 PRO B C 1
ATOM 3209 O O . PRO B 1 186 ? -1.358 18.562 10.203 1 96.44 186 PRO B O 1
ATOM 3212 N N . LEU B 1 187 ? -2.217 16.516 10.203 1 95.88 187 LEU B N 1
ATOM 3213 C CA . LEU B 1 187 ? -2.213 16.469 8.742 1 95.88 187 LEU B CA 1
ATOM 3214 C C . LEU B 1 187 ? -3.174 17.5 8.164 1 95.88 187 LEU B C 1
ATOM 3216 O O . LEU B 1 187 ? -2.947 18.016 7.062 1 95.88 187 LEU B O 1
ATOM 3220 N N . VAL B 1 188 ? -4.211 17.859 8.875 1 95.44 188 VAL B N 1
ATOM 3221 C CA . VAL B 1 188 ? -5.27 18.734 8.391 1 95.44 188 VAL B CA 1
ATOM 3222 C C . VAL B 1 188 ? -4.691 20.125 8.078 1 95.44 188 VAL B C 1
ATOM 3224 O O . VAL B 1 188 ? -4.793 20.594 6.941 1 95.44 188 VAL B O 1
ATOM 3227 N N . PRO B 1 189 ? -4.02 20.797 8.984 1 94.62 189 PRO B N 1
ATOM 3228 C CA . PRO B 1 189 ? -3.471 22.125 8.656 1 94.62 189 PRO B CA 1
ATOM 3229 C C . PRO B 1 189 ? -2.32 22.047 7.656 1 94.62 189 PRO B C 1
ATOM 3231 O O . PRO B 1 189 ? -2.068 23.016 6.93 1 94.62 189 PRO B O 1
ATOM 3234 N N . VAL B 1 190 ? -1.716 20.953 7.52 1 92.25 190 VAL B N 1
ATOM 3235 C CA . VAL B 1 190 ? -0.539 20.828 6.668 1 92.25 190 VAL B CA 1
ATOM 3236 C C . VAL B 1 190 ? -0.97 20.672 5.211 1 92.25 190 VAL B C 1
ATOM 3238 O O . VAL B 1 190 ? -0.429 21.344 4.324 1 92.25 190 VAL B O 1
ATOM 3241 N N . VAL B 1 191 ? -1.942 19.812 4.977 1 88.56 191 VAL B N 1
ATOM 3242 C CA . VAL B 1 191 ? -2.359 19.516 3.609 1 88.56 191 VAL B CA 1
ATOM 3243 C C . VAL B 1 191 ? -3.146 20.688 3.041 1 88.56 191 VAL B C 1
ATOM 3245 O O . VAL B 1 191 ? -3.004 21.031 1.865 1 88.56 191 VAL B O 1
ATOM 3248 N N . LEU B 1 192 ? -3.945 21.312 3.785 1 84.12 192 LEU B N 1
ATOM 3249 C CA . LEU B 1 192 ? -4.746 22.438 3.299 1 84.12 192 LEU B CA 1
ATOM 3250 C C . LEU B 1 192 ? -3.871 23.656 3.051 1 84.12 192 LEU B C 1
ATOM 3252 O O . LEU B 1 192 ? -4.129 24.438 2.123 1 84.12 192 LEU B O 1
ATOM 3256 N N . ASP B 1 193 ? -2.857 23.781 3.85 1 77.31 193 ASP B N 1
ATOM 3257 C CA . ASP B 1 193 ? -1.916 24.875 3.596 1 77.31 193 ASP B CA 1
ATOM 3258 C C . ASP B 1 193 ? -1.224 24.688 2.246 1 77.31 193 ASP B C 1
ATOM 3260 O O . ASP B 1 193 ? -1.045 25.656 1.502 1 77.31 193 ASP B O 1
AT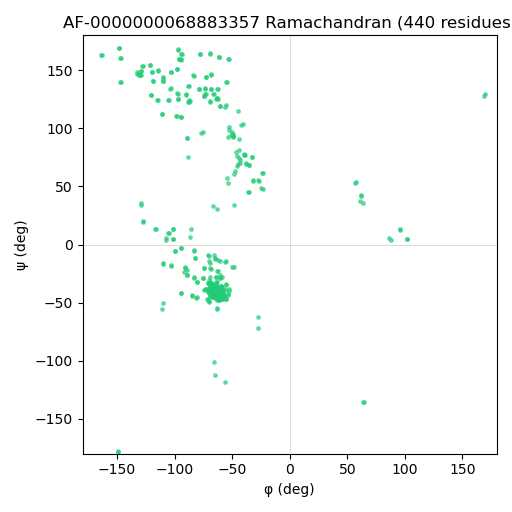OM 3264 N N . ARG B 1 194 ? -0.957 23.531 1.976 1 70.56 194 ARG B N 1
ATOM 3265 C CA . ARG B 1 194 ? -0.317 23.219 0.7 1 70.56 194 ARG B CA 1
ATOM 3266 C C . ARG B 1 194 ? -1.296 23.391 -0.457 1 70.56 194 ARG B C 1
ATOM 3268 O O . ARG B 1 194 ? -0.944 23.953 -1.496 1 70.56 194 ARG B O 1
ATOM 3275 N N . GLU B 1 195 ? -2.447 22.859 -0.298 1 66.12 195 GLU B N 1
ATOM 3276 C CA . GLU B 1 195 ? -3.465 22.984 -1.338 1 66.12 195 GLU B CA 1
ATOM 3277 C C . GLU B 1 195 ? -3.828 24.453 -1.58 1 66.12 195 GLU B C 1
ATOM 3279 O O . GLU B 1 195 ? -4.031 24.859 -2.723 1 66.12 195 GLU B O 1
ATOM 3284 N N . LEU B 1 196 ? -3.973 25.047 -0.477 1 62.03 196 LEU B N 1
ATOM 3285 C CA . LEU B 1 196 ? -4.238 26.484 -0.577 1 62.03 196 LEU B CA 1
ATOM 3286 C C . LEU B 1 196 ? -3.076 27.203 -1.25 1 62.03 196 LEU B C 1
ATOM 3288 O O . LEU B 1 196 ? -3.289 28.094 -2.082 1 62.03 196 LEU B O 1
ATOM 3292 N N . ALA B 1 197 ? -1.882 26.75 -0.871 1 56.66 197 ALA B N 1
ATOM 3293 C CA . ALA B 1 197 ? -0.701 27.312 -1.522 1 56.66 197 ALA B CA 1
ATOM 3294 C C . ALA B 1 197 ? -0.696 27 -3.016 1 56.66 197 ALA B C 1
ATOM 3296 O O . ALA B 1 197 ? -0.412 27.859 -3.84 1 56.66 197 ALA B O 1
ATOM 3297 N N . ASP B 1 198 ? -1.11 25.844 -3.338 1 60.66 198 ASP B N 1
ATOM 3298 C CA . ASP B 1 198 ? -1.159 25.438 -4.738 1 60.66 198 ASP B CA 1
ATOM 3299 C C . ASP B 1 198 ? -2.254 26.188 -5.492 1 60.66 198 ASP B C 1
ATOM 3301 O O . ASP B 1 198 ? -2.068 26.562 -6.652 1 60.66 198 ASP B O 1
ATOM 3305 N N . THR B 1 199 ? -3.342 26.312 -4.824 1 56.53 199 THR B N 1
ATOM 3306 C CA . THR B 1 199 ? -4.43 27.094 -5.41 1 56.53 199 THR B CA 1
ATOM 3307 C C . THR B 1 199 ? -4.012 28.547 -5.594 1 56.53 199 THR B C 1
ATOM 3309 O O . THR B 1 199 ? -4.285 29.156 -6.633 1 56.53 199 THR B O 1
ATOM 3312 N N . TRP B 1 200 ? -3.34 29.078 -4.551 1 52.12 200 TRP B N 1
ATOM 3313 C CA . TRP B 1 200 ? -2.871 30.469 -4.637 1 52.12 200 TRP B CA 1
ATOM 3314 C C . TRP B 1 200 ? -1.774 30.594 -5.691 1 52.12 200 TRP B C 1
ATOM 3316 O O . TRP B 1 200 ? -1.746 31.578 -6.441 1 52.12 200 TRP B O 1
ATOM 3326 N N . LEU B 1 201 ? -0.975 29.688 -5.809 1 50.56 201 LEU B N 1
ATOM 3327 C CA . LEU B 1 201 ? 0.062 29.688 -6.832 1 50.56 201 LEU B CA 1
ATOM 3328 C C . LEU B 1 201 ? -0.546 29.5 -8.219 1 50.56 201 LEU B C 1
ATOM 333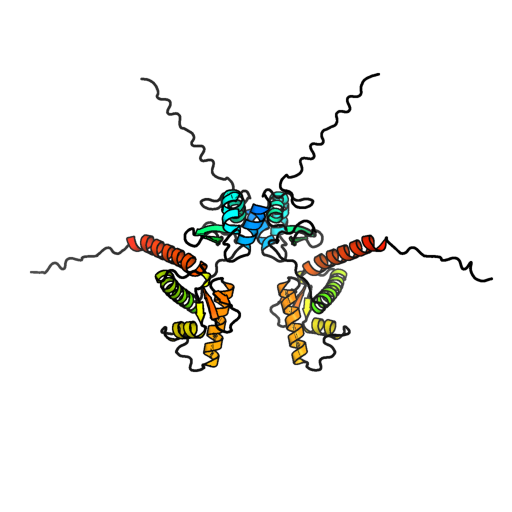0 O O . LEU B 1 201 ? -0.1 30.125 -9.188 1 50.56 201 LEU B O 1
ATOM 3334 N N . ASP B 1 202 ? -1.514 28.672 -8.281 1 51.34 202 ASP B N 1
ATOM 3335 C CA . ASP B 1 202 ? -2.238 28.516 -9.539 1 51.34 202 ASP B CA 1
ATOM 3336 C C . ASP B 1 202 ? -2.996 29.781 -9.906 1 51.34 202 ASP B C 1
ATOM 3338 O O . ASP B 1 202 ? -3.039 30.172 -11.078 1 51.34 202 ASP B O 1
ATOM 3342 N N . VAL B 1 203 ? -3.656 30.375 -8.961 1 48.81 203 VAL B N 1
ATOM 3343 C CA . VAL B 1 203 ? -4.344 31.641 -9.156 1 48.81 203 VAL B CA 1
ATOM 3344 C C . VAL B 1 203 ? -3.324 32.75 -9.469 1 48.81 203 VAL B C 1
ATOM 3346 O O . VAL B 1 203 ? -3.551 33.562 -10.352 1 48.81 203 VAL B O 1
ATOM 3349 N N . ALA B 1 204 ? -2.207 32.875 -8.781 1 49.59 204 ALA B N 1
ATOM 3350 C CA . ALA B 1 204 ? -1.155 33.844 -9.07 1 49.59 204 ALA B CA 1
ATOM 3351 C C . ALA B 1 204 ? -0.56 33.594 -10.461 1 49.59 204 ALA B C 1
ATOM 3353 O O . ALA B 1 204 ? -0.239 34.562 -11.172 1 49.59 204 ALA B O 1
ATOM 3354 N N . GLU B 1 205 ? -0.375 32.406 -10.859 1 48.34 205 GLU B N 1
ATOM 3355 C CA . GLU B 1 205 ? 0.143 32.094 -12.188 1 48.34 205 GLU B CA 1
ATOM 3356 C C . GLU B 1 205 ? -0.904 32.344 -13.266 1 48.34 205 GLU B C 1
ATOM 3358 O O . GLU B 1 205 ? -0.571 32.812 -14.367 1 48.34 205 GLU B O 1
ATOM 3363 N N . HIS B 1 206 ? -2.195 32.031 -13 1 46.97 206 HIS B N 1
ATOM 3364 C CA . HIS B 1 206 ? -3.254 32.25 -13.977 1 46.97 206 HIS B CA 1
ATOM 3365 C C . HIS B 1 206 ? -3.883 33.625 -13.773 1 46.97 206 HIS B C 1
ATOM 3367 O O . HIS B 1 206 ? -4.676 34.094 -14.602 1 46.97 206 HIS B O 1
ATOM 3373 N N . GLY B 1 207 ? -3.781 34.188 -12.562 1 44.12 207 GLY B N 1
ATOM 3374 C CA . GLY B 1 207 ? -4.352 35.5 -12.281 1 44.12 207 GLY B CA 1
ATOM 3375 C C . GLY B 1 207 ? -3.621 36.656 -12.984 1 44.12 207 GLY B C 1
ATOM 3376 O O . GLY B 1 207 ? -4.035 37.812 -12.898 1 44.12 207 GLY B O 1
ATOM 3377 N N . ASP B 1 208 ? -2.316 36.531 -13.273 1 42.84 208 ASP B N 1
ATOM 3378 C CA . ASP B 1 208 ? -1.672 37.688 -13.891 1 42.84 208 ASP B CA 1
ATOM 3379 C C . ASP B 1 208 ? -2.184 37.906 -15.312 1 42.84 208 ASP B C 1
ATOM 3381 O O . ASP B 1 208 ? -1.748 38.812 -16 1 42.84 208 ASP B O 1
ATOM 3385 N N . GLY B 1 209 ? -2.871 36.844 -15.914 1 39.41 209 GLY B N 1
ATOM 3386 C CA . GLY B 1 209 ? -3.174 37.188 -17.297 1 39.41 209 GLY B CA 1
ATOM 3387 C C . GLY B 1 209 ? -4.156 38.344 -17.406 1 39.41 209 GLY B C 1
ATOM 3388 O O . GLY B 1 209 ? -3.859 39.375 -18.047 1 39.41 209 GLY B O 1
ATOM 3389 N N . ASP B 1 210 ? -5.48 38.062 -17.672 1 38.28 210 ASP B N 1
ATOM 3390 C CA . ASP B 1 210 ? -6.324 38.812 -18.594 1 38.28 210 ASP B CA 1
ATOM 3391 C C . ASP B 1 210 ? -6.977 40 -17.906 1 38.28 210 ASP B C 1
ATOM 3393 O O . ASP B 1 210 ? -7.992 40.531 -18.391 1 38.28 210 ASP B O 1
ATOM 3397 N N . THR B 1 211 ? -6.66 40.344 -16.656 1 36.78 211 THR B N 1
ATOM 3398 C CA . THR B 1 211 ? -7.484 41.5 -16.297 1 36.78 211 THR B CA 1
ATOM 3399 C C . THR B 1 211 ? -7.109 42.719 -17.125 1 36.78 211 THR B C 1
ATOM 3401 O O . THR B 1 211 ? -6.242 43.5 -16.734 1 36.78 211 THR B O 1
ATOM 3404 N N . GLU B 1 212 ? -6.695 42.5 -18.391 1 34.81 212 GLU B N 1
ATOM 3405 C CA . GLU B 1 212 ? -6.621 43.719 -19.188 1 34.81 212 GLU B CA 1
ATOM 3406 C C . GLU B 1 212 ? -7.902 44.531 -19.062 1 34.81 212 GLU B C 1
ATOM 3408 O O . GLU B 1 212 ? -8.992 44.031 -19.328 1 34.81 212 GLU B O 1
ATOM 3413 N N . ASP B 1 213 ? -7.953 45.469 -18.125 1 34.06 213 ASP B N 1
ATOM 3414 C CA . ASP B 1 213 ? -8.875 46.562 -17.953 1 34.06 213 ASP B CA 1
ATOM 3415 C C . ASP B 1 213 ? -9.125 47.281 -19.281 1 34.06 213 ASP B C 1
ATOM 3417 O O . ASP B 1 213 ? -8.211 47.875 -19.859 1 34.06 213 ASP B O 1
ATOM 3421 N N . ASP B 1 214 ? -9.844 46.625 -20.297 1 32.34 214 ASP B N 1
ATOM 3422 C CA . ASP B 1 214 ? -10.352 47.312 -21.469 1 32.34 214 ASP B CA 1
ATOM 3423 C C . ASP B 1 214 ? -11.094 48.594 -21.078 1 32.34 214 ASP B C 1
ATOM 3425 O O . ASP B 1 214 ? -12.211 48.531 -20.562 1 32.34 214 ASP B O 1
ATOM 3429 N N . ASP B 1 215 ? -10.492 49.594 -20.438 1 32.28 215 ASP B N 1
ATOM 3430 C CA . ASP B 1 215 ? -10.977 50.938 -20.219 1 32.28 215 ASP B CA 1
ATOM 3431 C C . ASP B 1 215 ? -11.383 51.594 -21.531 1 32.28 215 ASP B C 1
ATOM 3433 O O . ASP B 1 215 ? -10.523 52.062 -22.297 1 32.28 215 ASP B O 1
ATOM 3437 N N . ASP B 1 216 ? -12.25 50.969 -22.344 1 32.03 216 ASP B N 1
ATOM 3438 C CA . ASP B 1 216 ? -12.797 51.656 -23.516 1 32.03 216 ASP B CA 1
ATOM 3439 C C . ASP B 1 216 ? -13.422 52.969 -23.109 1 32.03 216 ASP B C 1
ATOM 3441 O O . ASP B 1 216 ? -14.336 53.031 -22.281 1 32.03 216 ASP B O 1
ATOM 3445 N N . ASP B 1 217 ? -12.633 54.125 -23.156 1 32.25 217 ASP B N 1
ATOM 3446 C CA . ASP B 1 217 ? -12.906 55.562 -23.125 1 32.25 217 ASP B CA 1
ATOM 3447 C C . ASP B 1 217 ? -14.078 55.906 -24.031 1 32.25 217 ASP B C 1
ATOM 3449 O O . ASP B 1 217 ? -14.062 55.594 -25.219 1 32.25 217 ASP B O 1
ATOM 3453 N N . GLU B 1 218 ? -15.375 55.906 -23.469 1 31.36 218 GLU B N 1
ATOM 3454 C CA . GLU B 1 218 ? -16.578 56.531 -24.016 1 31.36 218 GLU B CA 1
ATOM 3455 C C . GLU B 1 218 ? -16.312 57.938 -24.5 1 31.36 218 GLU B C 1
ATOM 3457 O O . GLU B 1 218 ? -16.109 58.844 -23.688 1 31.36 218 GLU B O 1
ATOM 3462 N N . LYS B 1 219 ? -15.531 58.156 -25.562 1 32.94 219 LYS B N 1
ATOM 3463 C CA . LYS B 1 219 ? -15.477 59.469 -26.219 1 32.94 219 LYS B CA 1
ATOM 3464 C C . LYS B 1 219 ? -16.891 59.969 -26.516 1 32.94 219 LYS B C 1
ATOM 3466 O O . LYS B 1 219 ? -17.656 59.344 -27.234 1 32.94 219 LYS B O 1
ATOM 3471 N N . GLY B 1 220 ? -17.484 60.844 -25.625 1 22.69 220 GLY B N 1
ATOM 3472 C CA . GLY B 1 220 ? -18.656 61.719 -25.75 1 22.69 220 GLY B CA 1
ATOM 3473 C C . GLY B 1 220 ? -18.641 62.562 -27 1 22.69 220 GLY B C 1
ATOM 3474 O O . GLY B 1 220 ? -17.688 63.312 -27.219 1 22.69 220 GLY B O 1
ATOM 3475 N N . ALA B 1 221 ? -19.266 62.125 -28.031 1 26.31 221 ALA B N 1
ATOM 3476 C CA . ALA B 1 221 ? -19.734 62.875 -29.203 1 26.31 221 ALA B CA 1
ATOM 3477 C C . ALA B 1 221 ? -20.5 64.125 -28.812 1 26.31 221 ALA B C 1
ATOM 3479 O O . ALA B 1 221 ? -21.5 64.062 -28.094 1 26.31 221 ALA B O 1
ATOM 3480 N N . GLU B 1 222 ? -19.672 65.25 -28.75 1 22.23 222 GLU B N 1
ATOM 3481 C CA . GLU B 1 222 ? -20.266 66.5 -29.328 1 22.23 222 GLU B CA 1
ATOM 3482 C C . GLU B 1 222 ? -20.531 66.312 -30.812 1 22.23 222 GLU B C 1
ATOM 3484 O O . GLU B 1 222 ? -19.719 65.688 -31.531 1 22.23 222 GLU B O 1
#